Protein AF-A0A1G0B7C0-F1 (afdb_monomer)

Radius of gyration: 35.2 Å; Cα contacts (8 Å, |Δi|>4): 962; chains: 1; bounding box: 76×92×86 Å

Foldseek 3Di:
DQALVRDDPVLNVVLQVLCQAQWFADPPLQEIEGEAPQLLSLLVLCLSCVVVPNNVVLLVDPPALDPDSSCSSNPCVCVSDVLTHNDHPVSVPCSQPPPLHQYEYEDEFLLQQLLLLCLVPQLLPQQPRNVVVPVPPLSPDADDDLVNLLVSSLVVLVVCLVPVVSCVDSSNNAPCSRVVVVHGVHPYYYYSVCQVVVQVVSCVRSVDDRDRSCNVPDDPDRLDHDAPSSHDPSNLVSSCVRHVVVCVVVVNDSDDDHDPDDQDPVSVVSSSVVSVVSSVVSVVSNVVVVVVVVVVVVVVVVVVVVVVVVVVVVVVVVVVVPDPVQPDDDVSVVVVVVVVVVVVVVVVVVVVCVPPNDPPSVVVVVVVVVPDDDDDDDDDDDDDDDPDVCVVVVVVVCVVQPAFEEEEEEAEQPQLQQLFLLQQCVQAGQAYEYEYEPHDNCVLLQLVVLVVVDVRRHYFYEDALADPPQQVVLCCCVPPVNLPRRHKYFYDYSQKHAQALGNVRVVVQVVVCNVPFKAWAFEFQWQFPALASLDAAQGKTWTAPDTDPATAMMGRSNNDDDSAWIQDPVNRFIFGDDVSPDGDDHHYGYYIYGHCGRYPVSLVVCLVSLVSNNVSCPPLRDPPVSVLSVVVVVVVVVDPDDSQLVRLCSVQPPHPRDPPSGHDPVRVVVVPIDMDGRNGHGGRDPGHSVPRDDDDDDDDDDDDDDDKPFDCSPPVPRFGWIADPVRSYIYGD

Sequence (733 aa):
MIDIHDRTSRDKGNLFGYLGINSFCSERYKLFYVATPKVACTSLKWWFAEIEGISSDLILATDSDESDPELVIHDALGKVSSGITGLSPSELEIPIISEDYFRFAVVRNPYKRIFSAWQSKILLQEPLQAEPFLNCDFCHRPIKCVADIASLFEEFLEHIATFPEEWLDAHWKPQADLLRPDIISYSLISRIEEPEILVRALREHVKFEIVSPFAANHKNVSLIPYSREFVTDRSAELIGKMYAQDFIAFGYDIAPPESKNKISSDLLKTAIHGITLVRGRNKQIANIRRSLNEQIRLLGDIIATRDNQIMSLDSELTAVYSSHSWMVTRPLRAINSLLHRSKLELKKLTTSLKRNGIRVTVFKIIMRLRRGLVEFPSITTDTFYSTKNAIDDQKALEETFKKKLTLISMVKNEKGILETFAGHALGLFDRIILVDHRSTDGTKEYIKALSERYPAVEFFSFDEPGYYQSQLMTWIVKNIVHQDTLGWVFFLDADEFLPFESREEFNRVLAKYNASPVISMPWLNLVPLDMHSGAVIGGKFLKSDSYAAHCKIAFQPNLIPIDDYIVAQGNHALLVGANHSQSLPVERGFPIYHFPIRTKQQLRNKIFHGVESYRSMGKNRVEGFGAHWDEINKIMDRNGLTDELMAGMIVSYGEPMKPPYIKNISELMREGYSVIQVNSCYSKPSVNFNDIPRNQESRTDSLKQQRVKDVDVGLNEWGRITYDDDKRVLHLC

Structure (mmCIF, N/CA/C/O backbone):
data_AF-A0A1G0B7C0-F1
#
_entry.id   AF-A0A1G0B7C0-F1
#
loop_
_atom_site.group_PDB
_atom_site.id
_atom_site.type_symbol
_atom_site.label_atom_id
_atom_site.label_alt_id
_atom_site.label_comp_id
_atom_site.label_asym_id
_atom_site.label_entity_id
_atom_site.label_seq_id
_atom_site.pdbx_PDB_ins_code
_atom_site.Cartn_x
_atom_site.Cartn_y
_atom_site.Cartn_z
_atom_site.occupancy
_atom_site.B_iso_or_equiv
_atom_site.auth_seq_id
_atom_site.auth_comp_id
_atom_site.auth_asym_id
_atom_site.auth_atom_id
_atom_site.pdbx_PDB_model_num
ATOM 1 N N . MET A 1 1 ? 20.591 -32.099 -45.359 1.00 33.81 1 MET A N 1
ATOM 2 C CA . MET A 1 1 ? 19.552 -32.135 -44.313 1.00 33.81 1 MET A CA 1
ATOM 3 C C . MET A 1 1 ? 19.882 -33.299 -43.409 1.00 33.81 1 MET A C 1
ATOM 5 O O . MET A 1 1 ? 19.872 -34.424 -43.887 1.00 33.81 1 MET A O 1
ATOM 9 N N . ILE A 1 2 ? 20.313 -33.023 -42.180 1.00 34.12 2 ILE A N 1
ATOM 10 C CA . ILE A 1 2 ? 20.503 -34.068 -41.169 1.00 34.12 2 ILE A CA 1
ATOM 11 C C . ILE A 1 2 ? 19.148 -34.212 -40.489 1.00 34.12 2 ILE A C 1
ATOM 13 O O . ILE A 1 2 ? 18.614 -33.215 -40.007 1.00 34.12 2 ILE A O 1
ATOM 17 N N . ASP A 1 3 ? 18.591 -35.417 -40.522 1.00 47.00 3 ASP A N 1
ATOM 18 C CA . ASP A 1 3 ? 17.324 -35.743 -39.879 1.00 47.00 3 ASP A CA 1
ATOM 19 C C . ASP A 1 3 ? 17.408 -35.384 -38.383 1.00 47.00 3 ASP A C 1
ATOM 21 O O . ASP A 1 3 ? 18.407 -35.675 -37.713 1.00 47.00 3 ASP A O 1
ATOM 25 N N . ILE A 1 4 ? 16.364 -34.751 -37.839 1.00 50.19 4 ILE A N 1
ATOM 26 C CA . ILE A 1 4 ? 16.258 -34.491 -36.401 1.00 50.19 4 ILE A CA 1
ATOM 27 C C . ILE A 1 4 ? 16.360 -35.806 -35.620 1.00 50.19 4 ILE A C 1
ATOM 29 O O . ILE A 1 4 ? 16.733 -35.786 -34.451 1.00 50.19 4 ILE A O 1
ATOM 33 N N . HIS A 1 5 ? 16.097 -36.955 -36.253 1.00 51.78 5 HIS A N 1
ATOM 34 C CA . HIS A 1 5 ? 16.269 -38.292 -35.701 1.00 51.78 5 HIS A CA 1
ATOM 35 C C . HIS A 1 5 ? 17.741 -38.755 -35.564 1.00 51.78 5 HIS A C 1
ATOM 37 O O . HIS A 1 5 ? 17.997 -39.589 -34.697 1.00 51.78 5 HIS A O 1
ATOM 43 N N . ASP A 1 6 ? 18.718 -38.116 -36.219 1.00 48.44 6 ASP A N 1
ATOM 44 C CA . ASP A 1 6 ? 20.095 -38.636 -36.388 1.00 48.44 6 ASP A CA 1
ATOM 45 C C . ASP A 1 6 ? 21.188 -38.013 -35.480 1.00 48.44 6 ASP A C 1
ATOM 47 O O . ASP A 1 6 ? 22.371 -38.329 -35.603 1.00 48.44 6 ASP A O 1
ATOM 51 N N . ARG A 1 7 ? 20.837 -37.112 -34.546 1.00 51.91 7 ARG A N 1
ATOM 52 C CA . ARG A 1 7 ? 21.791 -36.501 -33.581 1.00 51.91 7 ARG A CA 1
ATOM 53 C C . ARG A 1 7 ? 21.645 -37.035 -32.147 1.00 51.91 7 ARG A C 1
ATOM 55 O O . ARG A 1 7 ? 20.641 -37.659 -31.811 1.00 51.91 7 ARG A O 1
ATOM 62 N N . THR A 1 8 ? 22.648 -36.792 -31.291 1.00 53.38 8 THR A N 1
ATOM 63 C CA . THR A 1 8 ? 22.691 -37.306 -29.905 1.00 53.38 8 THR A CA 1
ATOM 64 C C . THR A 1 8 ? 21.449 -36.902 -29.096 1.00 53.38 8 THR A C 1
ATOM 66 O O . THR A 1 8 ? 20.905 -35.808 -29.256 1.00 53.38 8 THR A O 1
ATOM 69 N N . SER A 1 9 ? 20.987 -37.779 -28.198 1.00 54.53 9 SER A N 1
ATOM 70 C CA . SER A 1 9 ? 19.787 -37.560 -27.368 1.00 54.53 9 SER A CA 1
ATOM 71 C C . SER A 1 9 ? 19.844 -36.275 -26.528 1.00 54.53 9 SER A C 1
ATOM 73 O O . SER A 1 9 ? 18.809 -35.669 -26.254 1.00 54.53 9 SER A O 1
ATOM 75 N N . ARG A 1 10 ? 21.053 -35.822 -26.169 1.00 50.06 10 ARG A N 1
ATOM 76 C CA . ARG A 1 10 ? 21.300 -34.611 -25.375 1.00 50.06 10 ARG A CA 1
ATOM 77 C C . ARG A 1 10 ? 21.072 -33.318 -26.166 1.00 50.06 10 ARG A C 1
ATOM 79 O O . ARG A 1 10 ? 20.453 -32.396 -25.640 1.00 50.06 10 ARG A O 1
ATOM 86 N N . ASP A 1 11 ? 21.505 -33.263 -27.427 1.00 57.72 11 ASP A N 1
ATOM 87 C CA . ASP A 1 11 ? 21.327 -32.077 -28.281 1.00 57.72 11 ASP A CA 1
ATOM 88 C C . ASP A 1 11 ? 19.853 -31.837 -28.619 1.00 57.72 11 ASP A C 1
ATOM 90 O O . ASP A 1 11 ? 19.395 -30.693 -28.645 1.00 57.72 11 ASP A O 1
ATOM 94 N N . LYS A 1 12 ? 19.093 -32.921 -28.816 1.00 63.81 12 LYS A N 1
ATOM 95 C CA . LYS A 1 12 ? 17.640 -32.843 -29.001 1.00 63.81 12 LYS A CA 1
ATOM 96 C C . LYS A 1 12 ? 16.945 -32.387 -27.726 1.00 63.81 12 LYS A C 1
ATOM 98 O O . LYS A 1 12 ? 16.143 -31.466 -27.788 1.00 63.81 12 LYS A O 1
ATOM 103 N N . GLY A 1 13 ? 17.284 -32.969 -26.572 1.00 61.84 13 GLY A N 1
ATOM 104 C CA . GLY A 1 13 ? 16.689 -32.579 -25.289 1.00 61.84 13 GLY A CA 1
ATOM 105 C C . GLY A 1 13 ? 16.833 -31.081 -24.997 1.00 61.84 13 GLY A C 1
ATOM 106 O O . GLY A 1 13 ? 15.858 -30.433 -24.624 1.00 61.84 13 GLY A O 1
ATOM 107 N N . ASN A 1 14 ? 18.013 -30.510 -25.257 1.00 69.25 14 ASN A N 1
ATOM 108 C CA . ASN A 1 14 ? 18.262 -29.079 -25.067 1.00 69.25 14 ASN A CA 1
ATOM 109 C C . ASN A 1 14 ? 17.479 -28.197 -26.055 1.00 69.25 14 ASN A C 1
ATOM 111 O O . ASN A 1 14 ? 16.951 -27.160 -25.658 1.00 69.25 14 ASN A O 1
ATOM 115 N N . LEU A 1 15 ? 17.384 -28.599 -27.329 1.00 76.44 15 LEU A N 1
ATOM 116 C CA . LEU A 1 15 ? 16.627 -27.854 -28.338 1.00 76.44 15 LEU A CA 1
ATOM 117 C C . LEU A 1 15 ? 15.121 -27.879 -28.052 1.00 76.44 15 LEU A C 1
ATOM 119 O O . LEU A 1 15 ? 14.496 -26.826 -28.017 1.00 76.44 15 LEU A O 1
ATOM 123 N N . PHE A 1 16 ? 14.543 -29.056 -27.806 1.00 78.94 16 PHE A N 1
ATOM 124 C CA . PHE A 1 16 ? 13.118 -29.185 -27.488 1.00 78.94 16 PHE A CA 1
ATOM 125 C C . PHE A 1 16 ? 12.764 -28.492 -26.167 1.00 78.94 16 PHE A C 1
ATOM 127 O O . PHE A 1 16 ? 11.709 -27.871 -26.080 1.00 78.94 16 PHE A O 1
ATOM 134 N N . GLY A 1 17 ? 13.658 -28.514 -25.172 1.00 77.88 17 GLY A N 1
ATOM 135 C CA . GLY A 1 17 ? 13.488 -27.740 -23.941 1.00 77.88 17 GLY A CA 1
ATOM 136 C C . GLY A 1 17 ? 13.451 -26.229 -24.194 1.00 77.88 17 GLY A C 1
ATOM 137 O O . GLY A 1 17 ? 12.582 -25.536 -23.666 1.00 77.88 17 GLY A O 1
ATOM 138 N N . TYR A 1 18 ? 14.344 -25.714 -25.047 1.00 79.56 18 TYR A N 1
ATOM 139 C CA . TYR A 1 18 ? 14.329 -24.301 -25.433 1.00 79.56 18 TYR A CA 1
ATOM 140 C C . TYR A 1 18 ? 13.065 -23.931 -26.219 1.00 79.56 18 TYR A C 1
ATOM 142 O O . TYR A 1 18 ? 12.407 -22.947 -25.879 1.00 79.56 18 TYR A O 1
ATOM 150 N N . LEU A 1 19 ? 12.710 -24.724 -27.235 1.00 84.56 19 LEU A N 1
ATOM 151 C CA . LEU A 1 19 ? 11.544 -24.491 -28.088 1.00 84.56 19 LEU A CA 1
ATOM 152 C C . LEU A 1 19 ? 10.234 -24.582 -27.311 1.00 84.56 19 LEU A C 1
ATOM 154 O O . LEU A 1 19 ? 9.364 -23.750 -27.534 1.00 84.56 19 LEU A O 1
ATOM 158 N N . GLY A 1 20 ? 10.093 -25.518 -26.372 1.00 82.56 20 GLY A N 1
ATOM 159 C CA . GLY A 1 20 ? 8.868 -25.649 -25.580 1.00 82.56 20 GLY A CA 1
ATOM 160 C C . GLY A 1 20 ? 8.491 -24.347 -24.877 1.00 82.56 20 GLY A C 1
ATOM 161 O O . GLY A 1 20 ? 7.326 -23.969 -24.859 1.00 82.56 20 GLY A O 1
ATOM 162 N N . ILE A 1 21 ? 9.486 -23.608 -24.381 1.00 78.94 21 ILE A N 1
ATOM 163 C CA . ILE A 1 21 ? 9.280 -22.357 -23.637 1.00 78.94 21 ILE A CA 1
ATOM 164 C C . ILE A 1 21 ? 9.353 -21.119 -24.548 1.00 78.94 21 ILE A C 1
ATOM 166 O O . ILE A 1 21 ? 8.683 -20.121 -24.296 1.00 78.94 21 ILE A O 1
ATOM 170 N N . ASN A 1 22 ? 10.173 -21.152 -25.603 1.00 86.19 22 ASN A N 1
ATOM 171 C CA . ASN A 1 22 ? 10.487 -19.976 -26.425 1.00 86.19 22 ASN A CA 1
ATOM 172 C C . ASN A 1 22 ? 9.906 -20.042 -27.841 1.00 86.19 22 ASN A C 1
ATOM 174 O O . ASN A 1 22 ? 10.331 -19.278 -28.708 1.00 86.19 22 ASN A O 1
ATOM 178 N N . SER A 1 23 ? 8.940 -20.924 -28.091 1.00 89.88 23 SER A N 1
ATOM 179 C CA . SER A 1 23 ? 8.185 -20.947 -29.342 1.00 89.88 23 SER A CA 1
ATOM 180 C C . SER A 1 23 ? 6.696 -20.692 -29.131 1.00 89.88 23 SER A C 1
ATOM 182 O O . SER A 1 23 ? 6.161 -20.854 -28.030 1.00 89.88 23 SER A O 1
ATOM 184 N N . PHE A 1 24 ? 6.060 -20.224 -30.202 1.00 91.06 24 PHE A N 1
ATOM 185 C CA . PHE A 1 24 ? 4.663 -19.822 -30.249 1.00 91.06 24 PHE A CA 1
ATOM 186 C C . PHE A 1 24 ? 4.014 -20.495 -31.451 1.00 91.06 24 PHE A C 1
ATOM 188 O O . PHE A 1 24 ? 4.454 -20.293 -32.584 1.00 91.06 24 PHE A O 1
ATOM 195 N N . CYS A 1 25 ? 2.985 -21.298 -31.207 1.00 91.50 25 CYS A N 1
ATOM 196 C CA . CYS A 1 25 ? 2.254 -22.020 -32.235 1.00 91.50 25 CYS A CA 1
ATOM 197 C C . CYS A 1 25 ? 0.832 -21.468 -32.363 1.00 91.50 25 CYS A C 1
ATOM 199 O O . CYS A 1 25 ? 0.128 -21.294 -31.372 1.00 91.50 25 CYS A O 1
ATOM 201 N N . SER A 1 26 ? 0.411 -21.214 -33.599 1.00 91.06 26 SER A N 1
ATOM 202 C CA . SER A 1 26 ? -0.986 -20.988 -33.954 1.00 91.06 26 SER A CA 1
ATOM 203 C C . SER A 1 26 ? -1.455 -22.150 -34.808 1.00 91.06 26 SER A C 1
ATOM 205 O O . SER A 1 26 ? -1.057 -22.283 -35.968 1.00 91.06 26 SER A O 1
ATOM 207 N N . GLU A 1 27 ? -2.344 -22.968 -34.256 1.00 88.75 27 GLU A N 1
ATOM 208 C CA . GLU A 1 27 ? -2.993 -24.032 -35.017 1.00 88.75 27 GLU A CA 1
ATOM 209 C C . GLU A 1 27 ? -3.954 -23.462 -36.066 1.00 88.75 27 GLU A C 1
ATOM 211 O O . GLU A 1 27 ? -4.030 -23.952 -37.194 1.00 88.75 27 GLU A O 1
ATOM 216 N N . ARG A 1 28 ? -4.654 -22.380 -35.703 1.00 88.50 28 ARG A N 1
ATOM 217 C CA . ARG A 1 28 ? -5.671 -21.721 -36.527 1.00 88.50 28 ARG A CA 1
ATOM 218 C C . ARG A 1 28 ? -5.094 -21.144 -37.815 1.00 88.50 28 ARG A C 1
ATOM 220 O O . ARG A 1 28 ? -5.717 -21.271 -38.866 1.00 88.50 28 ARG A O 1
ATOM 227 N N . TYR A 1 29 ? -3.930 -20.506 -37.726 1.00 90.31 29 TYR A N 1
ATOM 228 C CA . TYR A 1 29 ? -3.277 -19.851 -38.860 1.00 90.31 29 TYR A CA 1
ATOM 229 C C . TYR A 1 29 ? -2.054 -20.615 -39.369 1.00 90.31 29 TYR A C 1
ATOM 231 O O . TYR A 1 29 ? -1.378 -20.140 -40.280 1.00 90.31 29 TYR A O 1
ATOM 239 N N . LYS A 1 30 ? -1.761 -21.786 -38.788 1.00 93.19 30 LYS A N 1
ATOM 240 C CA . LYS A 1 30 ? -0.575 -22.593 -39.093 1.00 93.19 30 LYS A CA 1
ATOM 241 C C . LYS A 1 30 ? 0.698 -21.745 -39.040 1.00 93.19 30 LYS A C 1
ATOM 243 O O . LYS A 1 30 ? 1.445 -21.657 -40.010 1.00 93.19 30 LYS A O 1
ATOM 248 N N . LEU A 1 31 ? 0.919 -21.072 -37.911 1.00 94.19 31 LEU A N 1
ATOM 249 C CA . LEU A 1 31 ? 2.120 -20.268 -37.660 1.00 94.19 31 LEU A CA 1
ATOM 250 C C . LEU A 1 31 ? 2.972 -20.927 -36.584 1.00 94.19 31 LEU A C 1
ATOM 252 O O . LEU A 1 31 ? 2.441 -21.411 -35.588 1.00 94.19 31 LEU A O 1
ATOM 256 N N . PHE A 1 32 ? 4.290 -20.882 -36.756 1.00 94.19 32 PHE A N 1
ATOM 257 C CA . PHE A 1 32 ? 5.236 -21.284 -35.722 1.00 94.19 32 PHE A CA 1
ATOM 258 C C . PHE A 1 32 ? 6.355 -20.250 -35.610 1.00 94.19 32 PHE A C 1
ATOM 260 O O . PHE A 1 32 ? 7.156 -20.078 -36.526 1.00 94.19 32 PHE A O 1
ATOM 267 N N . TYR A 1 33 ? 6.404 -19.537 -34.491 1.00 94.12 33 TYR A N 1
ATOM 268 C CA . TYR A 1 33 ? 7.398 -18.502 -34.230 1.00 94.12 33 TYR A CA 1
ATOM 269 C C . TYR A 1 33 ? 8.379 -18.955 -33.160 1.00 94.12 33 TYR A C 1
ATOM 271 O O . TYR A 1 33 ? 7.964 -19.350 -32.075 1.00 94.12 33 TYR A O 1
ATOM 279 N N . VAL A 1 34 ? 9.677 -18.841 -33.436 1.00 93.31 34 VAL A N 1
ATOM 280 C CA . VAL A 1 34 ? 10.729 -19.052 -32.432 1.00 93.31 34 VAL A CA 1
ATOM 281 C C . VAL A 1 34 ? 11.256 -17.696 -31.972 1.00 93.31 34 VAL A C 1
ATOM 283 O O . VAL A 1 34 ? 11.745 -16.890 -32.770 1.00 93.31 34 VAL A O 1
ATOM 286 N N . ALA A 1 35 ? 11.126 -17.421 -30.676 1.00 90.62 35 ALA A N 1
ATOM 287 C CA . ALA A 1 35 ? 11.397 -16.113 -30.110 1.00 90.62 35 ALA A CA 1
ATOM 288 C C . ALA A 1 35 ? 12.875 -15.899 -29.784 1.00 90.62 35 ALA A C 1
ATOM 290 O O . ALA A 1 35 ? 13.447 -16.538 -28.905 1.00 90.62 35 ALA A O 1
ATOM 291 N N . THR A 1 36 ? 13.459 -14.885 -30.415 1.00 91.25 36 THR A N 1
ATOM 292 C CA . THR A 1 36 ? 14.792 -14.378 -30.081 1.00 91.25 36 THR A CA 1
ATOM 293 C C . THR A 1 36 ? 14.673 -13.188 -29.124 1.00 91.25 36 THR A C 1
ATOM 295 O O . THR A 1 36 ? 13.955 -12.231 -29.421 1.00 91.25 36 THR A O 1
ATOM 298 N N . PRO A 1 37 ? 15.387 -13.140 -27.991 1.00 90.50 37 PRO A N 1
ATOM 299 C CA . PRO A 1 37 ? 15.385 -11.947 -27.149 1.00 90.50 37 PRO A CA 1
ATOM 300 C C . PRO A 1 37 ? 15.945 -10.706 -27.866 1.00 90.50 37 PRO A C 1
ATOM 302 O O . PRO A 1 37 ? 16.909 -10.786 -28.630 1.00 90.50 37 PRO A O 1
ATOM 305 N N . LYS A 1 38 ? 15.371 -9.533 -27.551 1.00 90.25 38 LYS A N 1
ATOM 306 C CA . LYS A 1 38 ? 15.829 -8.184 -27.972 1.00 90.25 38 LYS A CA 1
ATOM 307 C C . LYS A 1 38 ? 15.691 -7.848 -29.470 1.00 90.25 38 LYS A C 1
ATOM 309 O O . LYS A 1 38 ? 16.300 -6.884 -29.948 1.00 90.25 38 LYS A O 1
ATOM 314 N N . VAL A 1 39 ? 14.812 -8.565 -30.173 1.00 89.00 39 VAL A N 1
ATOM 315 C CA . VAL A 1 39 ? 14.442 -8.323 -31.586 1.00 89.00 39 VAL A CA 1
ATOM 316 C C . VAL A 1 39 ? 13.011 -7.781 -31.747 1.00 89.00 39 VAL A C 1
ATOM 318 O O . VAL A 1 39 ? 12.359 -8.036 -32.747 1.00 89.00 39 VAL A O 1
ATOM 321 N N . ALA A 1 40 ? 12.500 -7.058 -30.743 1.00 83.00 40 ALA A N 1
ATOM 322 C CA . ALA A 1 40 ? 11.071 -6.728 -30.600 1.00 83.00 40 ALA A CA 1
ATOM 323 C C . ALA A 1 40 ? 10.170 -7.963 -30.378 1.00 83.00 40 ALA A C 1
ATOM 325 O O . ALA A 1 40 ? 9.010 -7.997 -30.784 1.00 83.00 40 ALA A O 1
ATOM 326 N N . CYS A 1 41 ? 10.695 -8.978 -29.681 1.00 83.50 41 CYS A N 1
ATOM 327 C CA . CYS A 1 41 ? 9.940 -10.185 -29.348 1.00 83.50 41 CYS A CA 1
ATOM 328 C C . CYS A 1 41 ? 8.685 -9.897 -28.511 1.00 83.50 41 CYS A C 1
ATOM 330 O O . CYS A 1 41 ? 7.671 -10.532 -28.753 1.00 83.50 41 CYS A O 1
ATOM 332 N N . THR A 1 42 ? 8.703 -8.920 -27.592 1.00 83.50 42 THR A N 1
ATOM 333 C CA . THR A 1 42 ? 7.507 -8.508 -26.829 1.00 83.50 42 THR A CA 1
ATOM 334 C C . THR A 1 42 ? 6.354 -8.126 -27.763 1.00 83.50 42 THR A C 1
ATOM 336 O O . THR A 1 42 ? 5.246 -8.624 -27.596 1.00 83.50 42 THR A O 1
ATOM 339 N N . SER A 1 43 ? 6.620 -7.315 -28.794 1.00 85.88 43 SER A N 1
ATOM 340 C CA . SER A 1 43 ? 5.614 -6.908 -29.785 1.00 85.88 43 SER A CA 1
ATOM 341 C C . SER A 1 43 ? 5.071 -8.097 -30.578 1.00 85.88 43 SER A C 1
ATOM 343 O O . SER A 1 43 ? 3.867 -8.204 -30.774 1.00 85.88 43 SER A O 1
ATOM 345 N N . LEU A 1 44 ? 5.941 -9.033 -30.969 1.00 87.94 44 LEU A N 1
ATOM 346 C CA . LEU A 1 44 ? 5.529 -10.258 -31.660 1.00 87.94 44 LEU A CA 1
ATOM 347 C C . LEU A 1 44 ? 4.679 -11.172 -30.772 1.00 87.94 44 LEU A C 1
ATOM 349 O O . LEU A 1 44 ? 3.698 -11.728 -31.253 1.00 87.94 44 LEU A O 1
ATOM 353 N N . LYS A 1 45 ? 5.007 -11.303 -29.481 1.00 87.25 45 LYS A N 1
ATOM 354 C CA . LYS A 1 45 ? 4.198 -12.091 -28.541 1.00 87.25 45 LYS A CA 1
ATOM 355 C C . LYS A 1 45 ? 2.803 -11.485 -28.353 1.00 87.25 45 LYS A C 1
ATOM 357 O O . LYS A 1 45 ? 1.820 -12.218 -28.387 1.00 87.25 45 LYS A O 1
ATOM 362 N N . TRP A 1 46 ? 2.707 -10.159 -28.215 1.00 84.94 46 TRP A N 1
ATOM 363 C CA . TRP A 1 46 ? 1.415 -9.463 -28.150 1.00 84.94 46 TRP A CA 1
ATOM 364 C C . TRP A 1 46 ? 0.608 -9.617 -29.435 1.00 84.94 46 TRP A C 1
ATOM 366 O O . TRP A 1 46 ? -0.589 -9.873 -29.370 1.00 84.94 46 TRP A O 1
ATOM 376 N N . TRP A 1 47 ? 1.266 -9.537 -30.590 1.00 87.38 47 TRP A N 1
ATOM 377 C CA . TRP A 1 47 ? 0.626 -9.795 -31.874 1.00 87.38 47 TRP A CA 1
ATOM 378 C C . TRP A 1 47 ? 0.081 -11.229 -31.969 1.00 87.38 47 TRP A C 1
ATOM 380 O O . TRP A 1 47 ? -1.062 -11.416 -32.374 1.00 87.38 47 TRP A O 1
ATOM 390 N N . PHE A 1 48 ? 0.842 -12.236 -31.518 1.00 86.94 48 PHE A N 1
ATOM 391 C CA . PHE A 1 48 ? 0.359 -13.621 -31.420 1.00 86.94 48 PHE A CA 1
ATOM 392 C C . PHE A 1 48 ? -0.870 -13.744 -30.511 1.00 86.94 48 PHE A C 1
ATOM 394 O O . PHE A 1 48 ? -1.843 -14.402 -30.869 1.00 86.94 48 PHE A O 1
ATOM 401 N N . ALA A 1 49 ? -0.854 -13.086 -29.351 1.00 84.38 49 ALA A N 1
ATOM 402 C CA . ALA A 1 49 ? -1.997 -13.077 -28.445 1.00 84.38 49 ALA A CA 1
ATOM 403 C C . ALA A 1 49 ? -3.234 -12.389 -29.050 1.00 84.38 49 ALA A C 1
ATOM 405 O O . ALA A 1 49 ? -4.360 -12.822 -28.812 1.00 84.38 49 ALA A O 1
ATOM 406 N N . GLU A 1 50 ? -3.037 -11.327 -29.833 1.00 86.50 50 GLU A N 1
ATOM 407 C CA . GLU A 1 50 ? -4.112 -10.593 -30.501 1.00 86.50 50 GLU A CA 1
ATOM 408 C C . GLU A 1 50 ? -4.778 -11.431 -31.599 1.00 86.50 50 GLU A C 1
ATOM 410 O O . GLU A 1 50 ? -6.004 -11.541 -31.617 1.00 86.50 50 GLU A O 1
ATOM 415 N N . ILE A 1 51 ? -4.000 -12.086 -32.469 1.00 85.75 51 ILE A N 1
ATOM 416 C CA . ILE A 1 51 ? -4.566 -12.918 -33.547 1.00 85.75 51 ILE A CA 1
ATOM 417 C C . ILE A 1 51 ? -5.285 -14.166 -33.010 1.00 85.75 51 ILE A C 1
ATOM 419 O O . ILE A 1 51 ? -6.262 -14.619 -33.616 1.00 85.75 51 ILE A O 1
ATOM 423 N N . GLU A 1 52 ? -4.839 -14.690 -31.865 1.00 85.62 52 GLU A N 1
ATOM 424 C CA . GLU A 1 52 ? -5.483 -15.798 -31.148 1.00 85.62 52 GLU A CA 1
ATOM 425 C C . GLU A 1 52 ? -6.664 -15.340 -30.273 1.00 85.62 52 GLU A C 1
ATOM 427 O O . GLU A 1 52 ? -7.418 -16.171 -29.773 1.00 85.62 52 GLU A O 1
ATOM 432 N N . GLY A 1 53 ? -6.879 -14.027 -30.123 1.00 84.06 53 GLY A N 1
ATOM 433 C CA . GLY A 1 53 ? -8.017 -13.461 -29.395 1.00 84.06 53 GLY A CA 1
ATOM 434 C C . GLY A 1 53 ? -7.922 -13.562 -27.871 1.00 84.06 53 GLY A C 1
ATOM 435 O O . GLY A 1 53 ? -8.948 -13.493 -27.202 1.00 84.06 53 GLY A O 1
ATOM 436 N N . ILE A 1 54 ? -6.714 -13.709 -27.319 1.00 81.31 54 ILE A N 1
ATOM 437 C CA . ILE A 1 54 ? -6.467 -13.910 -25.877 1.00 81.31 54 ILE A CA 1
ATOM 438 C C . ILE A 1 54 ? -5.809 -12.703 -25.191 1.00 81.31 54 ILE A C 1
ATOM 440 O O . ILE A 1 54 ? -5.477 -12.751 -24.007 1.00 81.31 54 ILE A O 1
ATOM 444 N N . SER A 1 55 ? -5.613 -11.597 -25.913 1.00 74.62 55 SER A N 1
ATOM 445 C CA . SER A 1 55 ? -4.980 -10.378 -25.388 1.00 74.62 55 SER A CA 1
ATOM 446 C C . SER A 1 55 ? -5.705 -9.797 -24.166 1.00 74.62 55 SER A C 1
ATOM 448 O O . SER A 1 55 ? -5.050 -9.352 -23.227 1.00 74.62 55 SER A O 1
ATOM 450 N N . SER A 1 56 ? -7.042 -9.838 -24.134 1.00 71.06 56 SER A N 1
ATOM 451 C CA . SER A 1 56 ? -7.837 -9.350 -22.995 1.00 71.06 56 SER A CA 1
ATOM 452 C C . SER A 1 56 ? -7.659 -10.202 -21.735 1.00 71.06 56 SER A C 1
ATOM 454 O O . SER A 1 56 ? -7.533 -9.647 -20.645 1.00 71.06 56 SER A O 1
ATOM 456 N N . ASP A 1 57 ? -7.578 -11.525 -21.881 1.00 68.38 57 ASP A N 1
ATOM 457 C CA . ASP A 1 57 ? -7.385 -12.448 -20.755 1.00 68.38 57 ASP A CA 1
ATOM 458 C C . ASP A 1 57 ? -5.988 -12.297 -20.134 1.00 68.38 57 ASP A C 1
ATOM 460 O O . ASP A 1 57 ? -5.822 -12.432 -18.923 1.00 68.38 57 ASP A O 1
ATOM 464 N N . LEU A 1 58 ? -4.989 -11.940 -20.948 1.00 68.25 58 LEU A N 1
ATOM 465 C CA . LEU A 1 58 ? -3.624 -11.660 -20.493 1.00 68.25 58 LEU A CA 1
ATOM 466 C C . LEU A 1 58 ? -3.515 -10.349 -19.717 1.00 68.25 58 LEU A C 1
ATOM 468 O O . LEU A 1 58 ? -2.783 -10.288 -18.736 1.00 68.25 58 LEU A O 1
ATOM 472 N N . ILE A 1 59 ? -4.254 -9.311 -20.118 1.00 64.62 59 ILE A N 1
ATOM 473 C CA . ILE A 1 59 ? -4.287 -8.025 -19.399 1.00 64.62 59 ILE A CA 1
ATOM 474 C C . ILE A 1 59 ? -4.938 -8.183 -18.016 1.00 64.62 59 ILE A C 1
ATOM 476 O O . ILE A 1 59 ? -4.583 -7.473 -17.077 1.00 64.62 59 ILE A O 1
ATOM 480 N N . LEU A 1 60 ? -5.879 -9.119 -17.880 1.00 61.31 60 LEU A N 1
ATOM 481 C CA . LEU A 1 60 ? -6.555 -9.431 -16.620 1.00 61.31 60 LEU A CA 1
ATOM 482 C C . LEU A 1 60 ? -5.776 -10.423 -15.739 1.00 61.31 60 LEU A C 1
ATOM 484 O O . LEU A 1 60 ? -6.208 -10.698 -14.618 1.00 61.31 60 LEU A O 1
ATOM 488 N N . ALA A 1 61 ? -4.651 -10.967 -16.217 1.00 61.22 61 ALA A N 1
ATOM 489 C CA . ALA A 1 61 ? -3.838 -11.906 -15.456 1.00 61.22 61 ALA A CA 1
ATOM 490 C C . ALA A 1 61 ? -3.156 -11.195 -14.275 1.00 61.22 61 ALA A C 1
ATOM 492 O O . ALA A 1 61 ? -2.313 -10.319 -14.453 1.00 61.22 61 ALA A O 1
ATOM 493 N N . THR A 1 62 ? -3.511 -11.590 -13.050 1.00 53.00 62 THR A N 1
ATOM 494 C CA . THR A 1 62 ? -3.012 -10.979 -11.804 1.00 53.00 62 THR A CA 1
ATOM 495 C C . THR A 1 62 ? -1.729 -11.612 -11.265 1.00 53.00 62 THR A C 1
ATOM 497 O O . THR A 1 62 ? -1.157 -11.101 -10.308 1.00 53.00 62 THR A O 1
ATOM 500 N N . ASP A 1 63 ? -1.283 -12.717 -11.865 1.00 58.28 63 ASP A N 1
ATOM 501 C CA . ASP A 1 63 ? -0.249 -13.605 -11.312 1.00 58.28 63 ASP A CA 1
ATOM 502 C C . ASP A 1 63 ? 1.073 -13.515 -12.103 1.00 58.28 63 ASP A C 1
ATOM 504 O O . ASP A 1 63 ? 1.776 -14.518 -12.281 1.00 58.28 63 ASP A O 1
ATOM 508 N N . SER A 1 64 ? 1.370 -12.332 -12.646 1.00 63.09 64 SER A N 1
ATOM 509 C CA . SER A 1 64 ? 2.620 -12.027 -13.348 1.00 63.09 64 SER A CA 1
ATOM 510 C C . SER A 1 64 ? 3.658 -11.469 -12.378 1.00 63.09 64 SER A C 1
ATOM 512 O O . SER A 1 64 ? 3.366 -10.567 -11.595 1.00 63.09 64 SER A O 1
ATOM 514 N N . ASP A 1 65 ? 4.886 -11.967 -12.473 1.00 62.41 65 ASP A N 1
ATOM 515 C CA . ASP A 1 65 ? 6.038 -11.442 -11.748 1.00 62.41 65 ASP A CA 1
ATOM 516 C C . ASP A 1 65 ? 6.584 -10.163 -12.407 1.00 62.41 65 ASP A C 1
ATOM 518 O O . ASP A 1 65 ? 7.410 -9.463 -11.813 1.00 62.41 65 ASP A O 1
ATOM 522 N N . GLU A 1 66 ? 6.151 -9.836 -13.627 1.00 67.06 66 GLU A N 1
ATOM 523 C CA . GLU A 1 66 ? 6.591 -8.654 -14.367 1.00 67.06 66 GLU A CA 1
ATOM 524 C C . GLU A 1 66 ? 5.987 -7.352 -13.823 1.00 67.06 66 GLU A C 1
ATOM 526 O O . GLU A 1 66 ? 4.785 -7.224 -13.606 1.00 67.06 66 GLU A O 1
ATOM 531 N N . SER A 1 67 ? 6.849 -6.348 -13.630 1.00 57.81 67 SER A N 1
ATOM 532 C CA . SER A 1 67 ? 6.468 -5.034 -13.072 1.00 57.81 67 SER A CA 1
ATOM 533 C C . SER A 1 67 ? 5.884 -4.054 -14.097 1.00 57.81 67 SER A C 1
ATOM 535 O O . SER A 1 67 ? 5.441 -2.966 -13.728 1.00 57.81 67 SER A O 1
ATOM 537 N N . ASP A 1 68 ? 5.931 -4.408 -15.381 1.00 64.50 68 ASP A N 1
ATOM 538 C CA . ASP A 1 68 ? 5.388 -3.620 -16.484 1.00 64.50 68 ASP A CA 1
ATOM 539 C C . ASP A 1 68 ? 4.245 -4.414 -17.138 1.00 64.50 68 ASP A C 1
ATOM 541 O O . ASP A 1 68 ? 4.487 -5.547 -17.568 1.00 64.50 68 ASP A O 1
ATOM 545 N N . PRO A 1 69 ? 3.027 -3.848 -17.250 1.00 63.69 69 PRO A N 1
ATOM 546 C CA . PRO A 1 69 ? 1.904 -4.490 -17.928 1.00 63.69 69 PRO A CA 1
ATOM 547 C C . PRO A 1 69 ? 2.225 -4.984 -19.346 1.00 63.69 69 PRO A C 1
ATOM 549 O O . PRO A 1 69 ? 1.670 -5.988 -19.781 1.00 63.69 69 PRO A O 1
ATOM 552 N N . GLU A 1 70 ? 3.139 -4.330 -20.075 1.00 67.19 70 GLU A N 1
ATOM 553 C CA . GLU A 1 70 ? 3.557 -4.793 -21.406 1.00 67.19 70 GLU A CA 1
ATOM 554 C C . GLU A 1 70 ? 4.458 -6.034 -21.359 1.00 67.19 70 GLU A C 1
ATOM 556 O O . GLU A 1 70 ? 4.569 -6.753 -22.356 1.00 67.19 70 GLU A O 1
ATOM 561 N N . LEU A 1 71 ? 5.113 -6.297 -20.227 1.00 70.12 71 LEU A N 1
ATOM 562 C CA . LEU A 1 71 ? 6.001 -7.441 -20.047 1.00 70.12 71 LEU A CA 1
ATOM 563 C C . LEU A 1 71 ? 5.282 -8.680 -19.503 1.00 70.12 71 LEU A C 1
ATOM 565 O O . LEU A 1 71 ? 5.807 -9.771 -19.690 1.00 70.12 71 LEU A O 1
ATOM 569 N N . VAL A 1 72 ? 4.056 -8.546 -18.984 1.00 70.00 72 VAL A N 1
ATOM 570 C CA . VAL A 1 72 ? 3.174 -9.654 -18.540 1.00 70.00 72 VAL A CA 1
ATOM 571 C C . VAL A 1 72 ? 3.058 -10.773 -19.588 1.00 70.00 72 VAL A C 1
ATOM 573 O O . VAL A 1 72 ? 2.904 -11.949 -19.276 1.00 70.00 72 VAL A O 1
ATOM 576 N N . ILE A 1 73 ? 3.192 -10.444 -20.874 1.00 70.88 73 ILE A N 1
ATOM 577 C CA . ILE A 1 73 ? 3.193 -11.430 -21.963 1.00 70.88 73 ILE A CA 1
ATOM 578 C C . ILE A 1 73 ? 4.328 -12.472 -21.860 1.00 70.88 73 ILE A C 1
ATOM 580 O O . ILE A 1 73 ? 4.252 -13.536 -22.477 1.00 70.88 73 ILE A O 1
ATOM 584 N N . HIS A 1 74 ? 5.407 -12.179 -21.127 1.00 69.38 74 HIS A N 1
ATOM 585 C CA . HIS A 1 74 ? 6.562 -13.070 -21.008 1.00 69.38 74 HIS A CA 1
ATOM 586 C C . HIS A 1 74 ? 6.327 -14.241 -20.057 1.00 69.38 74 HIS A C 1
ATOM 588 O O . HIS A 1 74 ? 6.905 -15.297 -20.305 1.00 69.38 74 HIS A O 1
ATOM 594 N N . ASP A 1 75 ? 5.467 -14.098 -19.048 1.00 69.50 75 ASP A N 1
ATOM 595 C CA . ASP A 1 75 ? 5.215 -15.125 -18.030 1.00 69.50 75 ASP A CA 1
ATOM 596 C C . ASP A 1 75 ? 3.738 -15.554 -17.920 1.00 69.50 75 ASP A C 1
ATOM 598 O O . ASP A 1 75 ? 3.458 -16.697 -17.545 1.00 69.50 75 ASP A O 1
ATOM 602 N N . ALA A 1 76 ? 2.785 -14.698 -18.300 1.00 61.09 76 ALA A N 1
ATOM 603 C CA . ALA A 1 76 ? 1.360 -15.015 -18.252 1.00 61.09 76 ALA A CA 1
ATOM 604 C C . ALA A 1 76 ? 0.889 -15.863 -19.442 1.00 61.09 76 ALA A C 1
ATOM 606 O O . ALA A 1 76 ? -0.053 -16.642 -19.295 1.00 61.09 76 ALA A O 1
ATOM 607 N N . LEU A 1 77 ? 1.540 -15.778 -20.612 1.00 67.88 77 LEU A N 1
ATOM 608 C CA . LEU A 1 77 ? 1.025 -16.430 -21.826 1.00 67.88 77 LEU A CA 1
ATOM 609 C C . LEU A 1 77 ? 0.931 -17.954 -21.706 1.00 67.88 77 LEU A C 1
ATOM 611 O O . LEU A 1 77 ? -0.104 -18.527 -22.037 1.00 67.88 77 LEU A O 1
ATOM 615 N N . GLY A 1 78 ? 1.966 -18.603 -21.168 1.00 60.62 78 GLY A N 1
ATOM 616 C CA . GLY A 1 78 ?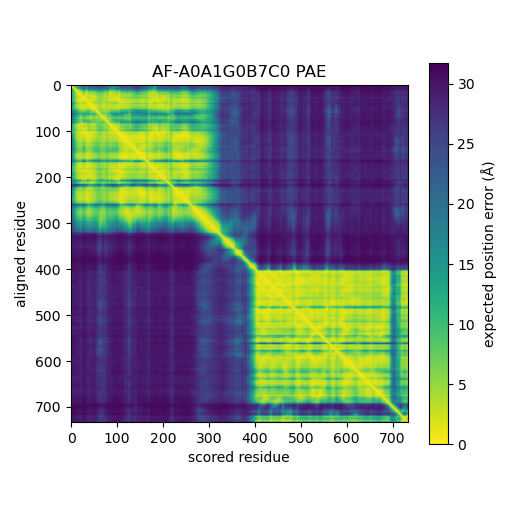 1.952 -20.054 -20.948 1.00 60.62 78 GLY A CA 1
ATOM 617 C C . GLY A 1 78 ? 0.935 -20.503 -19.893 1.00 60.62 78 GLY A C 1
ATOM 618 O O . GLY A 1 78 ? 0.496 -21.650 -19.915 1.00 60.62 78 GLY A O 1
ATOM 619 N N . LYS A 1 79 ? 0.527 -19.600 -18.989 1.00 63.25 79 LYS A N 1
ATOM 620 C CA . LYS A 1 79 ? -0.497 -19.860 -17.964 1.00 63.25 79 LYS A CA 1
ATOM 621 C C . LYS A 1 79 ? -1.914 -19.713 -18.527 1.00 63.25 79 LYS A C 1
ATOM 623 O O . LYS A 1 79 ? -2.801 -20.463 -18.132 1.00 63.25 79 LYS A O 1
ATOM 628 N N . VAL A 1 80 ? -2.120 -18.761 -19.441 1.00 62.69 80 VAL A N 1
ATOM 629 C CA . VAL A 1 80 ? -3.422 -18.476 -20.070 1.00 62.69 80 VAL A CA 1
ATOM 630 C C . VAL A 1 80 ? -3.733 -19.460 -21.199 1.00 62.69 80 VAL A C 1
ATOM 632 O O . VAL A 1 80 ? -4.873 -19.902 -21.322 1.00 62.69 80 VAL A O 1
ATOM 635 N N . SER A 1 81 ? -2.738 -19.846 -22.006 1.00 65.81 81 SER A N 1
ATOM 636 C CA . SER A 1 81 ? -2.932 -20.811 -23.092 1.00 65.81 81 SER A CA 1
ATOM 637 C C . SER A 1 81 ? -1.682 -21.655 -23.339 1.00 65.81 81 SER A C 1
ATOM 639 O O . SER A 1 81 ? -0.798 -21.297 -24.123 1.00 65.81 81 SER A O 1
ATOM 641 N N . SER A 1 82 ? -1.647 -2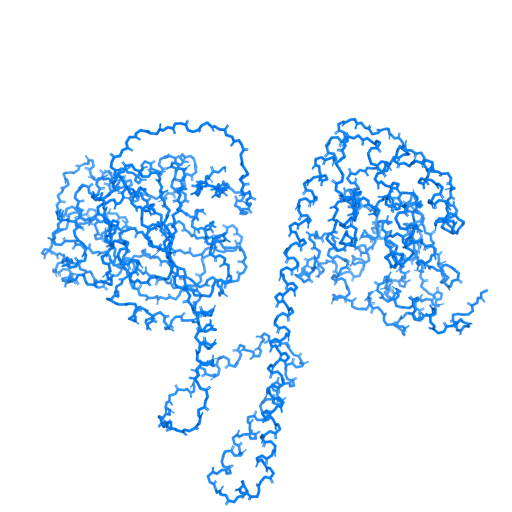2.834 -22.712 1.00 63.19 82 SER A N 1
ATOM 642 C CA . SER A 1 82 ? -0.582 -23.828 -22.905 1.00 63.19 82 SER A CA 1
ATOM 643 C C . SER A 1 82 ? -0.534 -24.415 -24.324 1.00 63.19 82 SER A C 1
ATOM 645 O O . SER A 1 82 ? 0.420 -25.097 -24.675 1.00 63.19 82 SER A O 1
ATOM 647 N N . GLY A 1 83 ? -1.565 -24.175 -25.145 1.00 68.38 83 GLY A N 1
ATOM 648 C CA . GLY A 1 83 ? -1.607 -24.598 -26.549 1.00 68.38 83 GLY A CA 1
ATOM 649 C C . GLY A 1 83 ? -0.879 -23.654 -27.511 1.00 68.38 83 GLY A C 1
ATOM 650 O O . GLY A 1 83 ? -0.647 -24.027 -28.656 1.00 68.38 83 GLY A O 1
ATOM 651 N N . ILE A 1 84 ? -0.518 -22.444 -27.065 1.00 79.69 84 ILE A N 1
ATOM 652 C CA . ILE A 1 84 ? 0.218 -21.461 -27.877 1.00 79.69 84 ILE A CA 1
ATOM 653 C C . ILE A 1 84 ? 1.704 -21.483 -27.528 1.00 79.69 84 ILE A C 1
ATOM 655 O O . ILE A 1 84 ? 2.539 -21.412 -28.421 1.00 79.69 84 ILE A O 1
ATOM 659 N N . THR A 1 85 ? 2.055 -21.596 -26.247 1.00 82.06 85 THR A N 1
ATOM 660 C CA . THR A 1 85 ? 3.441 -21.692 -25.763 1.00 82.06 85 THR A CA 1
ATOM 661 C C . THR A 1 85 ? 3.504 -22.630 -24.554 1.00 82.06 85 THR A C 1
ATOM 663 O O . THR A 1 85 ? 2.474 -22.904 -23.945 1.00 82.06 85 THR A O 1
ATOM 666 N N . GLY A 1 86 ? 4.683 -23.132 -24.182 1.00 78.94 86 GLY A N 1
ATOM 667 C CA . GLY A 1 86 ? 4.810 -24.213 -23.192 1.00 78.94 86 GLY A CA 1
ATOM 668 C C . GLY A 1 86 ? 4.582 -25.608 -23.786 1.00 78.94 86 GLY A C 1
ATOM 669 O O . GLY A 1 86 ? 4.143 -26.512 -23.081 1.00 78.94 86 GLY A O 1
ATOM 670 N N . LEU A 1 87 ? 4.866 -25.769 -25.081 1.00 82.50 87 LEU A N 1
ATOM 671 C CA . LEU A 1 87 ? 4.564 -26.968 -25.863 1.00 82.50 87 LEU A CA 1
ATOM 672 C C . LEU A 1 87 ? 5.449 -28.149 -25.444 1.00 82.50 87 LEU A C 1
ATOM 674 O O . LEU A 1 87 ? 6.672 -28.026 -25.323 1.00 82.50 87 LEU A O 1
ATOM 678 N N . SER A 1 88 ? 4.836 -29.317 -25.265 1.00 83.69 88 SER A N 1
ATOM 679 C CA . SER A 1 88 ? 5.557 -30.571 -25.050 1.00 83.69 88 SER A CA 1
ATOM 680 C C . SER A 1 88 ? 6.309 -31.010 -26.317 1.00 83.69 88 SER A C 1
ATOM 682 O O . SER A 1 88 ? 5.943 -30.615 -27.427 1.00 83.69 88 SER A O 1
ATOM 684 N N . PRO A 1 89 ? 7.332 -31.881 -26.205 1.00 81.50 89 PRO A N 1
ATOM 685 C CA . PRO A 1 89 ? 8.048 -32.388 -27.375 1.00 81.50 89 PRO A CA 1
ATOM 686 C C . PRO A 1 89 ? 7.134 -32.983 -28.456 1.00 81.50 89 PRO A C 1
ATOM 688 O O . PRO A 1 89 ? 7.361 -32.730 -29.632 1.00 81.50 89 PRO A O 1
ATOM 691 N N . SER A 1 90 ? 6.068 -33.693 -28.069 1.00 82.00 90 SER A N 1
ATOM 692 C CA . SER A 1 90 ? 5.081 -34.251 -29.006 1.00 82.00 90 SER A CA 1
ATOM 693 C C . SER A 1 90 ? 4.236 -33.189 -29.712 1.00 82.00 90 SER A C 1
ATOM 695 O O . SER A 1 90 ? 3.871 -33.367 -30.868 1.00 82.00 90 SER A O 1
ATOM 697 N N . GLU A 1 91 ? 3.930 -32.073 -29.047 1.00 84.12 91 GLU A N 1
ATOM 698 C CA . GLU A 1 91 ? 3.179 -30.962 -29.653 1.00 84.12 91 GLU A CA 1
ATOM 699 C C . GLU A 1 91 ? 4.047 -30.140 -30.615 1.00 84.12 91 GLU A C 1
ATOM 701 O O . GLU A 1 91 ? 3.527 -29.480 -31.511 1.00 84.12 91 GLU A O 1
ATOM 706 N N . LEU A 1 92 ? 5.372 -30.208 -30.461 1.00 85.25 92 LEU A N 1
ATOM 707 C CA . LEU A 1 92 ? 6.345 -29.540 -31.323 1.00 85.25 92 LEU A CA 1
ATOM 708 C C . LEU A 1 92 ? 6.658 -30.308 -32.615 1.00 85.25 92 LEU A C 1
ATOM 710 O O . LEU A 1 92 ? 7.104 -29.688 -33.579 1.00 85.25 92 LEU A O 1
ATOM 714 N N . GLU A 1 93 ? 6.427 -31.623 -32.675 1.00 83.94 93 GLU A N 1
ATOM 715 C CA . GLU A 1 93 ? 6.787 -32.441 -33.846 1.00 83.94 93 GLU A CA 1
ATOM 716 C C . GLU A 1 93 ? 6.117 -31.945 -35.135 1.00 83.94 93 GLU A C 1
ATOM 718 O O . GLU A 1 93 ? 6.792 -31.710 -36.139 1.00 83.94 93 GLU A O 1
ATOM 723 N N . ILE A 1 94 ? 4.798 -31.733 -35.105 1.00 86.12 94 ILE A N 1
ATOM 724 C CA . ILE A 1 94 ? 4.037 -31.341 -36.298 1.00 86.12 94 ILE A CA 1
ATOM 725 C C . ILE A 1 94 ? 4.397 -29.917 -36.767 1.00 86.12 94 ILE A C 1
ATOM 727 O O . ILE A 1 94 ? 4.744 -29.777 -37.941 1.00 86.12 94 ILE A O 1
ATOM 731 N N . PRO A 1 95 ? 4.385 -28.866 -35.918 1.00 88.44 95 PRO A N 1
ATOM 732 C CA . PRO A 1 95 ? 4.726 -27.506 -36.352 1.00 88.44 95 PRO A CA 1
ATOM 733 C C . PRO A 1 95 ? 6.155 -27.355 -36.899 1.00 88.44 95 PRO A C 1
ATOM 735 O O . PRO A 1 95 ? 6.401 -26.531 -37.786 1.00 88.44 95 PRO A O 1
ATOM 738 N N . ILE A 1 96 ? 7.103 -28.155 -36.394 1.00 85.75 96 ILE A N 1
ATOM 739 C CA . ILE A 1 96 ? 8.505 -28.118 -36.834 1.00 85.75 96 ILE A CA 1
ATOM 740 C C . ILE A 1 96 ? 8.693 -28.800 -38.197 1.00 85.75 96 ILE A C 1
ATOM 742 O O . ILE A 1 96 ? 9.515 -28.330 -38.984 1.00 85.75 96 ILE A O 1
ATOM 746 N N . ILE A 1 97 ? 7.956 -29.879 -38.483 1.00 84.75 97 ILE A N 1
ATOM 747 C CA . ILE A 1 97 ? 8.198 -30.743 -39.654 1.00 84.75 97 ILE A CA 1
ATOM 748 C C . ILE A 1 97 ? 7.209 -30.480 -40.801 1.00 84.75 97 ILE A C 1
ATOM 750 O O . ILE A 1 97 ? 7.589 -30.570 -41.965 1.00 84.75 97 ILE A O 1
ATOM 754 N N . SER A 1 98 ? 5.943 -30.174 -40.505 1.00 87.50 98 SER A N 1
ATOM 755 C CA . SER A 1 98 ? 4.893 -30.074 -41.529 1.00 87.50 98 SER A CA 1
ATOM 756 C C . SER A 1 98 ? 5.050 -28.835 -42.410 1.00 87.50 98 SER A C 1
ATOM 758 O O . SER A 1 98 ? 5.092 -27.716 -41.907 1.00 87.50 98 SER A O 1
ATOM 760 N N . GLU A 1 99 ? 5.025 -28.997 -43.731 1.00 87.31 99 GLU A N 1
ATOM 761 C CA . GLU A 1 99 ? 5.069 -27.882 -44.692 1.00 87.31 99 GLU A CA 1
ATOM 762 C C . GLU A 1 99 ? 3.859 -26.933 -44.614 1.00 87.31 99 GLU A C 1
ATOM 764 O O . GLU A 1 99 ? 3.905 -25.832 -45.156 1.00 87.31 99 GLU A O 1
ATOM 769 N N . ASP A 1 100 ? 2.799 -27.309 -43.892 1.00 89.25 100 ASP A N 1
ATOM 770 C CA . ASP A 1 100 ? 1.620 -26.458 -43.705 1.00 89.25 100 ASP A CA 1
ATOM 771 C C . ASP A 1 100 ? 1.895 -25.243 -42.805 1.00 89.25 100 ASP A C 1
ATOM 773 O O . ASP A 1 100 ? 1.174 -24.245 -42.883 1.00 89.25 100 ASP A O 1
ATOM 777 N N . TYR A 1 101 ? 2.907 -25.320 -41.930 1.00 94.00 101 TYR A N 1
ATOM 778 C CA . TYR A 1 101 ? 3.226 -24.235 -41.000 1.00 94.00 101 TYR A CA 1
ATOM 779 C C . TYR A 1 101 ? 4.209 -23.244 -41.603 1.00 94.00 101 TYR A C 1
ATOM 781 O O . TYR A 1 101 ? 5.305 -23.603 -42.035 1.00 94.00 101 TYR A O 1
ATOM 789 N N . PHE A 1 102 ? 3.867 -21.963 -41.499 1.00 95.38 102 PHE A N 1
ATOM 790 C CA . PHE A 1 102 ? 4.815 -20.885 -41.716 1.00 95.38 102 PHE A CA 1
ATOM 791 C C . PHE A 1 102 ? 5.686 -20.717 -40.472 1.00 95.38 102 PHE A C 1
ATOM 793 O O . PHE A 1 102 ? 5.279 -20.130 -39.462 1.00 95.38 102 PHE A O 1
ATOM 800 N N . ARG A 1 103 ? 6.897 -21.270 -40.550 1.00 95.81 103 ARG A N 1
ATOM 801 C CA . ARG A 1 103 ? 7.911 -21.192 -39.499 1.00 95.81 103 ARG A CA 1
ATOM 802 C C . ARG A 1 103 ? 8.722 -19.927 -39.672 1.00 95.81 103 ARG A C 1
ATOM 804 O O . ARG A 1 103 ? 9.381 -19.757 -40.699 1.00 95.81 103 ARG A O 1
ATOM 811 N N . PHE A 1 104 ? 8.750 -19.070 -38.665 1.00 96.06 104 PHE A N 1
ATOM 812 C CA . PHE A 1 104 ? 9.544 -17.859 -38.751 1.00 96.06 104 PHE A CA 1
ATOM 813 C C . PHE A 1 104 ? 10.278 -17.498 -37.471 1.00 96.06 104 PHE A C 1
ATOM 815 O O . PHE A 1 104 ? 9.926 -17.901 -36.364 1.00 96.06 104 PHE A O 1
ATOM 822 N N . ALA A 1 105 ? 11.326 -16.709 -37.651 1.00 95.62 105 ALA A N 1
ATOM 823 C CA . ALA A 1 105 ? 12.075 -16.093 -36.576 1.00 95.62 105 ALA A CA 1
ATOM 824 C C . ALA A 1 105 ? 12.462 -14.671 -36.975 1.00 95.62 105 ALA A C 1
ATOM 826 O O . ALA A 1 105 ? 12.469 -14.307 -38.155 1.00 95.62 105 ALA A O 1
ATOM 827 N N . VAL A 1 106 ? 12.799 -13.866 -35.974 1.00 95.75 106 VAL A N 1
ATOM 828 C CA . VAL A 1 106 ? 13.321 -12.519 -36.190 1.00 95.75 106 VAL A CA 1
ATOM 829 C C . VAL A 1 106 ? 14.706 -12.420 -35.578 1.00 95.75 106 VAL A C 1
ATOM 831 O O . VAL A 1 106 ? 14.952 -12.918 -34.477 1.00 95.75 106 VAL A O 1
ATOM 834 N N . VAL A 1 107 ? 15.608 -11.782 -36.312 1.00 96.81 107 VAL A N 1
ATOM 835 C CA . VAL A 1 107 ? 16.987 -11.523 -35.907 1.00 96.81 107 VAL A CA 1
ATOM 836 C C . VAL A 1 107 ? 17.281 -10.031 -35.947 1.00 96.81 107 VAL A C 1
ATOM 838 O O . VAL A 1 107 ? 16.563 -9.241 -36.562 1.00 96.81 107 VAL A O 1
ATOM 841 N N . ARG A 1 108 ? 18.336 -9.631 -35.248 1.00 95.50 108 ARG A N 1
ATOM 842 C CA . ARG A 1 108 ? 18.824 -8.253 -35.195 1.00 95.50 108 ARG A CA 1
ATOM 843 C C . ARG A 1 108 ? 20.332 -8.239 -35.358 1.00 95.50 108 ARG A C 1
ATOM 845 O O . ARG A 1 108 ? 20.994 -9.200 -34.962 1.00 95.50 108 ARG A O 1
ATOM 852 N N . ASN A 1 109 ? 20.879 -7.137 -35.874 1.00 96.25 109 ASN A N 1
ATOM 853 C CA . ASN A 1 109 ? 22.326 -6.972 -35.966 1.00 96.25 109 ASN A CA 1
ATOM 854 C C . ASN A 1 109 ? 22.985 -7.264 -34.594 1.00 96.25 109 ASN A C 1
ATOM 856 O O . ASN A 1 109 ? 22.546 -6.667 -33.598 1.00 96.25 109 ASN A O 1
ATOM 860 N N . PRO A 1 110 ? 24.012 -8.142 -34.525 1.00 96.69 110 PRO A N 1
ATOM 861 C CA . PRO A 1 110 ? 24.578 -8.602 -33.258 1.00 96.69 110 PRO A CA 1
ATOM 862 C C . PRO A 1 110 ? 24.963 -7.467 -32.311 1.00 96.69 110 PRO A C 1
ATOM 864 O O . PRO A 1 110 ? 24.519 -7.481 -31.166 1.00 96.69 110 PRO A O 1
ATOM 867 N N . TYR A 1 111 ? 25.643 -6.421 -32.802 1.00 96.62 111 TYR A N 1
ATOM 868 C CA . TYR A 1 111 ? 26.024 -5.240 -32.013 1.00 96.62 111 TYR A CA 1
ATOM 869 C C . TYR A 1 111 ? 24.825 -4.575 -31.336 1.00 96.62 111 TYR A C 1
ATOM 871 O O . TYR A 1 111 ? 24.822 -4.329 -30.128 1.00 96.62 111 TYR A O 1
ATOM 879 N N . LYS A 1 112 ? 23.768 -4.306 -32.110 1.00 94.50 112 LYS A N 1
ATOM 880 C CA . LYS A 1 112 ? 22.558 -3.648 -31.600 1.00 94.50 112 LYS A CA 1
ATOM 881 C C . LYS A 1 112 ? 21.799 -4.544 -30.623 1.00 94.50 112 LYS A C 1
ATOM 883 O O . LYS A 1 112 ? 21.187 -4.031 -29.684 1.00 94.50 112 LYS A O 1
ATOM 888 N N . ARG A 1 113 ? 21.818 -5.864 -30.842 1.00 94.75 113 ARG A N 1
ATOM 889 C CA . ARG A 1 113 ? 21.161 -6.847 -29.975 1.00 94.75 113 ARG A CA 1
ATOM 890 C C . ARG A 1 113 ? 21.854 -6.937 -28.618 1.00 94.75 113 ARG A C 1
ATOM 892 O O . ARG A 1 113 ? 21.181 -6.718 -27.611 1.00 94.75 113 ARG A O 1
ATOM 899 N N . ILE A 1 114 ? 23.165 -7.197 -28.587 1.00 95.50 114 ILE A N 1
ATOM 900 C CA . ILE A 1 114 ? 23.896 -7.360 -27.322 1.00 95.50 114 ILE A CA 1
ATOM 901 C C . ILE A 1 114 ? 23.932 -6.055 -26.521 1.00 95.50 114 ILE A C 1
ATOM 903 O O . ILE A 1 114 ? 23.725 -6.077 -25.312 1.00 95.50 114 ILE A O 1
ATOM 907 N N . PHE A 1 115 ? 24.045 -4.899 -27.185 1.00 95.12 115 PHE A N 1
ATOM 908 C CA . PHE A 1 115 ? 23.953 -3.607 -26.504 1.00 95.12 115 PHE A CA 1
ATOM 909 C C . PHE A 1 115 ? 22.567 -3.390 -25.879 1.00 95.12 115 PHE A C 1
ATOM 911 O O . PHE A 1 115 ? 22.449 -2.927 -24.746 1.00 95.12 115 PHE A O 1
ATOM 918 N N . SER A 1 116 ? 21.495 -3.756 -26.591 1.00 93.00 116 SER A N 1
ATOM 919 C CA . SER A 1 116 ? 20.133 -3.676 -26.054 1.00 93.00 116 SER A CA 1
ATOM 920 C C . SER A 1 116 ? 19.924 -4.627 -24.871 1.00 93.00 116 SER A C 1
ATOM 922 O O . SER A 1 116 ? 19.250 -4.248 -23.909 1.00 93.00 116 SER A O 1
ATOM 924 N N . ALA A 1 117 ? 20.486 -5.840 -24.929 1.00 93.25 117 ALA A N 1
ATOM 925 C CA . ALA A 1 117 ? 20.464 -6.804 -23.831 1.00 93.25 117 ALA A CA 1
ATOM 926 C C . ALA A 1 117 ? 21.166 -6.230 -22.597 1.00 93.25 117 ALA A C 1
ATOM 928 O O . ALA A 1 117 ? 20.506 -6.021 -21.575 1.00 93.25 117 ALA A O 1
ATOM 929 N N . TRP A 1 118 ? 22.445 -5.871 -22.742 1.00 94.44 118 TRP A N 1
ATOM 930 C CA . TRP A 1 118 ? 23.267 -5.270 -21.695 1.00 94.44 118 TRP A CA 1
ATOM 931 C C . TRP A 1 118 ? 22.587 -4.060 -21.061 1.00 94.44 118 TRP A C 1
ATOM 933 O O . TRP A 1 118 ? 22.442 -4.006 -19.844 1.00 94.44 118 TRP A O 1
ATOM 943 N N . GLN A 1 119 ? 22.080 -3.129 -21.874 1.00 92.75 119 GLN A N 1
ATOM 944 C CA . GLN A 1 119 ? 21.415 -1.936 -21.364 1.00 92.75 119 GLN A CA 1
ATOM 945 C C . GLN A 1 119 ? 20.211 -2.300 -20.488 1.00 92.75 119 GLN A C 1
ATOM 947 O O . GLN A 1 119 ? 20.107 -1.859 -19.350 1.00 92.75 119 GLN A O 1
ATOM 952 N N . SER A 1 120 ? 19.299 -3.126 -21.002 1.00 89.56 120 SER A N 1
ATOM 953 C CA . SER A 1 120 ? 18.056 -3.424 -20.284 1.00 89.56 120 SER A CA 1
ATOM 954 C C . SER A 1 120 ? 18.232 -4.307 -19.053 1.00 89.56 120 SER A C 1
ATOM 956 O O . SER A 1 120 ? 17.422 -4.209 -18.139 1.00 89.56 120 SER A O 1
ATOM 958 N N . LYS A 1 121 ? 19.240 -5.188 -19.053 1.00 89.94 121 LYS A N 1
ATOM 959 C CA . LYS A 1 121 ? 19.415 -6.213 -18.021 1.00 89.94 121 LYS A CA 1
ATOM 960 C C . LYS A 1 121 ? 20.483 -5.827 -17.010 1.00 89.94 121 LYS A C 1
ATOM 962 O O . LYS A 1 121 ? 20.232 -5.874 -15.816 1.00 89.94 121 LYS A O 1
ATOM 967 N N . ILE A 1 122 ? 21.631 -5.358 -17.484 1.00 92.25 122 ILE A N 1
ATOM 968 C CA . ILE A 1 122 ? 22.807 -5.101 -16.651 1.00 92.25 122 ILE A CA 1
ATOM 969 C C . ILE A 1 122 ? 22.911 -3.620 -16.297 1.00 92.25 122 ILE A C 1
ATOM 971 O O . ILE A 1 122 ? 22.929 -3.262 -15.121 1.00 92.25 122 ILE A O 1
ATOM 975 N N . LEU A 1 123 ? 22.891 -2.727 -17.294 1.00 92.25 123 LEU A N 1
ATOM 976 C CA . LEU A 1 123 ? 23.027 -1.288 -17.051 1.00 92.25 123 LEU A CA 1
ATOM 977 C C . LEU A 1 123 ? 21.896 -0.759 -16.167 1.00 92.25 123 LEU A C 1
ATOM 979 O O . LEU A 1 123 ? 22.160 0.025 -15.261 1.00 92.25 123 LEU A O 1
ATOM 983 N N . LEU A 1 124 ? 20.657 -1.194 -16.404 1.00 90.12 124 LEU A N 1
ATOM 984 C CA . LEU A 1 124 ? 19.488 -0.831 -15.596 1.00 90.12 124 LEU A CA 1
ATOM 985 C C . LEU A 1 124 ? 19.311 -1.696 -14.336 1.00 90.12 124 LEU A C 1
ATOM 987 O O . LEU A 1 124 ? 18.384 -1.444 -13.569 1.00 90.12 124 LEU A O 1
ATOM 991 N N . GLN A 1 125 ? 20.201 -2.665 -14.099 1.00 89.81 125 GLN A N 1
ATOM 992 C CA . GLN A 1 125 ? 20.166 -3.592 -12.963 1.00 89.81 125 GLN A CA 1
ATOM 993 C C . GLN A 1 125 ? 18.804 -4.288 -12.809 1.00 89.81 125 GLN A C 1
ATOM 995 O O . GLN A 1 125 ? 18.168 -4.181 -11.764 1.00 89.81 125 GLN A O 1
ATOM 1000 N N . GLU A 1 126 ? 18.316 -4.949 -13.863 1.00 86.50 126 GLU A N 1
ATOM 1001 C CA . GLU A 1 126 ? 17.084 -5.740 -13.768 1.00 86.50 126 GLU A CA 1
ATOM 1002 C C . GLU A 1 126 ? 17.275 -6.856 -12.720 1.00 86.50 126 GLU A C 1
ATOM 1004 O O . GLU A 1 126 ? 18.301 -7.535 -12.758 1.00 86.50 126 GLU A O 1
ATOM 1009 N N . PRO A 1 127 ? 16.340 -7.034 -11.767 1.00 80.12 127 PRO A N 1
ATOM 1010 C CA . PRO A 1 127 ? 16.565 -7.861 -10.583 1.00 80.12 127 PRO A CA 1
ATOM 1011 C C . PRO A 1 127 ? 17.066 -9.285 -10.833 1.00 80.12 127 PRO A C 1
ATOM 1013 O O . PRO A 1 127 ? 17.925 -9.736 -10.084 1.00 80.12 127 PRO A O 1
ATOM 1016 N N . LEU A 1 128 ? 16.535 -9.994 -11.834 1.00 79.31 128 LEU A N 1
ATOM 1017 C CA . LEU A 1 128 ? 16.865 -11.405 -12.063 1.00 79.31 128 LEU A CA 1
ATOM 1018 C C . LEU A 1 128 ? 18.166 -11.567 -12.841 1.00 79.31 128 LEU A C 1
ATOM 1020 O O . LEU A 1 128 ? 19.029 -12.352 -12.464 1.00 79.31 128 LEU A O 1
ATOM 1024 N N . GLN A 1 129 ? 18.312 -10.835 -13.942 1.00 85.31 129 GLN A N 1
ATOM 1025 C CA . GLN A 1 129 ? 19.459 -10.980 -14.830 1.00 85.31 129 GLN A CA 1
ATOM 1026 C C . GLN A 1 129 ? 20.701 -10.252 -14.311 1.00 85.31 129 GLN A C 1
ATOM 1028 O O . GLN A 1 129 ? 21.808 -10.648 -14.660 1.00 85.31 129 GLN A O 1
ATOM 1033 N N . ALA A 1 130 ? 20.556 -9.199 -13.500 1.00 86.88 130 ALA A N 1
ATOM 1034 C CA . ALA A 1 130 ? 21.706 -8.484 -12.950 1.00 86.88 130 ALA A CA 1
ATOM 1035 C C . ALA A 1 130 ? 22.323 -9.178 -11.731 1.00 86.88 130 ALA A C 1
ATOM 1037 O O . ALA A 1 130 ? 23.490 -8.922 -11.447 1.00 86.88 130 ALA A O 1
ATOM 1038 N N . GLU A 1 131 ? 21.574 -10.030 -11.017 1.00 84.94 131 GLU A N 1
ATOM 1039 C CA . GLU A 1 131 ? 22.000 -10.650 -9.752 1.00 84.94 131 GLU A CA 1
ATOM 1040 C C . GLU A 1 131 ? 23.395 -11.305 -9.812 1.00 84.94 131 GLU A C 1
ATOM 1042 O O . GLU A 1 131 ? 24.215 -10.981 -8.946 1.00 84.94 131 GLU A O 1
ATOM 1047 N N . PRO A 1 132 ? 23.745 -12.104 -10.844 1.00 85.94 132 PRO A N 1
ATOM 1048 C CA . PRO A 1 132 ? 25.080 -12.703 -10.956 1.00 85.94 132 PRO A CA 1
ATOM 1049 C C . PRO A 1 132 ? 26.210 -11.673 -11.112 1.00 85.94 132 PRO A C 1
ATOM 1051 O O . PRO A 1 132 ? 27.345 -11.922 -10.712 1.00 85.94 132 PRO A O 1
ATOM 1054 N N . PHE A 1 133 ? 25.895 -10.496 -11.655 1.00 88.06 133 PHE A N 1
ATOM 1055 C CA . PHE A 1 133 ? 26.854 -9.445 -11.993 1.00 88.06 133 PHE A CA 1
ATOM 1056 C C . PHE A 1 133 ? 26.942 -8.350 -10.926 1.00 88.06 133 PHE A C 1
ATOM 1058 O O . PHE A 1 133 ? 27.746 -7.429 -11.056 1.00 88.06 133 PHE A O 1
ATOM 1065 N N . LEU A 1 134 ? 26.136 -8.406 -9.858 1.00 85.25 134 LEU A N 1
ATOM 1066 C CA . LEU A 1 134 ? 26.112 -7.358 -8.830 1.00 85.25 134 LEU A CA 1
ATOM 1067 C C . LEU A 1 134 ? 27.434 -7.219 -8.067 1.00 85.25 134 LEU A C 1
ATOM 1069 O O . LEU A 1 134 ? 27.630 -6.202 -7.413 1.00 85.25 134 LEU A O 1
ATOM 1073 N N . ASN A 1 135 ? 28.341 -8.189 -8.142 1.00 86.25 135 ASN A N 1
ATOM 1074 C CA . ASN A 1 135 ? 29.677 -8.071 -7.552 1.00 86.25 135 ASN A CA 1
ATOM 1075 C C . ASN A 1 135 ? 30.723 -7.515 -8.532 1.00 86.25 135 ASN A C 1
ATOM 1077 O O . ASN A 1 135 ? 31.853 -7.260 -8.129 1.00 86.25 135 ASN A O 1
ATOM 1081 N N . CYS A 1 136 ? 30.364 -7.320 -9.802 1.00 88.50 136 CYS A N 1
ATOM 1082 C CA . CYS A 1 136 ? 31.255 -6.774 -10.813 1.00 88.50 136 CYS A CA 1
ATOM 1083 C C . CYS A 1 136 ? 31.268 -5.240 -10.754 1.00 88.50 136 CYS A C 1
ATOM 1085 O O . CYS A 1 136 ? 30.218 -4.590 -10.698 1.00 88.50 136 CYS A O 1
ATOM 1087 N N . ASP A 1 137 ? 32.457 -4.643 -10.841 1.00 87.75 137 ASP A N 1
ATOM 1088 C CA . ASP A 1 137 ? 32.638 -3.189 -10.733 1.00 87.75 137 ASP A CA 1
ATOM 1089 C C . ASP A 1 137 ? 31.844 -2.402 -11.790 1.00 87.75 137 ASP A C 1
ATOM 1091 O O . ASP A 1 137 ? 31.311 -1.320 -11.502 1.00 87.75 137 ASP A O 1
ATOM 1095 N N . PHE A 1 138 ? 31.696 -2.955 -13.000 1.00 90.12 138 PHE A N 1
ATOM 1096 C CA . PHE A 1 138 ? 30.961 -2.311 -14.091 1.00 90.12 138 PHE A CA 1
ATOM 1097 C C . PHE A 1 138 ? 29.460 -2.119 -13.802 1.00 90.12 138 PHE A C 1
ATOM 1099 O O . PHE A 1 138 ? 28.807 -1.280 -14.427 1.00 90.12 138 PHE A O 1
ATOM 1106 N N . CYS A 1 139 ? 28.888 -2.831 -12.827 1.00 87.62 139 CYS A N 1
ATOM 1107 C CA . CYS A 1 139 ? 27.490 -2.645 -12.436 1.00 87.62 139 CYS A CA 1
ATOM 1108 C C . CYS A 1 139 ? 27.268 -1.369 -11.610 1.00 87.62 139 CYS A C 1
ATOM 1110 O O . CYS A 1 139 ? 26.175 -0.793 -11.659 1.00 87.62 139 CYS A O 1
ATOM 1112 N N . HIS A 1 140 ? 28.288 -0.892 -10.889 1.00 85.56 140 HIS A N 1
ATOM 1113 C CA . HIS A 1 140 ? 28.155 0.195 -9.905 1.00 85.56 140 HIS A CA 1
ATOM 1114 C C . HIS A 1 140 ? 28.846 1.490 -10.305 1.00 85.56 140 HIS A C 1
ATOM 1116 O O . HIS A 1 140 ? 28.515 2.547 -9.761 1.00 85.56 140 HIS A O 1
ATOM 1122 N N . ARG A 1 141 ? 29.783 1.437 -11.256 1.00 90.75 141 ARG A N 1
ATOM 1123 C CA . ARG A 1 141 ? 30.535 2.620 -11.680 1.00 90.75 141 ARG A CA 1
ATOM 1124 C C . ARG A 1 141 ? 29.592 3.713 -12.223 1.00 90.75 141 ARG A C 1
ATOM 1126 O O . ARG A 1 141 ? 28.677 3.411 -12.995 1.00 90.75 141 ARG A O 1
ATOM 1133 N N . PRO A 1 142 ? 29.777 4.985 -11.820 1.00 86.50 142 PRO A N 1
ATOM 1134 C CA . PRO A 1 142 ? 28.935 6.083 -12.283 1.00 86.50 142 PRO A CA 1
ATOM 1135 C C . PRO A 1 142 ? 29.200 6.417 -13.754 1.00 86.50 142 PRO A C 1
ATOM 1137 O O . PRO A 1 142 ? 30.343 6.412 -14.202 1.00 86.50 142 PRO A O 1
ATOM 1140 N N . ILE A 1 143 ? 28.141 6.791 -14.472 1.00 89.25 143 ILE A N 1
ATOM 1141 C CA . ILE A 1 143 ? 28.197 7.212 -15.875 1.00 89.25 143 ILE A CA 1
ATOM 1142 C C . ILE A 1 143 ? 28.184 8.739 -15.918 1.00 89.25 143 ILE A C 1
ATOM 1144 O O . ILE A 1 143 ? 27.241 9.359 -15.425 1.00 89.25 143 ILE A O 1
ATOM 1148 N N . LYS A 1 144 ? 29.217 9.352 -16.499 1.00 87.19 144 LYS A N 1
ATOM 1149 C CA . LYS A 1 144 ? 29.343 10.813 -16.637 1.00 87.19 144 LYS A CA 1
ATOM 1150 C C . LYS A 1 144 ? 29.414 11.246 -18.097 1.00 87.19 144 LYS A C 1
ATOM 1152 O O . LYS A 1 144 ? 28.985 12.348 -18.431 1.00 87.19 144 LYS A O 1
ATOM 1157 N N . CYS A 1 145 ? 29.952 10.394 -18.961 1.00 87.00 145 CYS A N 1
ATOM 1158 C CA . CYS A 1 145 ? 30.141 10.664 -20.377 1.00 87.00 145 CYS A CA 1
ATOM 1159 C C . CYS A 1 145 ? 29.933 9.403 -21.235 1.00 87.00 145 CYS A C 1
ATOM 1161 O O . CYS A 1 145 ? 29.746 8.300 -20.726 1.00 87.00 145 CYS A O 1
ATOM 1163 N N . VAL A 1 146 ? 29.971 9.574 -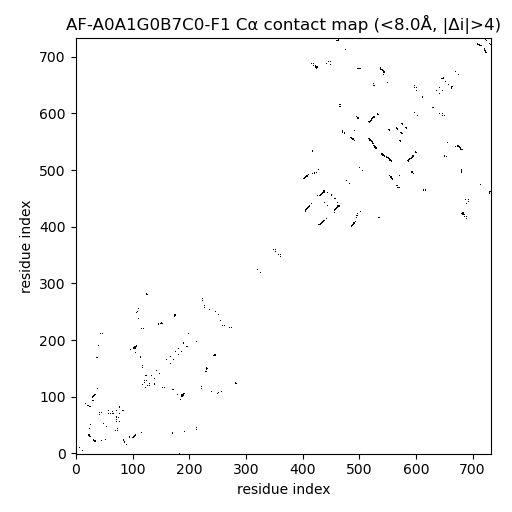22.560 1.00 87.19 146 VAL A N 1
ATOM 1164 C CA . VAL A 1 146 ? 29.846 8.473 -23.534 1.00 87.19 146 VAL A CA 1
ATOM 1165 C C . VAL A 1 146 ? 30.954 7.430 -23.361 1.00 87.19 146 VAL A C 1
ATOM 1167 O O . VAL A 1 146 ? 30.682 6.237 -23.466 1.00 87.19 146 VAL A O 1
ATOM 1170 N N . ALA A 1 147 ? 32.177 7.866 -23.040 1.00 90.69 147 ALA A N 1
ATOM 1171 C CA . ALA A 1 147 ? 33.310 6.963 -22.845 1.00 90.69 147 ALA A CA 1
ATOM 1172 C C . ALA A 1 147 ? 33.098 6.003 -21.662 1.00 90.69 147 ALA A C 1
ATOM 1174 O O . ALA A 1 147 ? 33.506 4.848 -21.744 1.00 90.69 147 ALA A O 1
ATOM 1175 N N . ASP A 1 148 ? 32.394 6.436 -20.608 1.00 92.38 148 ASP A N 1
ATOM 1176 C CA . ASP A 1 148 ? 32.051 5.553 -19.488 1.00 92.38 148 ASP A CA 1
ATOM 1177 C C . ASP A 1 148 ? 31.103 4.437 -19.945 1.00 92.38 148 ASP A C 1
ATOM 1179 O O . ASP A 1 148 ? 31.279 3.286 -19.569 1.00 92.38 148 ASP A O 1
ATOM 1183 N N . ILE A 1 149 ? 30.120 4.745 -20.800 1.00 92.56 149 ILE A N 1
ATOM 1184 C CA . ILE A 1 149 ? 29.197 3.734 -21.344 1.00 92.56 149 ILE A CA 1
ATOM 1185 C C . ILE A 1 149 ? 29.965 2.713 -22.185 1.00 92.56 149 ILE A C 1
ATOM 1187 O O . ILE A 1 149 ? 29.738 1.516 -22.031 1.00 92.56 149 ILE A O 1
ATOM 1191 N N . ALA A 1 150 ? 30.874 3.181 -23.045 1.00 94.75 150 ALA A N 1
ATOM 1192 C CA . ALA A 1 150 ? 31.702 2.311 -23.876 1.00 94.75 150 ALA A CA 1
ATOM 1193 C C . ALA A 1 150 ? 32.580 1.380 -23.024 1.00 94.75 150 ALA A C 1
ATOM 1195 O O . ALA A 1 150 ? 32.599 0.175 -23.253 1.00 94.75 150 ALA A O 1
ATOM 1196 N N . SER A 1 151 ? 33.240 1.927 -21.998 1.00 96.12 151 SER A N 1
ATOM 1197 C CA . SER A 1 151 ? 34.080 1.162 -21.069 1.00 96.12 151 SER A CA 1
ATOM 1198 C C . SER A 1 151 ? 33.280 0.126 -20.273 1.00 96.12 151 SER A C 1
ATOM 1200 O O . SER A 1 151 ? 33.696 -1.023 -20.185 1.00 96.12 151 SER A O 1
ATOM 1202 N N . LEU A 1 152 ? 32.109 0.484 -19.736 1.00 95.69 152 LEU A N 1
ATOM 1203 C CA . LEU A 1 152 ? 31.281 -0.459 -18.970 1.00 95.69 152 LEU A CA 1
ATOM 1204 C C . LEU A 1 152 ? 30.682 -1.562 -19.846 1.00 95.69 152 LEU A C 1
ATOM 1206 O O . LEU A 1 152 ? 30.477 -2.683 -19.381 1.00 95.69 152 LEU A O 1
ATOM 1210 N N . PHE A 1 153 ? 30.376 -1.243 -21.102 1.00 96.44 153 PHE A N 1
ATOM 1211 C CA . PHE A 1 153 ? 29.912 -2.229 -22.066 1.00 96.44 153 PHE A CA 1
ATOM 1212 C C . PHE A 1 153 ? 31.036 -3.192 -22.472 1.00 96.44 153 PHE A C 1
ATOM 1214 O O . PHE A 1 153 ? 30.798 -4.396 -22.535 1.00 96.44 153 PHE A O 1
ATOM 1221 N N . GLU A 1 154 ? 32.256 -2.688 -22.678 1.00 97.12 154 GLU A N 1
ATOM 1222 C CA . GLU A 1 154 ? 33.446 -3.509 -22.929 1.00 97.12 154 GLU A CA 1
ATOM 1223 C C . GLU A 1 154 ? 33.727 -4.470 -21.770 1.00 97.12 154 GLU A C 1
ATOM 1225 O O . GLU A 1 154 ? 33.836 -5.671 -22.001 1.00 97.12 154 GLU A O 1
ATOM 1230 N N . GLU A 1 155 ? 33.764 -3.976 -20.530 1.00 95.56 155 GLU A N 1
ATOM 1231 C CA . GLU A 1 155 ? 34.020 -4.810 -19.345 1.00 95.56 155 GLU A CA 1
ATOM 1232 C C . GLU A 1 155 ? 32.983 -5.928 -19.191 1.00 95.56 155 GLU A C 1
ATOM 1234 O O . GLU A 1 155 ? 33.323 -7.061 -18.851 1.00 95.56 155 GLU A O 1
ATOM 1239 N N . PHE A 1 156 ? 31.715 -5.640 -19.499 1.00 95.00 156 PHE A N 1
ATOM 1240 C CA . PHE A 1 156 ? 30.681 -6.668 -19.540 1.00 95.00 156 PHE A CA 1
ATOM 1241 C C . PHE A 1 156 ? 30.960 -7.727 -20.616 1.00 95.00 156 PHE A C 1
ATOM 1243 O O . PHE A 1 156 ? 30.834 -8.918 -20.337 1.00 95.00 156 PHE A O 1
ATOM 1250 N N . LEU A 1 157 ? 31.343 -7.317 -21.832 1.00 94.75 157 LEU A N 1
ATOM 1251 C CA . LEU A 1 157 ? 31.682 -8.246 -22.916 1.00 94.75 157 LEU A CA 1
ATOM 1252 C C . LEU A 1 157 ? 32.888 -9.119 -22.558 1.00 94.75 157 LEU A C 1
ATOM 1254 O O . LEU A 1 157 ? 32.883 -10.313 -22.846 1.00 94.75 157 LEU A O 1
ATOM 1258 N N . GLU A 1 158 ? 33.908 -8.543 -21.925 1.00 94.50 158 GLU A N 1
ATOM 1259 C CA . GLU A 1 158 ? 35.081 -9.283 -21.457 1.00 94.50 158 GLU A CA 1
ATOM 1260 C C . GLU A 1 158 ? 34.714 -10.311 -20.396 1.00 94.50 158 GLU A C 1
ATOM 1262 O O . GLU A 1 158 ? 35.167 -11.457 -20.465 1.00 94.50 158 GLU A O 1
ATOM 1267 N N . HIS A 1 159 ? 33.850 -9.928 -19.457 1.00 92.25 159 HIS A N 1
ATOM 1268 C CA . HIS A 1 159 ? 33.355 -10.818 -18.417 1.00 92.25 159 HIS A CA 1
ATOM 1269 C C . HIS A 1 159 ? 32.633 -12.029 -19.027 1.00 92.25 159 HIS A C 1
ATOM 1271 O O . HIS A 1 159 ? 33.067 -13.164 -18.825 1.00 92.25 159 HIS A O 1
ATOM 1277 N N . ILE A 1 160 ? 31.624 -11.814 -19.879 1.00 90.19 160 ILE A N 1
ATOM 1278 C CA . ILE A 1 160 ? 30.874 -12.931 -20.487 1.00 90.19 160 ILE A CA 1
ATOM 1279 C C . ILE A 1 160 ? 31.701 -13.734 -21.506 1.00 90.19 160 ILE A C 1
ATOM 1281 O O . ILE A 1 160 ? 31.403 -14.898 -21.767 1.00 90.19 160 ILE A O 1
ATOM 1285 N N . ALA A 1 161 ? 32.744 -13.149 -22.103 1.00 88.94 161 ALA A N 1
ATOM 1286 C CA . ALA A 1 161 ? 33.684 -13.887 -22.947 1.00 88.94 161 ALA A CA 1
ATOM 1287 C C . ALA A 1 161 ? 34.620 -14.788 -22.122 1.00 88.94 161 ALA A C 1
ATOM 1289 O O . ALA A 1 161 ? 35.068 -15.823 -22.615 1.00 88.94 161 ALA A O 1
ATOM 1290 N N . THR A 1 162 ? 34.908 -14.399 -20.877 1.00 87.69 162 THR A N 1
ATOM 1291 C CA . THR A 1 162 ? 35.793 -15.128 -19.956 1.00 87.69 162 THR A CA 1
ATOM 1292 C C . THR A 1 162 ? 35.074 -16.267 -19.237 1.00 87.69 162 THR A C 1
ATOM 1294 O O . THR A 1 162 ? 35.705 -17.282 -18.942 1.00 87.69 162 THR A O 1
ATOM 1297 N N . PHE A 1 163 ? 33.767 -16.132 -18.991 1.00 81.88 163 PHE A N 1
ATOM 1298 C CA . PHE A 1 163 ? 32.948 -17.117 -18.279 1.00 81.88 163 PHE A CA 1
ATOM 1299 C C . PHE A 1 163 ? 31.858 -17.718 -19.192 1.00 81.88 163 PHE A C 1
ATOM 1301 O O . PHE A 1 163 ? 30.711 -17.271 -19.176 1.00 81.88 163 PHE A O 1
ATOM 1308 N N . PRO A 1 164 ? 32.168 -18.771 -19.978 1.00 68.12 164 PRO A N 1
ATOM 1309 C CA . PRO A 1 164 ? 31.232 -19.361 -20.940 1.00 68.12 164 PRO A CA 1
ATOM 1310 C C . PRO A 1 164 ? 29.971 -19.953 -20.306 1.00 68.12 164 PRO A C 1
ATOM 1312 O O . PRO A 1 164 ? 28.955 -20.091 -20.977 1.00 68.12 164 PRO A O 1
ATOM 1315 N N . GLU A 1 165 ? 30.013 -20.307 -19.020 1.00 65.38 165 GLU A N 1
ATOM 1316 C CA . GLU A 1 165 ? 28.849 -20.820 -18.284 1.00 65.38 165 GLU A CA 1
ATOM 1317 C C . GLU A 1 165 ? 27.722 -19.783 -18.196 1.00 65.38 165 GLU A C 1
ATOM 1319 O O . GLU A 1 165 ? 26.545 -20.135 -18.147 1.00 65.38 165 GLU A O 1
ATOM 1324 N N . GLU A 1 166 ? 28.060 -18.496 -18.280 1.00 64.19 166 GLU A N 1
ATOM 1325 C CA . GLU A 1 166 ? 27.075 -17.423 -18.305 1.00 64.19 166 GLU A CA 1
ATOM 1326 C C . GLU A 1 166 ? 26.293 -17.389 -19.625 1.00 64.19 166 GLU A C 1
ATOM 1328 O O . GLU A 1 166 ? 25.185 -16.864 -19.652 1.00 64.19 166 GLU A O 1
ATOM 1333 N N . TRP A 1 167 ? 26.771 -18.020 -20.710 1.00 61.22 167 TRP A N 1
ATOM 1334 C CA . TRP A 1 167 ? 26.069 -18.103 -22.007 1.00 61.22 167 TRP A CA 1
ATOM 1335 C C . TRP A 1 167 ? 24.782 -18.940 -21.977 1.00 61.22 167 TRP A C 1
ATOM 1337 O O . TRP A 1 167 ? 24.116 -19.102 -23.004 1.00 61.22 167 TRP A O 1
ATOM 1347 N N . LEU A 1 168 ? 24.417 -19.486 -20.819 1.00 63.56 168 LEU A N 1
ATOM 1348 C CA . LEU A 1 168 ? 23.133 -20.147 -20.621 1.00 63.56 168 LEU A CA 1
ATOM 1349 C C . LEU A 1 168 ? 21.950 -19.176 -20.749 1.00 63.56 168 LEU A C 1
ATOM 1351 O O . LEU A 1 168 ? 20.854 -19.613 -21.102 1.00 63.56 168 LEU A O 1
ATOM 1355 N N . ASP A 1 169 ? 22.154 -17.874 -20.537 1.00 83.19 169 ASP A N 1
ATOM 1356 C CA . ASP A 1 169 ? 21.091 -16.891 -20.730 1.00 83.19 169 ASP A CA 1
ATOM 1357 C C . ASP A 1 169 ? 20.887 -16.551 -22.222 1.00 83.19 169 ASP A C 1
ATOM 1359 O O . ASP A 1 169 ? 21.791 -16.141 -22.962 1.00 83.19 169 ASP A O 1
ATOM 1363 N N . ALA A 1 170 ? 19.639 -16.673 -22.670 1.00 87.00 170 ALA A N 1
ATOM 1364 C CA . ALA A 1 170 ? 19.242 -16.415 -24.047 1.00 87.00 170 ALA A CA 1
ATOM 1365 C C . ALA A 1 170 ? 19.401 -14.943 -24.488 1.00 87.00 170 ALA A C 1
ATOM 1367 O O . ALA A 1 170 ? 19.361 -14.662 -25.688 1.00 87.00 170 ALA A O 1
ATOM 1368 N N . HIS A 1 171 ? 19.567 -13.984 -23.571 1.00 90.00 171 HIS A N 1
ATOM 1369 C CA . HIS A 1 171 ? 19.702 -12.563 -23.904 1.00 90.00 171 HIS A CA 1
ATOM 1370 C C . HIS A 1 171 ? 21.032 -12.222 -24.589 1.00 90.00 171 HIS A C 1
ATOM 1372 O O . HIS A 1 171 ? 21.051 -11.320 -25.431 1.00 90.00 171 HIS A O 1
ATOM 1378 N N . TRP A 1 172 ? 22.112 -12.938 -24.265 1.00 91.12 172 TRP A N 1
ATOM 1379 C CA . TRP A 1 172 ? 23.447 -12.743 -24.853 1.00 91.12 172 TRP A CA 1
ATOM 1380 C C . TRP A 1 172 ? 23.987 -13.971 -25.591 1.00 91.12 172 TRP A C 1
ATOM 1382 O O . TRP A 1 172 ? 25.006 -13.880 -26.266 1.00 91.12 172 TRP A O 1
ATOM 1392 N N . LYS A 1 173 ? 23.283 -15.104 -25.569 1.00 90.50 173 LYS A N 1
ATOM 1393 C CA . LYS A 1 173 ? 23.598 -16.229 -26.457 1.00 90.50 173 LYS A CA 1
ATOM 1394 C C . LYS A 1 173 ? 23.474 -15.832 -27.943 1.00 90.50 173 LYS A C 1
ATOM 1396 O O . LYS A 1 173 ? 22.548 -15.071 -28.269 1.00 90.50 173 LYS A O 1
ATOM 1401 N N . PRO A 1 174 ? 24.345 -16.315 -28.852 1.00 92.25 174 PRO A N 1
ATOM 1402 C CA . PRO A 1 174 ? 24.209 -16.083 -30.291 1.00 92.25 174 PRO A CA 1
ATOM 1403 C C . PRO A 1 174 ? 22.852 -16.537 -30.836 1.00 92.25 174 PRO A C 1
ATOM 1405 O O . PRO A 1 174 ? 22.295 -17.551 -30.417 1.00 92.25 174 PRO A O 1
ATOM 1408 N N . GLN A 1 175 ? 22.301 -15.778 -31.779 1.00 94.19 175 GLN A N 1
ATOM 1409 C CA . GLN A 1 175 ? 20.979 -16.034 -32.354 1.00 94.19 175 GLN A CA 1
ATOM 1410 C C . GLN A 1 175 ? 20.960 -17.326 -33.173 1.00 94.19 175 GLN A C 1
ATOM 1412 O O . GLN A 1 175 ? 19.963 -18.042 -33.149 1.00 94.19 175 GLN A O 1
ATOM 1417 N N . ALA A 1 176 ? 22.055 -17.667 -33.853 1.00 93.19 176 ALA A N 1
ATOM 1418 C CA . ALA A 1 176 ? 22.180 -18.919 -34.591 1.00 93.19 176 ALA A CA 1
ATOM 1419 C C . ALA A 1 176 ? 22.084 -20.141 -33.664 1.00 93.19 176 ALA A C 1
ATOM 1421 O O . ALA A 1 176 ? 21.460 -21.138 -34.027 1.00 93.19 176 ALA A O 1
ATOM 1422 N N . ASP A 1 177 ? 22.610 -20.035 -32.441 1.00 88.75 177 ASP A N 1
ATOM 1423 C CA . ASP A 1 177 ? 22.551 -21.112 -31.451 1.00 88.75 177 ASP A CA 1
ATOM 1424 C C . ASP A 1 177 ? 21.164 -21.253 -30.813 1.00 88.75 177 ASP A C 1
ATOM 1426 O O . ASP A 1 177 ? 20.796 -22.348 -30.384 1.00 88.75 177 ASP A O 1
ATOM 1430 N N . LEU A 1 178 ? 20.405 -20.156 -30.726 1.00 89.44 178 LEU A N 1
ATOM 1431 C CA . LEU A 1 178 ? 19.017 -20.160 -30.250 1.00 89.44 178 LEU A CA 1
ATOM 1432 C C . LEU A 1 178 ? 18.067 -20.714 -31.313 1.00 89.44 178 LEU A C 1
ATOM 1434 O O . LEU A 1 178 ? 17.236 -21.570 -31.027 1.00 89.44 178 LEU A O 1
ATOM 1438 N N . LEU A 1 179 ? 18.200 -20.223 -32.545 1.00 92.12 179 LEU A N 1
ATOM 1439 C CA . LEU A 1 179 ? 17.270 -20.518 -33.630 1.00 92.12 179 LEU A CA 1
ATOM 1440 C C . LEU A 1 179 ? 17.575 -21.838 -34.330 1.00 92.12 179 LEU A C 1
ATOM 1442 O O . LEU A 1 179 ? 16.667 -22.419 -34.918 1.00 92.12 179 LEU A O 1
ATOM 1446 N N . ARG A 1 180 ? 18.827 -22.309 -34.285 1.00 89.94 180 ARG A N 1
ATOM 1447 C CA . ARG A 1 180 ? 19.277 -23.559 -34.915 1.00 89.94 180 ARG A CA 1
ATOM 1448 C C . ARG A 1 180 ? 18.746 -23.732 -36.346 1.00 89.94 180 ARG A C 1
ATOM 1450 O O . ARG A 1 180 ? 18.080 -24.729 -36.629 1.00 89.94 180 ARG A O 1
ATOM 1457 N N . PRO A 1 181 ? 19.039 -22.794 -37.272 1.00 90.56 181 PRO A N 1
ATOM 1458 C CA . PRO A 1 181 ? 18.623 -22.915 -38.673 1.00 90.56 181 PRO A CA 1
ATOM 1459 C C . PRO A 1 181 ? 19.273 -24.114 -39.388 1.00 90.56 181 PRO A C 1
ATOM 1461 O O . PRO A 1 181 ? 18.840 -24.498 -40.466 1.00 90.56 181 PRO A O 1
ATOM 1464 N N . ASP A 1 182 ? 20.301 -24.728 -38.790 1.00 86.12 182 ASP A N 1
ATOM 1465 C CA . ASP A 1 182 ? 20.867 -26.000 -39.245 1.00 86.12 182 ASP A CA 1
ATOM 1466 C C . ASP A 1 182 ? 19.971 -27.215 -38.937 1.00 86.12 182 ASP A C 1
ATOM 1468 O O . ASP A 1 182 ? 20.210 -28.296 -39.477 1.00 86.12 182 ASP A O 1
ATOM 1472 N N . ILE A 1 183 ? 18.971 -27.045 -38.063 1.00 83.19 183 ILE A N 1
ATOM 1473 C CA . ILE A 1 183 ? 17.995 -28.069 -37.672 1.00 83.19 183 ILE A CA 1
ATOM 1474 C C . ILE A 1 183 ? 16.580 -27.700 -38.127 1.00 83.19 183 ILE A C 1
ATOM 1476 O O . ILE A 1 183 ? 15.883 -28.539 -38.692 1.00 83.19 183 ILE A O 1
ATOM 1480 N N . ILE A 1 184 ? 16.133 -26.476 -37.850 1.00 86.62 184 ILE A N 1
ATOM 1481 C CA . ILE A 1 184 ? 14.760 -26.045 -38.121 1.00 86.62 184 ILE A CA 1
ATOM 1482 C C . ILE A 1 184 ? 14.701 -25.415 -39.509 1.00 86.62 184 ILE A C 1
ATOM 1484 O O . ILE A 1 184 ? 15.388 -24.433 -39.792 1.00 86.62 184 ILE A O 1
ATOM 1488 N N . SER A 1 185 ? 13.832 -25.956 -40.361 1.00 90.44 185 SER A N 1
ATOM 1489 C CA . SER A 1 185 ? 13.595 -25.422 -41.704 1.00 90.44 185 SER A CA 1
ATOM 1490 C C . SER A 1 185 ? 12.621 -24.246 -41.642 1.00 90.44 185 SER A C 1
ATOM 1492 O O . SER A 1 185 ? 11.411 -24.419 -41.772 1.00 90.44 185 SER A O 1
ATOM 1494 N N . TYR A 1 186 ? 13.138 -23.044 -41.393 1.00 94.50 186 TYR A N 1
ATOM 1495 C CA . TYR A 1 186 ? 12.324 -21.827 -41.353 1.00 94.50 186 TYR A CA 1
ATOM 1496 C C . TYR A 1 186 ? 11.823 -21.436 -42.744 1.00 94.50 186 TYR A C 1
ATOM 1498 O O . TYR A 1 186 ? 12.598 -21.360 -43.694 1.00 94.50 186 TYR A O 1
ATOM 1506 N N . SER A 1 187 ? 10.539 -21.095 -42.831 1.00 95.56 187 SER A N 1
ATOM 1507 C CA . SER A 1 187 ? 9.946 -20.436 -43.995 1.00 95.56 187 SER A CA 1
ATOM 1508 C C . SER A 1 187 ? 10.516 -19.026 -44.176 1.00 95.56 187 SER A C 1
ATOM 1510 O O . SER A 1 187 ? 10.735 -18.590 -45.303 1.00 95.56 187 SER A O 1
ATOM 1512 N N . LEU A 1 188 ? 10.782 -18.311 -43.072 1.00 96.00 188 LEU A N 1
ATOM 1513 C CA . LEU A 1 188 ? 11.418 -16.992 -43.101 1.00 96.00 188 LEU A CA 1
ATOM 1514 C C . LEU A 1 188 ? 12.196 -16.681 -41.815 1.00 96.00 188 LEU A C 1
ATOM 1516 O O . LEU A 1 188 ? 11.650 -16.725 -40.717 1.00 96.00 188 LEU A O 1
ATOM 1520 N N . ILE A 1 189 ? 13.446 -16.240 -41.949 1.00 96.38 189 ILE A N 1
ATOM 1521 C CA . ILE A 1 189 ? 14.171 -15.556 -40.869 1.00 96.38 189 ILE A CA 1
ATOM 1522 C C . ILE A 1 189 ? 14.337 -14.096 -41.281 1.00 96.38 189 ILE A C 1
ATOM 1524 O O . ILE A 1 189 ? 15.094 -13.791 -42.200 1.00 96.38 189 ILE A O 1
ATOM 1528 N N . SER A 1 190 ? 13.602 -13.195 -40.630 1.00 95.25 190 SER A N 1
ATOM 1529 C CA . SER A 1 190 ? 13.572 -11.776 -41.002 1.00 95.25 190 SER A CA 1
ATOM 1530 C C . SER A 1 190 ? 14.472 -10.937 -40.107 1.00 95.25 190 SER A C 1
ATOM 1532 O O . SER A 1 190 ? 14.547 -11.149 -38.898 1.00 95.25 190 SER A O 1
ATOM 1534 N N . ARG A 1 191 ? 15.098 -9.911 -40.679 1.00 95.06 191 ARG A N 1
ATOM 1535 C CA . ARG A 1 191 ? 15.815 -8.889 -39.911 1.00 95.06 191 ARG A CA 1
ATOM 1536 C C . ARG A 1 191 ? 14.828 -7.859 -39.375 1.00 95.06 191 ARG A C 1
ATOM 1538 O O . ARG A 1 191 ? 13.974 -7.382 -40.119 1.00 95.06 191 ARG A O 1
ATOM 1545 N N . ILE A 1 192 ? 14.956 -7.477 -38.107 1.00 91.88 192 ILE A N 1
ATOM 1546 C CA . ILE A 1 192 ? 14.113 -6.431 -37.502 1.00 91.88 192 ILE A CA 1
ATOM 1547 C C . ILE A 1 192 ? 14.359 -5.056 -38.136 1.00 91.88 192 ILE A C 1
ATOM 1549 O O . ILE A 1 192 ? 13.511 -4.172 -38.064 1.00 91.88 192 ILE A O 1
ATOM 1553 N N . GLU A 1 193 ? 15.524 -4.864 -38.759 1.00 91.06 193 GLU A N 1
ATOM 1554 C CA . GLU A 1 193 ? 15.847 -3.662 -39.525 1.00 91.06 193 GLU A CA 1
ATOM 1555 C C . GLU A 1 193 ? 15.002 -3.514 -40.805 1.00 91.06 193 GLU A C 1
ATOM 1557 O O . GLU A 1 193 ? 14.912 -2.412 -41.344 1.00 91.06 193 GLU A O 1
ATOM 1562 N N . GLU A 1 194 ? 14.363 -4.595 -41.262 1.00 90.94 194 GLU A N 1
ATOM 1563 C CA . GLU A 1 194 ? 13.577 -4.673 -42.497 1.00 90.94 194 GLU A CA 1
ATOM 1564 C C . GLU A 1 194 ? 12.170 -5.252 -42.203 1.00 90.94 194 GLU A C 1
ATOM 1566 O O . GLU A 1 194 ? 11.797 -6.304 -42.729 1.00 90.94 194 GLU A O 1
ATOM 1571 N N . PRO A 1 195 ? 11.359 -4.595 -41.345 1.00 87.56 195 PRO A N 1
ATOM 1572 C CA . PRO A 1 195 ? 10.116 -5.169 -40.813 1.00 87.56 195 PRO A CA 1
ATOM 1573 C C . PRO A 1 195 ? 9.068 -5.477 -41.894 1.00 87.56 195 PRO A C 1
ATOM 1575 O O . PRO A 1 195 ? 8.263 -6.394 -41.737 1.00 87.56 195 PRO A O 1
ATOM 1578 N N . GLU A 1 196 ? 9.101 -4.744 -43.008 1.00 90.00 196 GLU A N 1
ATOM 1579 C CA . GLU A 1 196 ? 8.172 -4.892 -44.133 1.00 90.00 196 GLU A CA 1
ATOM 1580 C C . GLU A 1 196 ? 8.230 -6.280 -44.787 1.00 90.00 196 GLU A C 1
ATOM 1582 O O . GLU A 1 196 ? 7.222 -6.755 -45.313 1.00 90.00 196 GLU A O 1
ATOM 1587 N N . ILE A 1 197 ? 9.391 -6.947 -44.746 1.00 92.69 197 ILE A N 1
ATOM 1588 C CA . ILE A 1 197 ? 9.573 -8.286 -45.325 1.00 92.69 197 ILE A CA 1
ATOM 1589 C C . ILE A 1 197 ? 8.724 -9.301 -44.561 1.00 92.69 197 ILE A C 1
ATOM 1591 O O . ILE A 1 197 ? 7.944 -10.038 -45.166 1.00 92.69 197 ILE A O 1
ATOM 1595 N N . LEU A 1 198 ? 8.826 -9.297 -43.228 1.00 92.88 198 LEU A N 1
ATOM 1596 C CA . LEU A 1 198 ? 8.035 -10.183 -42.381 1.00 92.88 198 LEU A CA 1
ATOM 1597 C C . LEU A 1 198 ? 6.540 -9.886 -42.501 1.00 92.88 198 LEU A C 1
ATOM 1599 O O . LEU A 1 198 ? 5.747 -10.808 -42.662 1.00 92.88 198 LEU A O 1
ATOM 1603 N N . VAL A 1 199 ? 6.152 -8.608 -42.448 1.00 90.56 199 VAL A N 1
ATOM 1604 C CA . VAL A 1 199 ? 4.739 -8.201 -42.535 1.00 90.56 199 VAL A CA 1
ATOM 1605 C C . VAL A 1 199 ? 4.111 -8.685 -43.841 1.00 90.56 199 VAL A C 1
ATOM 1607 O O . VAL A 1 199 ? 2.990 -9.193 -43.830 1.00 90.56 199 VAL A O 1
ATOM 1610 N N . ARG A 1 200 ? 4.832 -8.563 -44.962 1.00 90.88 200 ARG A N 1
ATOM 1611 C CA . ARG A 1 200 ? 4.367 -9.048 -46.264 1.00 90.88 200 ARG A CA 1
ATOM 1612 C C . ARG A 1 200 ? 4.191 -10.565 -46.272 1.00 90.88 200 ARG A C 1
ATOM 1614 O O . ARG A 1 200 ? 3.113 -11.030 -46.625 1.00 90.88 200 ARG A O 1
ATOM 1621 N N . ALA A 1 201 ? 5.201 -11.310 -45.826 1.00 92.81 201 ALA A N 1
ATOM 1622 C CA . ALA A 1 201 ? 5.150 -12.771 -45.809 1.00 92.81 201 ALA A CA 1
ATOM 1623 C C . ALA A 1 201 ? 4.028 -13.307 -44.898 1.00 92.81 201 ALA A C 1
ATOM 1625 O O . ALA A 1 201 ? 3.305 -14.227 -45.273 1.00 92.81 201 ALA A O 1
ATOM 1626 N N . LEU A 1 202 ? 3.817 -12.686 -43.730 1.00 91.44 202 LEU A N 1
ATOM 1627 C CA . LEU A 1 202 ? 2.720 -13.052 -42.831 1.00 91.44 202 LEU A CA 1
ATOM 1628 C C . LEU A 1 202 ? 1.345 -12.772 -43.456 1.00 91.44 202 LEU A C 1
ATOM 1630 O O . LEU A 1 202 ? 0.444 -13.599 -43.333 1.00 91.44 202 LEU A O 1
ATOM 1634 N N . ARG A 1 203 ? 1.172 -11.642 -44.157 1.00 89.12 203 ARG A N 1
ATOM 1635 C CA . ARG A 1 203 ? -0.084 -11.326 -44.867 1.00 89.12 203 ARG A CA 1
ATOM 1636 C C . ARG A 1 203 ? -0.384 -12.331 -45.975 1.00 89.12 203 ARG A C 1
ATOM 1638 O O . ARG A 1 203 ? -1.530 -12.750 -46.120 1.00 89.12 203 ARG A O 1
ATOM 1645 N N . GLU A 1 204 ? 0.638 -12.723 -46.730 1.00 90.06 204 GLU A N 1
ATOM 1646 C CA . GLU A 1 204 ? 0.514 -13.721 -47.796 1.00 90.06 204 GLU A CA 1
ATOM 1647 C C . GLU A 1 204 ? 0.110 -15.097 -47.245 1.00 90.06 204 GLU A C 1
ATOM 1649 O O . GLU A 1 204 ? -0.755 -15.755 -47.827 1.00 90.06 204 GLU A O 1
ATOM 1654 N N . HIS A 1 205 ? 0.665 -15.508 -46.098 1.00 90.81 205 HIS A N 1
ATOM 1655 C CA . HIS A 1 205 ? 0.350 -16.801 -45.480 1.00 90.81 205 HIS A CA 1
ATOM 1656 C C . HIS A 1 205 ? -1.030 -16.840 -44.813 1.00 90.81 205 HIS A C 1
ATOM 1658 O O . HIS A 1 205 ? -1.815 -17.754 -45.059 1.00 90.81 205 HIS A O 1
ATOM 1664 N N . VAL A 1 206 ? -1.352 -15.837 -43.989 1.00 84.94 206 VAL A N 1
ATOM 1665 C CA . VAL A 1 206 ? -2.588 -15.810 -43.182 1.00 84.94 206 VAL A CA 1
ATOM 1666 C C . VAL A 1 206 ? -3.834 -15.517 -44.039 1.00 84.94 206 VAL A C 1
ATOM 1668 O O . VAL A 1 206 ? -4.950 -15.826 -43.625 1.00 84.94 206 VAL A O 1
ATOM 1671 N N . LYS A 1 207 ? -3.661 -14.971 -45.256 1.00 74.62 207 LYS A N 1
ATOM 1672 C CA . LYS A 1 207 ? -4.729 -14.693 -46.245 1.00 74.62 207 LYS A CA 1
ATOM 1673 C C . LYS A 1 207 ? -5.868 -13.794 -45.724 1.00 74.62 207 LYS A C 1
ATOM 1675 O O . LYS A 1 207 ? -6.979 -13.830 -46.251 1.00 74.62 207 LYS A O 1
ATOM 1680 N N . PHE A 1 208 ? -5.592 -12.966 -44.717 1.00 71.81 208 PHE A N 1
ATOM 1681 C CA . PHE A 1 208 ? -6.499 -11.964 -44.145 1.00 71.81 208 PHE A CA 1
ATOM 1682 C C . PHE A 1 208 ? -5.716 -10.687 -43.799 1.00 71.81 208 PHE A C 1
ATOM 1684 O O . PHE A 1 208 ? -4.490 -10.727 -43.658 1.00 71.81 208 PHE A O 1
ATOM 1691 N N . GLU A 1 209 ? -6.402 -9.549 -43.654 1.00 71.88 209 GLU A N 1
ATOM 1692 C CA . GLU A 1 209 ? -5.758 -8.317 -43.191 1.00 71.88 209 GLU A CA 1
ATOM 1693 C C . GLU A 1 209 ? -5.337 -8.438 -41.723 1.00 71.88 209 GLU A C 1
ATOM 1695 O O . GLU A 1 209 ? -6.128 -8.270 -40.799 1.00 71.88 209 GLU A O 1
ATOM 1700 N N . ILE A 1 210 ? -4.054 -8.721 -41.514 1.00 74.06 210 ILE A N 1
ATOM 1701 C CA . ILE A 1 210 ? -3.425 -8.661 -40.198 1.00 74.06 210 ILE A CA 1
ATOM 1702 C C . ILE A 1 210 ? -2.863 -7.260 -39.934 1.00 74.06 210 ILE A C 1
ATOM 1704 O O . ILE A 1 210 ? -2.206 -6.643 -40.790 1.00 74.06 210 ILE A O 1
ATOM 1708 N N . VAL A 1 211 ? -3.083 -6.775 -38.711 1.00 77.44 211 VAL A N 1
ATOM 1709 C CA . VAL A 1 211 ? -2.370 -5.613 -38.173 1.00 77.44 211 VAL A CA 1
ATOM 1710 C C . VAL A 1 211 ? -0.882 -5.963 -38.118 1.00 77.44 211 VAL A C 1
ATOM 1712 O O . VAL A 1 211 ? -0.512 -7.090 -37.783 1.00 77.44 211 VAL A O 1
ATOM 1715 N N . SER A 1 212 ? -0.016 -5.024 -38.510 1.00 82.38 212 SER A N 1
ATOM 1716 C CA . SER A 1 212 ? 1.430 -5.266 -38.486 1.00 82.38 212 SER A CA 1
ATOM 1717 C C . SER A 1 212 ? 1.891 -5.523 -37.043 1.00 82.38 212 SER A C 1
ATOM 1719 O O . SER A 1 212 ? 1.565 -4.709 -36.173 1.00 82.38 212 SER A O 1
ATOM 1721 N N . PRO A 1 213 ? 2.714 -6.562 -36.783 1.00 82.38 213 PRO A N 1
ATOM 1722 C CA . PRO A 1 213 ? 3.270 -6.830 -35.453 1.00 82.38 213 PRO A CA 1
ATOM 1723 C C . PRO A 1 213 ? 4.085 -5.665 -34.874 1.00 82.38 213 PRO A C 1
ATOM 1725 O O . PRO A 1 213 ? 4.391 -5.640 -33.685 1.00 82.38 213 PRO A O 1
ATOM 1728 N N . PHE A 1 214 ? 4.457 -4.697 -35.717 1.00 81.94 214 PHE A N 1
ATOM 1729 C CA . PHE A 1 214 ? 5.274 -3.541 -35.364 1.00 81.94 214 PHE A CA 1
ATOM 1730 C C . PHE A 1 214 ? 4.510 -2.208 -35.467 1.00 81.94 214 PHE A C 1
ATOM 1732 O O . PHE A 1 214 ? 5.129 -1.151 -35.379 1.00 81.94 214 PHE A O 1
ATOM 1739 N N . ALA A 1 215 ? 3.182 -2.227 -35.663 1.00 68.94 215 ALA A N 1
ATOM 1740 C CA . ALA A 1 215 ? 2.368 -1.015 -35.831 1.00 68.94 215 ALA A CA 1
ATOM 1741 C C . ALA A 1 215 ? 2.224 -0.181 -34.546 1.00 68.94 215 ALA A C 1
ATOM 1743 O O . ALA A 1 215 ? 2.197 1.043 -34.613 1.00 68.94 215 ALA A O 1
ATOM 1744 N N . ALA A 1 216 ? 2.183 -0.816 -33.370 1.00 60.00 216 ALA A N 1
ATOM 1745 C CA . ALA A 1 216 ? 2.025 -0.147 -32.069 1.00 60.00 216 ALA A CA 1
ATOM 1746 C C . ALA A 1 216 ? 3.318 0.532 -31.546 1.00 60.00 216 ALA A C 1
ATOM 1748 O O . ALA A 1 216 ? 3.450 0.843 -30.360 1.00 60.00 216 ALA A O 1
ATOM 1749 N N . ASN A 1 217 ? 4.309 0.726 -32.419 1.00 49.47 217 ASN A N 1
ATOM 1750 C CA . ASN A 1 217 ? 5.675 1.121 -32.086 1.00 49.47 217 ASN A CA 1
ATOM 1751 C C . ASN A 1 217 ? 5.756 2.542 -31.517 1.00 49.47 217 ASN A C 1
ATOM 1753 O O . ASN A 1 217 ? 5.905 3.462 -32.301 1.00 49.47 217 ASN A O 1
ATOM 1757 N N . HIS A 1 218 ? 5.765 2.720 -30.189 1.00 50.06 218 HIS A N 1
ATOM 1758 C CA . HIS A 1 218 ? 6.482 3.833 -29.526 1.00 50.06 218 HIS A CA 1
ATOM 1759 C C . HIS A 1 218 ? 6.883 3.586 -28.055 1.00 50.06 218 HIS A C 1
ATOM 1761 O O . HIS A 1 218 ? 7.611 4.407 -27.503 1.00 50.06 218 HIS A O 1
ATOM 1767 N N . LYS A 1 219 ? 6.475 2.486 -27.401 1.00 48.75 219 LYS A N 1
ATOM 1768 C CA . LYS A 1 219 ? 6.686 2.324 -25.945 1.00 48.75 219 LYS A CA 1
ATOM 1769 C C . LYS A 1 219 ? 7.931 1.522 -25.531 1.00 48.75 219 LYS A C 1
ATOM 1771 O O . LYS A 1 219 ? 8.497 1.792 -24.481 1.00 48.75 219 LYS A O 1
ATOM 1776 N N . ASN A 1 220 ? 8.450 0.639 -26.392 1.00 52.47 220 ASN A N 1
ATOM 1777 C CA . ASN A 1 220 ? 9.642 -0.189 -26.123 1.00 52.47 220 ASN A CA 1
ATOM 1778 C C . ASN A 1 220 ? 10.944 0.402 -26.703 1.00 52.47 220 ASN A C 1
ATOM 1780 O O . ASN A 1 220 ? 11.747 -0.295 -27.332 1.00 52.47 220 ASN A O 1
ATOM 1784 N N . VAL A 1 221 ? 11.151 1.710 -26.541 1.00 62.94 221 VAL A N 1
ATOM 1785 C CA . VAL A 1 221 ? 12.377 2.381 -26.996 1.00 62.94 221 VAL A CA 1
ATOM 1786 C C . VAL A 1 221 ? 13.456 2.229 -25.924 1.00 62.94 221 VAL A C 1
ATOM 1788 O O . VAL A 1 221 ? 13.234 2.570 -24.765 1.00 62.94 221 VAL A O 1
ATOM 1791 N N . SER A 1 222 ? 14.636 1.718 -26.302 1.00 70.19 222 SER A N 1
ATOM 1792 C CA . SER A 1 222 ? 15.802 1.711 -25.408 1.00 70.19 222 SER A CA 1
ATOM 1793 C C . SER A 1 222 ? 16.054 3.121 -24.876 1.00 70.19 222 SER A C 1
ATOM 1795 O O . SER A 1 222 ? 16.129 4.061 -25.666 1.00 70.19 222 SER A O 1
ATOM 1797 N N . LEU A 1 223 ? 16.255 3.248 -23.563 1.00 79.69 223 LEU A N 1
ATOM 1798 C CA . LEU A 1 223 ? 16.538 4.522 -22.897 1.00 79.69 223 LEU A CA 1
ATOM 1799 C C . LEU A 1 223 ? 17.703 5.273 -23.561 1.00 79.69 223 LEU A C 1
ATOM 1801 O O . LEU A 1 223 ? 17.682 6.494 -23.685 1.00 79.69 223 LEU A O 1
ATOM 1805 N N . ILE A 1 224 ? 18.701 4.520 -24.026 1.00 84.75 224 ILE A N 1
ATOM 1806 C CA . ILE A 1 224 ? 19.812 5.011 -24.832 1.00 84.75 224 ILE A CA 1
ATOM 1807 C C . ILE A 1 224 ? 19.775 4.317 -26.202 1.00 84.75 224 ILE A C 1
ATOM 1809 O O . ILE A 1 224 ? 19.952 3.093 -26.278 1.00 84.75 224 ILE A O 1
ATOM 1813 N N . PRO A 1 225 ? 19.576 5.059 -27.305 1.00 85.38 225 PRO A N 1
ATOM 1814 C CA . PRO A 1 225 ? 19.726 4.520 -28.651 1.00 85.38 225 PRO A CA 1
ATOM 1815 C C . PRO A 1 225 ? 21.147 4.003 -28.881 1.00 85.38 225 PRO A C 1
ATOM 1817 O O . PRO A 1 225 ? 22.110 4.595 -28.405 1.00 85.38 225 PRO A O 1
ATOM 1820 N N . TYR A 1 226 ? 21.292 2.918 -29.640 1.00 89.50 226 TYR A N 1
ATOM 1821 C CA . TYR A 1 226 ? 22.616 2.424 -30.024 1.00 89.50 226 TYR A CA 1
ATOM 1822 C C . TYR A 1 226 ? 23.413 3.508 -30.775 1.00 89.50 226 TYR A C 1
ATOM 1824 O O . TYR A 1 226 ? 22.881 4.157 -31.680 1.00 89.50 226 TYR A O 1
ATOM 1832 N N . SER A 1 227 ? 24.696 3.636 -30.435 1.00 90.38 227 SER A N 1
ATOM 1833 C CA . SER A 1 227 ? 25.671 4.503 -31.098 1.00 90.38 227 SER A CA 1
ATOM 1834 C C . SER A 1 227 ? 26.959 3.731 -31.370 1.00 90.38 227 SER A C 1
ATOM 1836 O O . SER A 1 227 ? 27.377 2.922 -30.539 1.00 90.38 227 SER A O 1
ATOM 1838 N N . ARG A 1 228 ? 27.619 4.022 -32.500 1.00 91.81 228 ARG A N 1
ATOM 1839 C CA . ARG A 1 228 ? 28.955 3.485 -32.815 1.00 91.81 228 ARG A CA 1
ATOM 1840 C C . ARG A 1 228 ? 29.986 3.863 -31.744 1.00 91.81 228 ARG A C 1
ATOM 1842 O O . ARG A 1 228 ? 30.922 3.100 -31.522 1.00 91.81 228 ARG A O 1
ATOM 1849 N N . GLU A 1 229 ? 29.781 4.992 -31.062 1.00 90.88 229 GLU A N 1
ATOM 1850 C CA . GLU A 1 229 ? 30.655 5.525 -30.004 1.00 90.88 229 GLU A CA 1
ATOM 1851 C C . GLU A 1 229 ? 30.709 4.638 -28.749 1.00 90.88 229 GLU A C 1
ATOM 1853 O O . GLU A 1 229 ? 31.634 4.765 -27.954 1.00 90.88 229 GLU A O 1
ATOM 1858 N N . PHE A 1 230 ? 29.747 3.726 -28.567 1.00 92.25 230 PHE A N 1
ATOM 1859 C CA . PHE A 1 230 ? 29.751 2.776 -27.449 1.00 92.25 230 PHE A CA 1
ATOM 1860 C C . PHE A 1 230 ? 30.572 1.519 -27.712 1.00 92.25 230 PHE A C 1
ATOM 1862 O O . PHE A 1 230 ? 30.764 0.717 -26.806 1.00 92.25 230 PHE A O 1
ATOM 1869 N N . VAL A 1 231 ? 31.015 1.316 -28.951 1.00 95.50 231 VAL A N 1
ATOM 1870 C CA . VAL A 1 231 ? 31.750 0.120 -29.349 1.00 95.50 231 VAL A CA 1
ATOM 1871 C C . VAL A 1 231 ? 33.223 0.490 -29.454 1.00 95.50 231 VAL A C 1
ATOM 1873 O O . VAL A 1 231 ? 33.640 1.197 -30.366 1.00 95.50 231 VAL A O 1
ATOM 1876 N N . THR A 1 232 ? 34.033 0.023 -28.521 1.00 96.56 232 THR A N 1
ATOM 1877 C CA . THR A 1 232 ? 35.493 0.124 -28.625 1.00 96.56 232 THR A CA 1
ATOM 1878 C C . THR A 1 232 ? 36.034 -0.895 -29.633 1.00 96.56 232 THR A C 1
ATOM 1880 O O . THR A 1 232 ? 35.321 -1.817 -30.039 1.00 96.56 232 THR A O 1
ATOM 1883 N N . ASP A 1 233 ? 37.304 -0.775 -30.023 1.00 96.56 233 ASP A N 1
ATOM 1884 C CA . ASP A 1 233 ? 37.946 -1.773 -30.893 1.00 96.56 233 ASP A CA 1
ATOM 1885 C C . ASP A 1 233 ? 37.957 -3.159 -30.238 1.00 96.56 233 ASP A C 1
ATOM 1887 O O . ASP A 1 233 ? 37.679 -4.168 -30.888 1.00 96.56 233 ASP A O 1
ATOM 1891 N N . ARG A 1 234 ? 38.174 -3.198 -28.919 1.00 97.25 234 ARG A N 1
ATOM 1892 C CA . ARG A 1 234 ? 38.116 -4.424 -28.126 1.00 97.25 234 ARG A CA 1
ATOM 1893 C C . ARG A 1 234 ? 36.706 -5.015 -28.081 1.00 97.25 234 ARG A C 1
ATOM 1895 O O . ARG A 1 234 ? 36.539 -6.206 -28.330 1.00 97.25 234 ARG A O 1
ATOM 1902 N N . SER A 1 235 ? 35.682 -4.191 -27.854 1.00 97.31 235 SER A N 1
ATOM 1903 C CA . SER A 1 235 ? 34.280 -4.628 -27.928 1.00 97.31 235 SER A CA 1
ATOM 1904 C C . SER A 1 235 ? 33.941 -5.186 -29.311 1.00 97.31 235 SER A C 1
ATOM 1906 O O . SER A 1 235 ? 33.257 -6.203 -29.418 1.00 97.31 235 SER A O 1
ATOM 1908 N N . ALA A 1 236 ? 34.429 -4.546 -30.380 1.00 97.44 236 ALA A N 1
ATOM 1909 C CA . ALA A 1 236 ? 34.213 -5.008 -31.745 1.00 97.44 236 ALA A CA 1
ATOM 1910 C C . ALA A 1 236 ? 34.869 -6.364 -32.016 1.00 97.44 236 ALA A C 1
ATOM 1912 O O . ALA A 1 236 ? 34.224 -7.230 -32.606 1.00 97.44 236 ALA A O 1
ATOM 1913 N N . GLU A 1 237 ? 36.099 -6.564 -31.541 1.00 97.19 237 GLU A N 1
ATOM 1914 C CA . GLU A 1 237 ? 36.807 -7.841 -31.618 1.00 97.19 237 GLU A CA 1
ATOM 1915 C C . GLU A 1 237 ? 36.049 -8.955 -30.878 1.00 97.19 237 GLU A C 1
ATOM 1917 O O . GLU A 1 237 ? 35.834 -10.035 -31.434 1.00 97.19 237 GLU A O 1
ATOM 1922 N N . LEU A 1 238 ? 35.619 -8.693 -29.637 1.00 95.81 238 LEU A N 1
ATOM 1923 C CA . LEU A 1 238 ? 34.880 -9.655 -28.816 1.00 95.81 238 LEU A CA 1
ATOM 1924 C C . LEU A 1 238 ? 33.557 -10.038 -29.477 1.00 95.81 238 LEU A C 1
ATOM 1926 O O . LEU A 1 238 ? 33.295 -11.223 -29.671 1.00 95.81 238 LEU A O 1
ATOM 1930 N N . ILE A 1 239 ? 32.759 -9.055 -29.903 1.00 96.62 239 ILE A N 1
ATOM 1931 C CA . ILE A 1 239 ? 31.482 -9.307 -30.585 1.00 96.62 239 ILE A CA 1
ATOM 1932 C C . ILE A 1 239 ? 31.709 -10.077 -31.891 1.00 96.62 239 ILE A C 1
ATOM 1934 O O . ILE A 1 239 ? 30.990 -11.040 -32.158 1.00 96.62 239 ILE A O 1
ATOM 1938 N N . GLY A 1 240 ? 32.724 -9.705 -32.677 1.00 96.06 240 GLY A N 1
ATOM 1939 C CA . GLY A 1 240 ? 33.075 -10.389 -33.922 1.00 96.06 240 GLY A CA 1
ATOM 1940 C C . GLY A 1 240 ? 33.380 -11.874 -33.715 1.00 96.06 240 GLY A C 1
ATOM 1941 O O . GLY A 1 240 ? 32.934 -12.707 -34.501 1.00 96.06 240 GLY A O 1
ATOM 1942 N N . LYS A 1 241 ? 34.082 -12.220 -32.628 1.00 94.19 241 LYS A N 1
ATOM 1943 C CA . LYS A 1 241 ? 34.375 -13.616 -32.268 1.00 94.19 241 LYS A CA 1
ATOM 1944 C C . LYS A 1 241 ? 33.151 -14.339 -31.714 1.00 94.19 241 LYS A C 1
ATOM 1946 O O . LYS A 1 241 ? 32.822 -15.425 -32.180 1.00 94.19 241 LYS A O 1
ATOM 1951 N N . MET A 1 242 ? 32.477 -13.745 -30.732 1.00 92.38 242 MET A N 1
ATOM 1952 C CA . MET A 1 242 ? 31.373 -14.385 -30.013 1.00 92.38 242 MET A CA 1
ATOM 1953 C C . MET A 1 242 ? 30.154 -14.637 -30.905 1.00 92.38 242 MET A C 1
ATOM 1955 O O . MET A 1 242 ? 29.496 -15.663 -30.771 1.00 92.38 242 MET A O 1
ATOM 1959 N N . TYR A 1 243 ? 29.865 -13.719 -31.830 1.00 95.31 243 TYR A N 1
ATOM 1960 C CA . TYR A 1 243 ? 28.688 -13.765 -32.700 1.00 95.31 243 TYR A CA 1
ATOM 1961 C C . TYR A 1 243 ? 29.043 -14.077 -34.159 1.00 95.31 243 TYR A C 1
ATOM 1963 O O . TYR A 1 243 ? 28.245 -13.801 -35.053 1.00 95.31 243 TYR A O 1
ATOM 1971 N N . ALA A 1 244 ? 30.216 -14.667 -34.419 1.00 95.50 244 ALA A N 1
ATOM 1972 C CA . ALA A 1 244 ? 30.692 -14.991 -35.768 1.00 95.50 244 ALA A CA 1
ATOM 1973 C C . ALA A 1 244 ? 29.630 -15.724 -36.609 1.00 95.50 244 ALA A C 1
ATOM 1975 O O . ALA A 1 244 ? 29.385 -15.376 -37.766 1.00 95.50 244 ALA A O 1
ATOM 1976 N N . GLN A 1 245 ? 28.943 -16.695 -35.999 1.00 93.50 245 GLN A N 1
ATOM 1977 C CA . GLN A 1 245 ? 27.908 -17.468 -36.676 1.00 93.50 245 GLN A CA 1
ATOM 1978 C C . GLN A 1 245 ? 26.660 -16.638 -37.004 1.00 93.50 245 GLN A C 1
ATOM 1980 O O . GLN A 1 245 ? 26.045 -16.884 -38.036 1.00 93.50 245 GLN A O 1
ATOM 1985 N N . ASP A 1 246 ? 26.299 -15.640 -36.193 1.00 96.31 246 ASP A N 1
ATOM 1986 C CA . ASP A 1 246 ? 25.164 -14.755 -36.485 1.00 96.31 246 ASP A CA 1
ATOM 1987 C C . ASP A 1 246 ? 25.444 -13.886 -37.715 1.00 96.31 246 ASP A C 1
ATOM 1989 O O . ASP A 1 246 ? 24.565 -13.711 -38.562 1.00 96.31 246 ASP A O 1
ATOM 1993 N N . PHE A 1 247 ? 26.668 -13.355 -37.832 1.00 97.31 247 PHE A N 1
ATOM 1994 C CA . PHE A 1 247 ? 27.073 -12.559 -38.994 1.00 97.31 247 PHE A CA 1
ATOM 1995 C C . PHE A 1 247 ? 26.969 -13.375 -40.282 1.00 97.31 247 PHE A C 1
ATOM 1997 O O . PHE A 1 247 ? 26.377 -12.915 -41.258 1.00 97.31 247 PHE A O 1
ATOM 2004 N N . ILE A 1 248 ? 27.464 -14.615 -40.253 1.00 95.12 248 ILE A N 1
ATOM 2005 C CA . ILE A 1 248 ? 27.438 -15.526 -41.400 1.00 95.12 248 ILE A CA 1
ATOM 2006 C C . ILE A 1 248 ? 26.008 -15.987 -41.707 1.00 95.12 248 ILE A C 1
ATOM 2008 O O . ILE A 1 248 ? 25.538 -15.826 -42.831 1.00 95.12 248 ILE A O 1
ATOM 2012 N N . ALA A 1 249 ? 25.304 -16.552 -40.721 1.00 93.50 249 ALA A N 1
ATOM 2013 C CA . ALA A 1 249 ? 24.008 -17.200 -40.921 1.00 93.50 249 ALA A CA 1
ATOM 2014 C C . ALA A 1 249 ? 22.906 -16.219 -41.334 1.00 93.50 249 ALA A C 1
ATOM 2016 O O . ALA A 1 249 ? 21.997 -16.597 -42.069 1.00 93.50 249 ALA A O 1
ATOM 2017 N N . PHE A 1 250 ? 22.984 -14.967 -40.877 1.00 95.69 250 PHE A N 1
ATOM 2018 C CA . PHE A 1 250 ? 21.957 -13.958 -41.137 1.00 95.69 250 PHE A CA 1
ATOM 2019 C C . PHE A 1 250 ? 22.437 -12.825 -42.047 1.00 95.69 250 PHE A C 1
ATOM 2021 O O . PHE A 1 250 ? 21.685 -11.877 -42.281 1.00 95.69 250 PHE A O 1
ATOM 2028 N N . GLY A 1 251 ? 23.658 -12.918 -42.586 1.00 94.50 251 GLY A N 1
ATOM 2029 C CA . GLY A 1 251 ? 24.218 -11.998 -43.579 1.00 94.50 251 GLY A CA 1
ATOM 2030 C C . GLY A 1 251 ? 24.441 -10.570 -43.070 1.00 94.50 251 GLY A C 1
ATOM 2031 O O . GLY A 1 251 ? 24.194 -9.617 -43.813 1.00 94.50 251 GLY A O 1
ATOM 2032 N N . TYR A 1 252 ? 24.831 -10.408 -41.806 1.00 96.56 252 TYR A N 1
ATOM 2033 C CA . TYR A 1 252 ? 25.195 -9.102 -41.253 1.00 96.56 252 TYR A CA 1
ATOM 2034 C C . TYR A 1 252 ? 26.670 -8.783 -41.518 1.00 96.56 252 TYR A C 1
ATOM 2036 O O . TYR A 1 252 ? 27.515 -9.674 -41.511 1.00 96.56 252 TYR A O 1
ATOM 2044 N N . ASP A 1 253 ? 26.976 -7.497 -41.692 1.00 93.69 253 ASP A N 1
ATOM 2045 C CA . ASP A 1 253 ? 28.358 -7.019 -41.735 1.00 93.69 253 ASP A CA 1
ATOM 2046 C C . ASP A 1 253 ? 29.032 -7.215 -40.367 1.00 93.69 253 ASP A C 1
ATOM 2048 O O . ASP A 1 253 ? 28.416 -6.965 -39.325 1.00 93.69 253 ASP A O 1
ATOM 2052 N N . ILE A 1 254 ? 30.288 -7.666 -40.393 1.00 93.44 254 ILE A N 1
ATOM 2053 C CA . ILE A 1 254 ? 31.146 -7.835 -39.215 1.00 93.44 254 ILE A CA 1
ATOM 2054 C C . ILE A 1 254 ? 31.561 -6.462 -38.673 1.00 93.44 254 ILE A C 1
ATOM 2056 O O . ILE A 1 254 ? 31.828 -6.327 -37.484 1.00 93.44 254 ILE A O 1
ATOM 2060 N N . ALA A 1 255 ? 31.602 -5.427 -39.515 1.00 93.75 255 ALA A N 1
ATOM 2061 C CA . ALA A 1 255 ? 31.877 -4.074 -39.061 1.00 93.75 255 ALA A CA 1
ATOM 2062 C C . ALA A 1 255 ? 30.733 -3.542 -38.168 1.00 93.75 255 ALA A C 1
ATOM 2064 O O . ALA A 1 255 ? 29.550 -3.746 -38.473 1.00 93.75 255 ALA A O 1
ATOM 2065 N N . PRO A 1 256 ? 31.046 -2.811 -37.079 1.00 93.62 256 PRO A N 1
ATOM 2066 C CA . PRO A 1 256 ? 30.013 -2.210 -36.249 1.00 93.62 256 PRO A CA 1
ATOM 2067 C C . PRO A 1 256 ? 29.171 -1.212 -37.061 1.00 93.62 256 PRO A C 1
ATOM 2069 O O . PRO A 1 256 ? 29.733 -0.361 -37.754 1.00 93.62 256 PRO A O 1
ATOM 2072 N N . PRO A 1 257 ? 27.830 -1.256 -36.966 1.00 92.50 257 PRO A N 1
ATOM 2073 C CA . PRO A 1 257 ? 26.974 -0.394 -37.767 1.00 92.50 257 PRO A CA 1
ATOM 2074 C C . PRO A 1 257 ? 27.111 1.076 -37.358 1.00 92.50 257 PRO A C 1
ATOM 2076 O O . PRO A 1 257 ? 27.157 1.395 -36.166 1.00 92.50 257 PRO A O 1
ATOM 2079 N N . GLU A 1 258 ? 27.083 1.966 -38.349 1.00 87.88 258 GLU A N 1
ATOM 2080 C CA . GLU A 1 258 ? 27.060 3.413 -38.136 1.00 87.88 258 GLU A CA 1
ATOM 2081 C C . GLU A 1 258 ? 25.732 3.883 -37.521 1.00 87.88 258 GLU A C 1
ATOM 2083 O O . GLU A 1 258 ? 24.647 3.353 -37.801 1.00 87.88 258 GLU A O 1
ATOM 2088 N N . SER A 1 259 ? 25.807 4.908 -36.672 1.00 79.44 259 SER A N 1
ATOM 2089 C CA . SER A 1 259 ? 24.641 5.546 -36.054 1.00 79.44 259 SER A CA 1
ATOM 2090 C C . SER A 1 259 ? 24.255 6.819 -36.800 1.00 79.44 259 SER A C 1
ATOM 2092 O O . SER A 1 259 ? 25.085 7.696 -37.010 1.00 79.44 259 SER A O 1
ATOM 2094 N N . LYS A 1 260 ? 22.970 6.953 -37.162 1.00 65.62 260 LYS A N 1
ATOM 2095 C CA . LYS A 1 260 ? 22.467 8.086 -37.963 1.00 65.62 260 LYS A CA 1
ATOM 2096 C C . LYS A 1 260 ? 22.607 9.455 -37.272 1.00 65.62 260 LYS A C 1
ATOM 2098 O O . LYS A 1 260 ? 22.625 10.455 -37.973 1.00 65.62 260 LYS A O 1
ATOM 2103 N N . ASN A 1 261 ? 22.724 9.500 -35.939 1.00 63.12 261 ASN A N 1
ATOM 2104 C CA . ASN A 1 261 ? 22.859 10.727 -35.146 1.00 63.12 261 ASN A CA 1
ATOM 2105 C C . ASN A 1 261 ? 23.902 10.545 -34.031 1.00 63.12 261 ASN A C 1
ATOM 2107 O O . ASN A 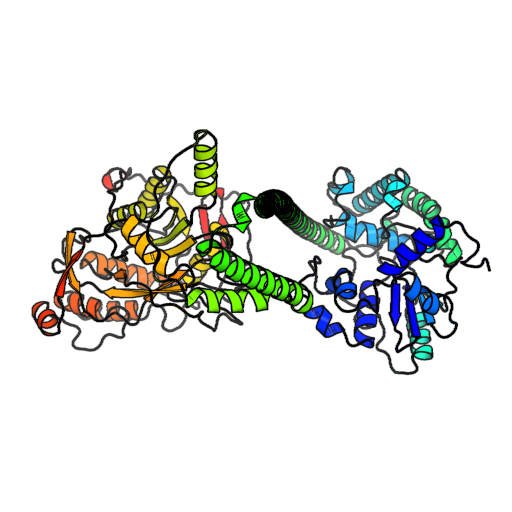1 261 ? 23.937 9.488 -33.399 1.00 63.12 261 ASN A O 1
ATOM 2111 N N . LYS A 1 262 ? 24.698 11.587 -33.747 1.00 69.06 262 LYS A N 1
ATOM 2112 C CA . LYS A 1 262 ? 25.529 11.657 -32.532 1.00 69.06 262 LYS A CA 1
ATOM 2113 C C . LYS A 1 262 ? 24.657 11.859 -31.296 1.00 69.06 262 LYS A C 1
ATOM 2115 O O . LYS A 1 262 ? 23.615 12.513 -31.367 1.00 69.06 262 LYS A O 1
ATOM 2120 N N . ILE A 1 263 ? 25.098 11.335 -30.157 1.00 75.88 263 ILE A N 1
ATOM 2121 C CA . ILE A 1 263 ? 24.391 11.513 -28.887 1.00 75.88 263 ILE A CA 1
ATOM 2122 C C . ILE A 1 263 ? 24.640 12.934 -28.382 1.00 75.88 263 ILE A C 1
ATOM 2124 O O . ILE A 1 263 ? 25.777 13.323 -28.123 1.00 75.88 263 ILE A O 1
ATOM 2128 N N . SER A 1 264 ? 23.573 13.726 -28.247 1.00 78.56 264 SER A N 1
ATOM 2129 C CA . SER A 1 264 ? 23.681 15.071 -27.680 1.00 78.56 264 SER A CA 1
ATOM 2130 C C . SER A 1 264 ? 23.965 15.011 -26.176 1.00 78.56 264 SER A C 1
ATOM 2132 O O . SER A 1 264 ? 23.563 14.070 -25.487 1.00 78.56 264 SER A O 1
ATOM 2134 N N . SER A 1 265 ? 24.622 16.047 -25.641 1.00 75.75 265 SER A N 1
ATOM 2135 C CA . SER A 1 265 ? 24.897 16.129 -24.198 1.00 75.75 265 SER A CA 1
ATOM 2136 C C . SER A 1 265 ? 23.612 16.100 -23.362 1.00 75.75 265 SER A C 1
ATOM 2138 O O . SER A 1 265 ? 23.592 15.533 -22.272 1.00 75.75 265 SER A O 1
ATOM 2140 N N . ASP A 1 266 ? 22.525 16.664 -23.893 1.00 79.19 266 ASP A N 1
ATOM 2141 C CA . ASP A 1 266 ? 21.242 16.761 -23.195 1.00 79.19 266 ASP A CA 1
ATOM 2142 C C . ASP A 1 266 ? 20.497 15.423 -23.183 1.00 79.19 266 ASP A C 1
ATOM 2144 O O . ASP A 1 266 ? 19.936 15.039 -22.153 1.00 79.19 266 ASP A O 1
ATOM 2148 N N . LEU A 1 267 ? 20.563 14.662 -24.284 1.00 79.31 267 LEU A N 1
ATOM 2149 C CA . LEU A 1 267 ? 20.043 13.296 -24.330 1.00 79.31 267 LEU A CA 1
ATOM 2150 C C . LEU A 1 267 ? 20.799 12.403 -23.341 1.00 79.31 267 LEU A C 1
ATOM 2152 O O . LEU A 1 267 ? 20.175 11.646 -22.601 1.00 79.31 267 LEU A O 1
ATOM 2156 N N . LEU A 1 268 ? 22.128 12.533 -23.279 1.00 82.19 268 LEU A N 1
ATOM 2157 C CA . LEU A 1 268 ? 22.951 11.762 -22.351 1.00 82.19 268 LEU A CA 1
ATOM 2158 C C . LEU A 1 268 ? 22.634 12.097 -20.888 1.00 82.19 268 LEU A C 1
ATOM 2160 O O . LEU A 1 268 ? 22.447 11.184 -20.089 1.00 82.19 268 LEU A O 1
ATOM 2164 N N . LYS A 1 269 ? 22.516 13.383 -20.531 1.00 82.94 269 LYS A N 1
ATOM 2165 C CA . LYS A 1 269 ? 22.123 13.801 -19.172 1.00 82.94 269 LYS A CA 1
ATOM 2166 C C . LYS A 1 269 ? 20.751 13.252 -18.781 1.00 82.94 269 LYS A C 1
ATOM 2168 O O . LYS A 1 269 ? 20.596 12.722 -17.682 1.00 82.94 269 LYS A O 1
ATOM 2173 N N . THR A 1 270 ? 19.780 13.339 -19.690 1.00 84.12 270 THR A N 1
ATOM 2174 C CA . THR A 1 270 ? 18.421 12.818 -19.477 1.00 84.12 270 THR A CA 1
ATOM 2175 C C . THR A 1 270 ? 18.441 11.303 -19.279 1.00 84.12 270 THR A C 1
ATOM 2177 O O . THR A 1 270 ? 17.834 10.789 -18.340 1.00 84.12 270 THR A O 1
ATOM 2180 N N . ALA A 1 271 ? 19.201 10.583 -20.108 1.00 84.19 271 ALA A N 1
ATOM 2181 C CA . ALA A 1 271 ? 19.355 9.142 -19.987 1.00 84.19 271 ALA A CA 1
ATOM 2182 C C . ALA A 1 271 ? 20.052 8.734 -18.681 1.00 84.19 271 ALA A C 1
ATOM 2184 O O . ALA A 1 271 ? 19.592 7.803 -18.030 1.00 84.19 271 ALA A O 1
ATOM 2185 N N . ILE A 1 272 ? 21.106 9.442 -18.253 1.00 84.12 272 ILE A N 1
ATOM 2186 C CA . ILE A 1 272 ? 21.787 9.182 -16.972 1.00 84.12 272 ILE A CA 1
ATOM 2187 C C . ILE A 1 272 ? 20.803 9.320 -15.807 1.00 84.12 272 ILE A C 1
ATOM 2189 O O . ILE A 1 272 ? 20.743 8.434 -14.954 1.00 84.12 272 ILE A O 1
ATOM 2193 N N . HIS A 1 273 ? 19.994 10.383 -15.795 1.00 82.19 273 HIS A N 1
ATOM 2194 C CA . HIS A 1 273 ? 18.970 10.564 -14.768 1.00 82.19 273 HIS A CA 1
ATOM 2195 C C . HIS A 1 273 ? 17.946 9.416 -14.772 1.00 82.19 273 HIS A C 1
ATOM 2197 O O . HIS A 1 273 ? 17.659 8.840 -13.722 1.00 82.19 273 HIS A O 1
ATOM 2203 N N . GLY A 1 274 ? 17.469 9.014 -15.956 1.00 83.75 274 GLY A N 1
ATOM 2204 C CA . GLY A 1 274 ? 16.586 7.856 -16.118 1.00 83.75 274 GLY A CA 1
ATOM 2205 C C . GLY A 1 274 ? 17.204 6.547 -15.612 1.00 83.75 274 GLY A C 1
ATOM 2206 O O . GLY A 1 274 ? 16.544 5.803 -14.890 1.00 83.75 274 GLY A O 1
ATOM 2207 N N . ILE A 1 275 ? 18.485 6.287 -15.906 1.00 86.94 275 ILE A N 1
ATOM 2208 C CA . ILE A 1 275 ? 19.213 5.106 -15.411 1.00 86.94 275 ILE A CA 1
ATOM 2209 C C . ILE A 1 275 ? 19.235 5.100 -13.882 1.00 86.94 275 ILE A C 1
ATOM 2211 O O . ILE A 1 275 ? 18.972 4.062 -13.278 1.00 86.94 275 ILE A O 1
ATOM 2215 N N . THR A 1 276 ? 19.529 6.237 -13.241 1.00 82.31 276 THR A N 1
ATOM 2216 C CA . THR A 1 276 ? 19.562 6.329 -11.774 1.00 82.31 276 THR A CA 1
ATOM 2217 C C . THR A 1 276 ? 18.205 5.999 -11.152 1.00 82.31 276 THR A C 1
ATOM 2219 O O . THR A 1 276 ? 18.152 5.215 -10.203 1.00 82.31 276 THR A O 1
ATOM 2222 N N . LEU A 1 277 ? 17.113 6.541 -11.701 1.00 80.44 277 LEU A N 1
ATOM 2223 C CA . LEU A 1 277 ? 15.756 6.265 -11.221 1.00 80.44 277 LEU A CA 1
ATOM 2224 C C . LEU A 1 277 ? 15.383 4.786 -11.386 1.00 80.44 277 LEU A C 1
ATOM 2226 O O . LEU A 1 277 ? 14.913 4.155 -10.437 1.00 80.44 277 LEU A O 1
ATOM 2230 N N . VAL A 1 278 ? 15.641 4.212 -12.565 1.00 83.50 278 VAL A N 1
ATOM 2231 C CA . VAL A 1 278 ? 15.305 2.811 -12.858 1.00 83.50 278 VAL A CA 1
ATOM 2232 C C . VAL A 1 278 ? 16.136 1.847 -12.009 1.00 83.50 278 VAL A C 1
ATOM 2234 O O . VAL A 1 278 ? 15.569 0.915 -11.444 1.00 83.50 278 VAL A O 1
ATOM 2237 N N . ARG A 1 279 ? 17.442 2.097 -11.823 1.00 86.12 279 ARG A N 1
ATOM 2238 C CA . ARG A 1 279 ? 18.285 1.311 -10.899 1.00 86.12 279 ARG A CA 1
ATOM 2239 C C . ARG A 1 279 ? 17.736 1.341 -9.474 1.00 86.12 279 ARG A C 1
ATOM 2241 O O . ARG A 1 279 ? 17.654 0.302 -8.824 1.00 86.12 279 ARG A O 1
ATOM 2248 N N . GLY A 1 280 ? 17.336 2.522 -8.991 1.00 78.62 280 GLY A N 1
ATOM 2249 C CA . GLY A 1 280 ? 16.724 2.680 -7.670 1.00 78.62 280 GLY A CA 1
ATOM 2250 C C . GLY A 1 280 ? 15.449 1.846 -7.516 1.00 78.62 280 GLY A C 1
ATOM 2251 O O . GLY A 1 280 ? 15.312 1.109 -6.538 1.00 78.62 280 GLY A O 1
ATOM 2252 N N . ARG A 1 281 ? 14.561 1.897 -8.518 1.00 78.94 281 ARG A N 1
ATOM 2253 C CA . ARG A 1 281 ? 13.328 1.098 -8.560 1.00 78.94 281 ARG A CA 1
ATOM 2254 C C . ARG A 1 281 ? 13.620 -0.402 -8.571 1.00 78.94 281 ARG A C 1
ATOM 2256 O O . ARG A 1 281 ? 13.070 -1.136 -7.755 1.00 78.94 281 ARG A O 1
ATOM 2263 N N . ASN A 1 282 ? 14.508 -0.855 -9.453 1.00 80.88 282 ASN A N 1
ATOM 2264 C CA . ASN A 1 282 ? 14.839 -2.271 -9.587 1.00 80.88 282 ASN A CA 1
ATOM 2265 C C . ASN A 1 282 ? 15.494 -2.833 -8.321 1.00 80.88 282 ASN A C 1
ATOM 2267 O O . ASN A 1 282 ? 15.149 -3.931 -7.892 1.00 80.88 282 ASN A O 1
ATOM 2271 N N . LYS A 1 283 ? 16.349 -2.057 -7.646 1.00 79.88 283 LYS A N 1
ATOM 2272 C CA . LYS A 1 283 ? 16.909 -2.446 -6.345 1.00 79.88 283 LYS A CA 1
ATOM 2273 C C . LYS A 1 283 ? 15.820 -2.682 -5.294 1.00 79.88 283 LYS A C 1
ATOM 2275 O O . LYS A 1 283 ? 15.907 -3.641 -4.527 1.00 79.88 283 LYS A O 1
ATOM 2280 N N . GLN A 1 284 ? 14.790 -1.836 -5.262 1.00 76.69 284 GLN A N 1
ATOM 2281 C CA . GLN A 1 284 ? 13.666 -2.017 -4.346 1.00 76.69 284 GLN A CA 1
ATOM 2282 C C . GLN A 1 284 ? 12.846 -3.267 -4.694 1.00 76.69 284 GLN A C 1
ATOM 2284 O O . GLN A 1 284 ? 12.532 -4.049 -3.798 1.00 76.69 284 GLN A O 1
ATOM 2289 N N . ILE A 1 285 ? 12.568 -3.502 -5.981 1.00 73.75 285 ILE A N 1
ATOM 2290 C CA . ILE A 1 285 ? 11.875 -4.713 -6.455 1.00 73.75 285 ILE A CA 1
ATOM 2291 C C . ILE A 1 285 ? 12.658 -5.975 -6.065 1.00 73.75 285 ILE A C 1
ATOM 2293 O O . ILE A 1 285 ? 12.073 -6.925 -5.547 1.00 73.75 285 ILE A O 1
ATOM 2297 N N . ALA A 1 286 ? 13.982 -5.977 -6.246 1.00 71.88 286 ALA A N 1
ATOM 2298 C CA . ALA A 1 286 ? 14.841 -7.096 -5.861 1.00 71.88 286 ALA A CA 1
ATOM 2299 C C . ALA A 1 286 ? 14.759 -7.401 -4.353 1.00 71.88 286 ALA A C 1
ATOM 2301 O O . ALA A 1 286 ? 14.677 -8.562 -3.956 1.00 71.88 286 ALA A O 1
ATOM 2302 N N . ASN A 1 287 ? 14.732 -6.368 -3.502 1.00 72.88 287 ASN A N 1
ATOM 2303 C CA . ASN A 1 287 ? 14.591 -6.541 -2.054 1.00 72.88 287 ASN A CA 1
ATOM 2304 C C . ASN A 1 287 ? 13.226 -7.126 -1.666 1.00 72.88 287 ASN A C 1
ATOM 2306 O O . ASN A 1 287 ? 13.171 -8.027 -0.830 1.00 72.88 287 ASN A O 1
ATOM 2310 N N . ILE A 1 288 ? 12.148 -6.649 -2.295 1.00 70.81 288 ILE A N 1
ATOM 2311 C CA . ILE A 1 288 ? 10.792 -7.172 -2.080 1.00 70.81 288 ILE A CA 1
ATOM 2312 C C . ILE A 1 288 ? 10.727 -8.650 -2.487 1.00 70.81 288 ILE A C 1
ATOM 2314 O O . ILE A 1 288 ? 10.298 -9.480 -1.690 1.00 70.81 288 ILE A O 1
ATOM 2318 N N . ARG A 1 289 ? 11.231 -9.002 -3.679 1.00 70.75 289 ARG A N 1
ATOM 2319 C CA . ARG A 1 289 ? 11.280 -10.395 -4.155 1.00 70.75 289 ARG A CA 1
ATOM 2320 C C . ARG A 1 289 ? 12.077 -11.302 -3.220 1.00 70.75 289 ARG A C 1
ATOM 2322 O O . ARG A 1 289 ? 11.624 -12.400 -2.916 1.00 70.75 289 ARG A O 1
ATOM 2329 N N . ARG A 1 290 ? 13.234 -10.849 -2.721 1.00 70.94 290 ARG A N 1
ATOM 2330 C CA . ARG A 1 290 ? 14.042 -11.626 -1.766 1.00 70.94 290 ARG A CA 1
ATOM 2331 C C . ARG A 1 290 ? 13.273 -11.902 -0.473 1.00 70.94 290 ARG A C 1
ATOM 2333 O O . ARG A 1 290 ? 13.252 -13.041 -0.022 1.00 70.94 290 ARG A O 1
ATOM 2340 N N . SER A 1 291 ? 12.613 -10.883 0.077 1.00 70.38 291 SER A N 1
ATOM 2341 C CA . SER A 1 291 ? 11.802 -11.023 1.291 1.00 70.38 291 SER A CA 1
ATOM 2342 C C . SER A 1 291 ? 10.616 -11.972 1.086 1.00 70.38 291 SER A C 1
ATOM 2344 O O . SER A 1 291 ? 10.396 -12.857 1.911 1.00 70.38 291 SER A O 1
ATOM 2346 N N . LEU A 1 292 ? 9.904 -11.856 -0.039 1.00 68.75 292 LEU A N 1
ATOM 2347 C CA . LEU A 1 292 ? 8.802 -12.756 -0.393 1.00 68.75 292 LEU A CA 1
ATOM 2348 C C . LEU A 1 292 ? 9.272 -14.205 -0.560 1.00 68.75 292 LEU A C 1
ATOM 2350 O O . LEU A 1 292 ? 8.669 -15.112 0.005 1.00 68.75 292 LEU A O 1
ATOM 2354 N N . ASN A 1 293 ? 10.371 -14.433 -1.282 1.00 68.44 293 ASN A N 1
ATOM 2355 C CA . ASN A 1 293 ? 10.921 -15.776 -1.478 1.00 68.44 293 ASN A CA 1
ATOM 2356 C C . ASN A 1 293 ? 11.366 -16.416 -0.156 1.00 68.44 293 ASN A C 1
ATOM 2358 O O . ASN A 1 293 ? 11.190 -17.618 0.038 1.00 68.44 293 ASN A O 1
ATOM 2362 N N . GLU A 1 294 ? 11.897 -15.625 0.777 1.00 69.50 294 GLU A N 1
ATOM 2363 C CA . GLU A 1 294 ? 12.240 -16.102 2.115 1.00 69.50 294 GLU A CA 1
ATOM 2364 C C . GLU A 1 294 ? 10.993 -16.505 2.914 1.00 69.50 294 GLU A C 1
ATOM 2366 O O . GLU A 1 294 ? 10.975 -17.583 3.509 1.00 69.50 294 GLU A O 1
ATOM 2371 N N . GLN A 1 295 ? 9.919 -15.711 2.856 1.00 64.00 295 GLN A N 1
ATOM 2372 C CA . GLN A 1 295 ? 8.635 -16.067 3.468 1.00 64.00 295 GLN A CA 1
ATOM 2373 C C . GLN A 1 295 ? 8.032 -17.335 2.849 1.00 64.00 295 GLN A C 1
ATOM 2375 O O . GLN A 1 295 ? 7.581 -18.217 3.579 1.00 64.00 295 GLN A O 1
ATOM 2380 N N . ILE A 1 296 ? 8.062 -17.466 1.517 1.00 65.75 296 ILE A N 1
ATOM 2381 C CA . ILE A 1 296 ? 7.589 -18.663 0.804 1.00 65.75 296 ILE A CA 1
ATOM 2382 C C . ILE A 1 296 ? 8.389 -19.893 1.236 1.00 65.75 296 ILE A C 1
ATOM 2384 O O . ILE A 1 296 ? 7.796 -20.937 1.509 1.00 65.75 296 ILE A O 1
ATOM 2388 N N . ARG A 1 297 ? 9.718 -19.777 1.351 1.00 69.44 297 ARG A N 1
ATOM 2389 C CA . ARG A 1 297 ? 10.573 -20.868 1.832 1.00 69.44 297 ARG A CA 1
ATOM 2390 C C . ARG A 1 297 ? 10.198 -21.285 3.254 1.00 69.44 297 ARG A C 1
ATOM 2392 O O . ARG A 1 297 ? 9.984 -22.467 3.493 1.00 69.44 297 ARG A O 1
ATOM 2399 N N . LEU A 1 298 ? 10.052 -20.323 4.167 1.00 68.88 298 LEU A N 1
ATOM 2400 C CA . LEU A 1 298 ? 9.656 -20.587 5.555 1.00 68.88 298 LEU A CA 1
ATOM 2401 C C . LEU A 1 298 ? 8.282 -21.266 5.638 1.00 68.88 298 LEU A C 1
ATOM 2403 O O . LEU A 1 298 ? 8.103 -22.217 6.396 1.00 68.88 298 LEU A O 1
ATOM 2407 N N . LEU A 1 299 ? 7.315 -20.821 4.831 1.00 58.84 299 LEU A N 1
ATOM 2408 C CA . LEU A 1 299 ? 6.008 -21.471 4.723 1.00 58.84 299 LEU A CA 1
ATOM 2409 C C . LEU A 1 299 ? 6.127 -22.899 4.178 1.00 58.84 299 LEU A C 1
ATOM 2411 O O . LEU A 1 299 ? 5.461 -23.797 4.691 1.00 58.84 299 LEU A O 1
ATOM 2415 N N . GLY A 1 300 ? 6.988 -23.123 3.183 1.00 58.78 300 GLY A N 1
ATOM 2416 C CA . GLY A 1 300 ? 7.295 -24.450 2.649 1.00 58.78 300 GLY A CA 1
ATOM 2417 C C . GLY A 1 300 ? 7.849 -25.399 3.714 1.00 58.78 300 GLY A C 1
ATOM 2418 O O . GLY A 1 300 ? 7.358 -26.519 3.847 1.00 58.78 300 GLY A O 1
ATOM 2419 N N . ASP A 1 301 ? 8.791 -24.930 4.533 1.00 68.00 301 ASP A N 1
ATOM 2420 C CA . ASP A 1 301 ? 9.377 -25.706 5.635 1.00 68.00 301 ASP A CA 1
ATOM 2421 C C . ASP A 1 301 ? 8.334 -26.044 6.719 1.00 68.00 301 ASP A C 1
ATOM 2423 O O . ASP A 1 301 ? 8.292 -27.166 7.242 1.00 68.00 301 ASP A O 1
ATOM 2427 N N . ILE A 1 302 ? 7.433 -25.103 7.028 1.00 66.62 302 ILE A N 1
ATOM 2428 C CA . ILE A 1 302 ? 6.310 -25.327 7.953 1.00 66.62 302 ILE A CA 1
ATOM 2429 C C . ILE A 1 302 ? 5.352 -26.386 7.396 1.00 66.62 302 ILE A C 1
ATOM 2431 O O . ILE A 1 302 ? 4.948 -27.289 8.135 1.00 66.62 302 ILE A O 1
ATOM 2435 N N . ILE A 1 303 ? 4.993 -26.298 6.111 1.00 63.59 303 ILE A N 1
ATOM 2436 C CA . ILE A 1 303 ? 4.113 -27.270 5.447 1.00 63.59 303 ILE A CA 1
ATOM 2437 C C . ILE A 1 303 ? 4.755 -28.658 5.469 1.00 63.59 303 ILE A C 1
ATOM 2439 O O . ILE A 1 303 ? 4.120 -29.601 5.935 1.00 63.59 303 ILE A O 1
ATOM 2443 N N . ALA A 1 304 ? 6.029 -28.778 5.087 1.00 63.09 304 ALA A N 1
ATOM 2444 C CA . ALA A 1 304 ? 6.750 -30.050 5.107 1.00 63.09 304 ALA A CA 1
ATOM 2445 C C . ALA A 1 304 ? 6.794 -30.672 6.515 1.00 63.09 304 ALA A C 1
ATOM 2447 O O . ALA A 1 304 ? 6.597 -31.876 6.692 1.00 63.09 304 ALA A O 1
ATOM 2448 N N . THR A 1 305 ? 6.990 -29.846 7.546 1.00 68.06 305 THR A N 1
ATOM 2449 C CA . THR A 1 305 ? 6.966 -30.297 8.945 1.00 68.06 305 THR A CA 1
ATOM 2450 C C . THR A 1 305 ? 5.585 -30.822 9.347 1.00 68.06 305 THR A C 1
ATOM 2452 O O . THR A 1 305 ? 5.478 -31.854 10.013 1.00 68.06 305 THR A O 1
ATOM 2455 N N . ARG A 1 306 ? 4.512 -30.141 8.929 1.00 60.94 306 ARG A N 1
ATOM 2456 C CA . ARG A 1 306 ? 3.130 -30.560 9.201 1.00 60.94 306 ARG A CA 1
ATOM 2457 C C . ARG A 1 306 ? 2.761 -31.834 8.455 1.00 60.94 306 ARG A C 1
ATOM 2459 O O . ARG A 1 306 ? 2.141 -32.705 9.058 1.00 60.94 306 ARG A O 1
ATOM 2466 N N . ASP A 1 307 ? 3.188 -31.979 7.208 1.00 62.47 307 ASP A N 1
ATOM 2467 C CA . ASP A 1 307 ? 2.974 -33.197 6.428 1.00 62.47 307 ASP A CA 1
ATOM 2468 C C . ASP A 1 307 ? 3.651 -34.402 7.094 1.00 62.47 307 ASP A C 1
ATOM 2470 O O . ASP A 1 307 ? 3.016 -35.443 7.271 1.00 62.47 307 ASP A O 1
ATOM 2474 N N . ASN A 1 308 ? 4.880 -34.240 7.596 1.00 68.75 308 ASN A N 1
ATOM 2475 C CA . ASN A 1 308 ? 5.566 -35.282 8.367 1.00 68.75 308 ASN A CA 1
ATOM 2476 C C . ASN A 1 308 ? 4.817 -35.653 9.662 1.00 68.75 308 ASN A C 1
ATOM 2478 O O . ASN A 1 308 ? 4.701 -36.834 9.995 1.00 68.75 308 ASN A O 1
ATOM 2482 N N . GLN A 1 309 ? 4.263 -34.671 10.383 1.00 61.50 309 GLN A N 1
ATOM 2483 C CA . GLN A 1 309 ? 3.438 -34.929 11.574 1.00 61.50 309 GLN A CA 1
ATOM 2484 C C . GLN A 1 309 ? 2.148 -35.682 11.227 1.00 61.50 309 GLN A C 1
ATOM 2486 O O . GLN A 1 309 ? 1.772 -36.618 11.932 1.00 61.50 309 GLN A O 1
ATOM 2491 N N . ILE A 1 310 ? 1.483 -35.300 10.134 1.00 64.44 310 ILE A N 1
ATOM 2492 C CA . ILE A 1 310 ? 0.282 -35.979 9.637 1.00 64.44 310 ILE A CA 1
ATOM 2493 C C . ILE A 1 310 ? 0.609 -37.429 9.264 1.00 64.44 310 ILE A C 1
ATOM 2495 O O . ILE A 1 310 ? -0.140 -38.329 9.639 1.00 64.44 310 ILE A O 1
ATOM 2499 N N . MET A 1 311 ? 1.736 -37.672 8.587 1.00 60.91 311 MET A N 1
ATOM 2500 C CA . MET A 1 311 ? 2.195 -39.024 8.251 1.00 60.91 311 MET A CA 1
ATOM 2501 C C . MET A 1 311 ? 2.477 -39.870 9.501 1.00 60.91 311 MET A C 1
ATOM 2503 O O . MET A 1 311 ? 2.087 -41.036 9.548 1.00 60.91 311 MET A O 1
ATOM 2507 N N . SER A 1 312 ? 3.096 -39.287 10.535 1.00 62.38 312 SER A N 1
ATOM 2508 C CA . SER A 1 312 ? 3.322 -39.965 11.821 1.00 62.38 312 SER A CA 1
ATOM 2509 C C . SER A 1 312 ? 2.006 -40.350 12.498 1.00 62.38 312 SER A C 1
ATOM 2511 O O . SER A 1 312 ? 1.820 -41.501 12.892 1.00 62.38 312 SER A O 1
ATOM 2513 N N . LEU A 1 313 ? 1.060 -39.411 12.574 1.00 61.34 313 LEU A N 1
ATOM 2514 C CA . LEU A 1 313 ? -0.260 -39.638 13.163 1.00 61.34 313 LEU A CA 1
ATOM 2515 C C . LEU A 1 313 ? -1.067 -40.689 12.391 1.00 61.34 313 LEU A C 1
ATOM 2517 O O . LEU A 1 313 ? -1.743 -41.506 13.010 1.00 61.34 313 LEU A O 1
ATOM 2521 N N . ASP A 1 314 ? -1.002 -40.706 11.057 1.00 59.28 314 ASP A N 1
ATOM 2522 C CA . ASP A 1 314 ? -1.680 -41.724 10.240 1.00 59.28 314 ASP A CA 1
ATOM 2523 C C . ASP A 1 314 ? -1.074 -43.123 10.454 1.00 59.28 314 ASP A C 1
ATOM 2525 O O . ASP A 1 314 ? -1.803 -44.118 10.532 1.00 59.28 314 ASP A O 1
ATOM 2529 N N . SER A 1 315 ? 0.248 -43.203 10.649 1.00 64.69 315 SER A N 1
ATOM 2530 C CA . SER A 1 315 ? 0.945 -44.440 11.019 1.00 64.69 315 SER A CA 1
ATOM 2531 C C . SER A 1 315 ? 0.529 -44.941 12.409 1.00 64.69 315 SER A C 1
ATOM 2533 O O . SER A 1 315 ? 0.189 -46.117 12.566 1.00 64.69 315 SER A O 1
ATOM 2535 N N . GLU A 1 316 ? 0.477 -44.060 13.412 1.00 62.41 316 GLU A N 1
ATOM 2536 C CA . GLU A 1 316 ? -0.008 -44.391 14.761 1.00 62.41 316 GLU A CA 1
ATOM 2537 C C . GLU A 1 316 ? -1.471 -44.844 14.742 1.00 62.41 316 GLU A C 1
ATOM 2539 O O . GLU A 1 316 ? -1.824 -45.869 15.326 1.00 62.41 316 GLU A O 1
ATOM 2544 N N . LEU A 1 317 ? -2.325 -44.134 14.004 1.00 60.34 317 LEU A N 1
ATOM 2545 C CA . LEU A 1 317 ? -3.733 -44.479 13.849 1.00 60.34 317 LEU A CA 1
ATOM 2546 C C . LEU A 1 317 ? -3.894 -45.866 13.203 1.00 60.34 317 LEU A C 1
ATOM 2548 O O . LEU A 1 317 ? -4.735 -46.660 13.625 1.00 60.34 317 LEU A O 1
ATOM 2552 N N . THR A 1 318 ? -3.065 -46.189 12.210 1.00 63.16 318 THR A N 1
ATOM 2553 C CA . THR A 1 318 ? -3.044 -47.501 11.543 1.00 63.16 318 THR A CA 1
ATOM 2554 C C . THR A 1 318 ? -2.579 -48.621 12.485 1.00 63.16 318 THR A C 1
ATOM 2556 O O . THR A 1 318 ? -3.173 -49.705 12.502 1.00 63.16 318 THR A O 1
ATOM 2559 N N . ALA A 1 319 ? -1.578 -48.362 13.332 1.00 62.34 319 ALA A N 1
ATOM 2560 C CA . ALA A 1 319 ? -1.144 -49.287 14.384 1.00 62.34 319 ALA A CA 1
ATOM 2561 C C . ALA A 1 319 ? -2.252 -49.537 15.428 1.00 62.34 319 ALA A C 1
ATOM 2563 O O . ALA A 1 319 ? -2.480 -50.663 15.869 1.00 62.34 319 ALA A O 1
ATOM 2564 N N . VAL A 1 320 ? -3.010 -48.497 15.770 1.00 56.31 320 VAL A N 1
ATOM 2565 C CA . VAL A 1 320 ? -4.150 -48.584 16.685 1.00 56.31 320 VAL A CA 1
ATOM 2566 C C . VAL A 1 320 ? -5.299 -49.411 16.082 1.00 56.31 320 VAL A C 1
ATOM 2568 O O . VAL A 1 320 ? -5.814 -50.313 16.751 1.00 56.31 320 VAL A O 1
ATOM 2571 N N . TYR A 1 321 ? -5.645 -49.193 14.805 1.00 50.88 321 TYR A N 1
ATOM 2572 C CA . TYR A 1 321 ? -6.680 -49.959 14.086 1.00 50.88 321 TYR A CA 1
ATOM 2573 C C . TYR A 1 321 ? -6.354 -51.449 13.913 1.00 50.88 321 TYR A C 1
ATOM 2575 O O . TYR A 1 321 ? -7.269 -52.262 13.786 1.00 50.88 321 TYR A O 1
ATOM 2583 N N . SER A 1 322 ? -5.071 -51.813 13.897 1.00 55.62 322 SER A N 1
ATOM 2584 C CA . SER A 1 322 ? -4.604 -53.202 13.782 1.00 55.62 322 SER A CA 1
ATOM 2585 C C . SER A 1 322 ? -4.461 -53.915 15.137 1.00 55.62 322 SER A C 1
ATOM 2587 O O . SER A 1 322 ? -4.218 -55.123 15.179 1.00 55.62 322 SER A O 1
ATOM 2589 N N . SER A 1 323 ? -4.672 -53.211 16.257 1.00 52.34 323 SER A N 1
ATOM 2590 C CA . SER A 1 323 ? -4.604 -53.799 17.598 1.00 52.34 323 SER A CA 1
ATOM 2591 C C . SER A 1 323 ? -5.881 -54.582 17.960 1.00 52.34 323 SER A C 1
ATOM 2593 O O . SER A 1 323 ? -7.007 -54.113 17.789 1.00 52.34 323 SER A O 1
ATOM 2595 N N . HIS A 1 324 ? -5.721 -55.790 18.515 1.00 46.97 324 HIS A N 1
ATOM 2596 C CA . HIS A 1 324 ? -6.827 -56.713 18.835 1.00 46.97 324 HIS A CA 1
ATOM 2597 C C . HIS A 1 324 ? -7.850 -56.163 19.853 1.00 46.97 324 HIS A C 1
ATOM 2599 O O . HIS A 1 324 ? -8.974 -56.659 19.925 1.00 46.97 324 HIS A O 1
ATOM 2605 N N . SER A 1 325 ? -7.495 -55.120 20.610 1.00 48.88 325 SER A N 1
ATOM 2606 C CA . SER A 1 325 ? -8.371 -54.485 21.606 1.00 48.88 325 SER A CA 1
ATOM 2607 C C . SER A 1 325 ? -9.481 -53.626 20.967 1.00 48.88 325 SER A C 1
ATOM 2609 O O . SER A 1 325 ? -10.567 -53.479 21.529 1.00 48.88 325 SER A O 1
ATOM 2611 N N . TRP A 1 326 ? -9.259 -53.110 19.749 1.00 47.41 326 TRP A N 1
ATOM 2612 C CA . TRP A 1 326 ? -10.196 -52.220 19.044 1.00 47.41 326 TRP A CA 1
ATOM 2613 C C . TRP A 1 326 ? -11.449 -52.912 18.489 1.00 47.41 326 TRP A C 1
ATOM 2615 O O . TRP A 1 326 ? -12.458 -52.255 18.231 1.00 47.41 326 TRP A O 1
ATOM 2625 N N . MET A 1 327 ? -11.430 -54.238 18.323 1.00 44.53 327 MET A N 1
ATOM 2626 C CA . MET A 1 327 ? -12.520 -54.970 17.663 1.00 44.53 327 MET A CA 1
ATOM 2627 C C . MET A 1 327 ? -13.702 -55.345 18.579 1.00 44.53 327 MET A C 1
ATOM 2629 O O . MET A 1 327 ? -14.719 -55.822 18.074 1.00 44.53 327 MET A O 1
ATOM 2633 N N . VAL A 1 328 ? -13.623 -55.149 19.906 1.00 48.44 328 VAL A N 1
ATOM 2634 C CA . VAL A 1 328 ? -14.488 -55.905 20.843 1.00 48.44 328 VAL A CA 1
ATOM 2635 C C . VAL A 1 328 ? -15.625 -55.113 21.526 1.00 48.44 328 VAL A C 1
ATOM 2637 O O . VAL A 1 328 ? -16.588 -55.738 21.967 1.00 48.44 328 VAL A O 1
ATOM 2640 N N . THR A 1 329 ? -15.668 -53.772 21.562 1.00 47.50 329 THR A N 1
ATOM 2641 C CA . THR A 1 329 ? -16.724 -53.056 22.334 1.00 47.50 329 THR A CA 1
ATOM 2642 C C . THR A 1 329 ? -17.740 -52.258 21.491 1.00 47.50 329 THR A C 1
ATOM 2644 O O . THR A 1 329 ? -17.423 -51.542 20.541 1.00 47.50 329 THR A O 1
ATOM 2647 N N . ARG A 1 330 ? -19.035 -52.397 21.838 1.00 40.66 330 ARG A N 1
ATOM 2648 C CA . ARG A 1 330 ? -20.205 -51.792 21.153 1.00 40.66 330 ARG A CA 1
ATOM 2649 C C . ARG A 1 330 ? -20.237 -50.248 21.102 1.00 40.66 330 ARG A C 1
ATOM 2651 O O . ARG A 1 330 ? -20.657 -49.752 20.057 1.00 40.66 330 ARG A O 1
ATOM 2658 N N . PRO A 1 331 ? -19.796 -49.480 22.122 1.00 42.25 331 PRO A N 1
ATOM 2659 C CA . PRO A 1 331 ? -19.757 -48.012 22.041 1.00 42.25 331 PRO A CA 1
ATOM 2660 C C . PRO A 1 331 ? -18.805 -47.515 20.942 1.00 42.25 331 PRO A C 1
ATOM 2662 O O . PRO A 1 331 ? -19.055 -46.501 20.296 1.00 42.25 331 PRO A O 1
ATOM 2665 N N . LEU A 1 332 ? -17.749 -48.283 20.658 1.00 47.31 332 LEU A N 1
ATOM 2666 C CA . LEU A 1 332 ? -16.713 -47.923 19.693 1.00 47.31 332 LEU A CA 1
ATOM 2667 C C . LEU A 1 332 ? -17.093 -48.259 18.239 1.00 47.31 332 LEU A C 1
ATOM 2669 O O . LEU A 1 332 ? -16.549 -47.660 17.314 1.00 47.31 332 LEU A O 1
ATOM 2673 N N . ARG A 1 333 ? -18.104 -49.112 17.999 1.00 45.25 333 ARG A N 1
ATOM 2674 C CA . ARG A 1 333 ? -18.700 -49.300 16.657 1.00 45.25 333 ARG A CA 1
ATOM 2675 C C . ARG A 1 333 ? -19.427 -48.048 16.155 1.00 45.25 333 ARG A C 1
ATOM 2677 O O . ARG A 1 333 ? -19.404 -47.777 14.955 1.00 45.25 333 ARG A O 1
ATOM 2684 N N . ALA A 1 334 ? -20.019 -47.266 17.059 1.00 41.72 334 ALA A N 1
ATOM 2685 C CA . ALA A 1 334 ? -20.627 -45.980 16.720 1.00 41.72 334 ALA A CA 1
ATOM 2686 C C . ALA A 1 334 ? -19.555 -44.956 16.307 1.00 41.72 334 ALA A C 1
ATOM 2688 O O . ALA A 1 334 ? -19.715 -44.279 15.291 1.00 41.72 334 ALA A O 1
ATOM 2689 N N . ILE A 1 335 ? -18.420 -44.935 17.015 1.00 43.00 335 ILE A N 1
ATOM 2690 C CA . ILE A 1 335 ? -17.252 -44.103 16.689 1.00 43.00 335 ILE A CA 1
ATOM 2691 C C . ILE A 1 335 ? -16.604 -44.540 15.367 1.00 43.00 335 ILE A C 1
ATOM 2693 O O . ILE A 1 335 ? -16.303 -43.684 14.540 1.00 43.00 335 ILE A O 1
ATOM 2697 N N . ASN A 1 336 ? -16.503 -45.845 15.089 1.00 40.53 336 ASN A N 1
ATOM 2698 C CA . ASN A 1 336 ? -16.024 -46.352 13.799 1.00 40.53 336 ASN A CA 1
ATOM 2699 C C . ASN A 1 336 ? -16.962 -45.946 12.643 1.00 40.53 336 ASN A C 1
ATOM 2701 O O . ASN A 1 336 ? -16.493 -45.535 11.590 1.00 40.53 336 ASN A O 1
ATOM 2705 N N . SER A 1 337 ? -18.288 -45.956 12.842 1.00 44.88 337 SER A N 1
ATOM 2706 C CA . SER A 1 337 ? -19.250 -45.487 11.827 1.00 44.88 337 SER A CA 1
ATOM 2707 C C . SER A 1 337 ? -19.177 -43.972 11.566 1.00 44.88 337 SER A C 1
ATOM 2709 O O . SER A 1 337 ? -19.330 -43.533 10.423 1.00 44.88 337 SER A O 1
ATOM 2711 N N . LEU A 1 338 ? -18.884 -43.180 12.606 1.00 39.31 338 LEU A N 1
ATOM 2712 C CA . LEU A 1 338 ? -18.661 -41.734 12.525 1.00 39.31 338 LEU A CA 1
ATOM 2713 C C . LEU A 1 338 ? -17.333 -41.418 11.828 1.00 39.31 338 LEU A C 1
ATOM 2715 O O . LEU A 1 338 ? -17.318 -40.608 10.907 1.00 39.31 338 LEU A O 1
ATOM 2719 N N . LEU A 1 339 ? -16.250 -42.117 12.176 1.00 40.72 339 LEU A N 1
ATOM 2720 C CA . LEU A 1 339 ? -14.941 -41.994 11.527 1.00 40.72 339 LEU A CA 1
ATOM 2721 C C . LEU A 1 339 ? -14.965 -42.460 10.069 1.00 40.72 339 LEU A C 1
ATOM 2723 O O . LEU A 1 339 ? -14.354 -41.809 9.224 1.00 40.72 339 LEU A O 1
ATOM 2727 N N . HIS A 1 340 ? -15.713 -43.515 9.732 1.00 44.88 340 HIS A N 1
ATOM 2728 C CA . HIS A 1 340 ? -15.873 -43.951 8.342 1.00 44.88 340 HIS A CA 1
ATOM 2729 C C . HIS A 1 340 ? -16.646 -42.923 7.505 1.00 44.88 340 HIS A C 1
ATOM 2731 O O . HIS A 1 340 ? -16.282 -42.684 6.351 1.00 44.88 340 HIS A O 1
ATOM 2737 N N . ARG A 1 341 ? -17.666 -42.270 8.088 1.00 39.78 341 ARG A N 1
ATOM 2738 C CA . ARG A 1 341 ? -18.372 -41.131 7.475 1.00 39.78 341 ARG A CA 1
ATOM 2739 C C . ARG A 1 341 ? -17.441 -39.937 7.277 1.00 39.78 341 ARG A C 1
ATOM 2741 O O . ARG A 1 341 ? -17.425 -39.376 6.186 1.00 39.78 341 ARG A O 1
ATOM 2748 N N . SER A 1 342 ? -16.624 -39.606 8.274 1.00 38.62 342 SER A N 1
ATOM 2749 C CA . SER A 1 342 ? -15.637 -38.524 8.198 1.00 38.62 342 SER A CA 1
ATOM 2750 C C . SER A 1 342 ? -14.543 -38.804 7.164 1.00 38.62 342 SER A C 1
ATOM 2752 O O . SER A 1 342 ? -14.223 -37.916 6.381 1.00 38.62 342 SER A O 1
ATOM 2754 N N . LYS A 1 343 ? -14.027 -40.041 7.068 1.00 40.62 343 LYS A N 1
ATOM 2755 C CA . LYS A 1 343 ? -13.073 -40.465 6.022 1.00 40.62 343 LYS A CA 1
ATOM 2756 C C . LYS A 1 343 ? -13.698 -40.417 4.626 1.00 40.62 343 LYS A C 1
ATOM 2758 O O . LYS A 1 343 ? -13.030 -39.996 3.689 1.00 40.62 343 LYS A O 1
ATOM 2763 N N . LEU A 1 344 ? -14.966 -40.810 4.464 1.00 41.66 344 LEU A N 1
ATOM 2764 C CA . LEU A 1 344 ? -15.673 -40.742 3.178 1.00 41.66 344 LEU A CA 1
ATOM 2765 C C . LEU A 1 344 ? -15.944 -39.289 2.752 1.00 41.66 344 LEU A C 1
ATOM 2767 O O . LEU A 1 344 ? -15.815 -38.963 1.574 1.00 41.66 344 LEU A O 1
ATOM 2771 N N . GLU A 1 345 ? -16.264 -38.409 3.703 1.00 40.16 345 GLU A N 1
ATOM 2772 C CA . GLU A 1 345 ? -16.425 -36.972 3.465 1.00 40.16 345 GLU A CA 1
ATOM 2773 C C . GLU A 1 345 ? -15.084 -36.290 3.164 1.00 40.16 345 GLU A C 1
ATOM 2775 O O . GLU A 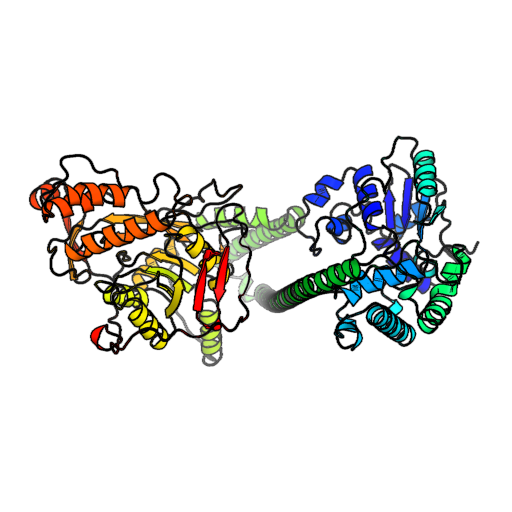1 345 ? -15.021 -35.544 2.197 1.00 40.16 345 GLU A O 1
ATOM 2780 N N . LEU A 1 346 ? -13.991 -36.626 3.863 1.00 38.88 346 LEU A N 1
ATOM 2781 C CA . LEU A 1 346 ? -12.622 -36.183 3.543 1.00 38.88 346 LEU A CA 1
ATOM 2782 C C . LEU A 1 346 ? -12.156 -36.670 2.168 1.00 38.88 346 LEU A C 1
ATOM 2784 O O . LEU A 1 346 ? -11.500 -35.919 1.446 1.00 38.88 346 LEU A O 1
ATOM 2788 N N . LYS A 1 347 ? -12.531 -37.892 1.767 1.00 42.16 347 LYS A N 1
ATOM 2789 C CA . LYS A 1 347 ? -12.232 -38.455 0.440 1.00 42.16 347 LYS A CA 1
ATOM 2790 C C . LYS A 1 347 ? -13.040 -37.764 -0.666 1.00 42.16 347 LYS A C 1
ATOM 2792 O O . LYS A 1 347 ? -12.503 -37.473 -1.732 1.00 42.16 347 LYS A O 1
ATOM 2797 N N . LYS A 1 348 ? -14.306 -37.411 -0.412 1.00 41.78 348 LYS A N 1
ATOM 2798 C CA . LYS A 1 348 ? -15.103 -36.544 -1.305 1.00 41.78 348 LYS A CA 1
ATOM 2799 C C . LYS A 1 348 ? -14.548 -35.122 -1.363 1.00 41.78 348 LYS A C 1
ATOM 2801 O O . LYS A 1 348 ? -14.537 -34.529 -2.436 1.00 41.78 348 LYS A O 1
ATOM 2806 N N . LEU A 1 349 ? -14.044 -34.601 -0.244 1.00 36.81 349 LEU A N 1
ATOM 2807 C CA . LEU A 1 349 ? -13.416 -33.286 -0.146 1.00 36.81 349 LEU A CA 1
ATOM 2808 C C . LEU A 1 349 ? -12.113 -33.230 -0.939 1.00 36.81 349 LEU A C 1
ATOM 2810 O O . LEU A 1 349 ? -11.930 -32.298 -1.705 1.00 36.81 349 LEU A O 1
ATOM 2814 N N . THR A 1 350 ? -11.256 -34.247 -0.837 1.00 37.78 350 THR A N 1
ATOM 2815 C CA . THR A 1 350 ? -10.023 -34.374 -1.638 1.00 37.78 350 THR A CA 1
ATOM 2816 C C . THR A 1 350 ? -10.322 -34.596 -3.120 1.00 37.78 350 THR A C 1
ATOM 2818 O O . THR A 1 350 ? -9.633 -34.043 -3.973 1.00 37.78 350 THR A O 1
ATOM 2821 N N . THR A 1 351 ? -11.396 -35.319 -3.452 1.00 37.41 351 THR A N 1
ATOM 2822 C CA . THR A 1 351 ? -11.853 -35.478 -4.846 1.00 37.41 351 THR A CA 1
ATOM 2823 C C . THR A 1 351 ? -12.465 -34.180 -5.406 1.00 37.41 351 THR A C 1
ATOM 2825 O O . THR A 1 351 ? -12.305 -33.885 -6.586 1.00 37.41 351 THR A O 1
ATOM 2828 N N . SER A 1 352 ? -13.110 -33.362 -4.566 1.00 37.09 352 SER A N 1
ATOM 2829 C CA . SER A 1 352 ? -13.640 -32.033 -4.920 1.00 37.09 352 SER A CA 1
ATOM 2830 C C . SER A 1 352 ? -12.548 -30.950 -4.965 1.00 37.09 352 SER A C 1
ATOM 2832 O O . SER A 1 352 ? -12.604 -30.062 -5.814 1.00 37.09 352 SER A O 1
ATOM 2834 N N . LEU A 1 353 ? -11.529 -31.043 -4.102 1.00 35.97 353 LEU A N 1
ATOM 2835 C CA . LEU A 1 353 ? -10.318 -30.209 -4.079 1.00 35.97 353 LEU A CA 1
ATOM 2836 C C . LEU A 1 353 ? -9.501 -30.384 -5.362 1.00 35.97 353 LEU A C 1
ATOM 2838 O O . LEU A 1 353 ? -9.033 -29.397 -5.917 1.00 35.97 353 LEU A O 1
ATOM 2842 N N . LYS A 1 354 ? -9.413 -31.617 -5.879 1.00 39.78 354 LYS A N 1
ATOM 2843 C CA . LYS A 1 354 ? -8.774 -31.919 -7.169 1.00 39.78 354 LYS A CA 1
ATOM 2844 C C . LYS A 1 354 ? -9.531 -31.382 -8.392 1.00 39.78 354 LYS A C 1
ATOM 2846 O O . LYS A 1 354 ? -8.961 -31.392 -9.475 1.00 39.78 354 LYS A O 1
ATOM 2851 N N . ARG A 1 355 ? -10.794 -30.946 -8.253 1.00 37.16 355 ARG A N 1
ATOM 2852 C CA . ARG A 1 355 ? -11.659 -30.579 -9.394 1.00 37.16 355 ARG A CA 1
ATOM 2853 C C . ARG A 1 355 ? -12.063 -29.098 -9.450 1.00 37.16 355 ARG A C 1
ATOM 2855 O O . ARG A 1 355 ? -12.310 -28.624 -10.546 1.00 37.16 355 ARG A O 1
ATOM 2862 N N . ASN A 1 356 ? -12.129 -28.379 -8.318 1.00 37.94 356 ASN A N 1
ATOM 2863 C CA . ASN A 1 356 ? -12.720 -27.022 -8.251 1.00 37.94 356 ASN A CA 1
ATOM 2864 C C . ASN A 1 356 ? -11.902 -25.957 -7.475 1.00 37.94 356 ASN A C 1
ATOM 2866 O O . ASN A 1 356 ? -12.405 -24.855 -7.256 1.00 37.94 356 ASN A O 1
ATOM 2870 N N . GLY A 1 357 ? -10.673 -26.251 -7.035 1.00 38.12 357 GLY A N 1
ATOM 2871 C CA . GLY A 1 357 ? -9.817 -25.277 -6.338 1.00 38.12 357 GLY A CA 1
ATOM 2872 C C . GLY A 1 357 ? -10.257 -24.897 -4.907 1.00 38.12 357 GLY A C 1
ATOM 2873 O O . GLY A 1 357 ? -11.374 -25.160 -4.452 1.00 38.12 357 GLY A O 1
ATOM 2874 N N . ILE A 1 358 ? -9.326 -24.292 -4.159 1.00 38.12 358 ILE A N 1
ATOM 2875 C CA . ILE A 1 358 ? -9.351 -24.140 -2.687 1.00 38.12 358 ILE A CA 1
ATOM 2876 C C . ILE A 1 358 ? -10.453 -23.179 -2.180 1.00 38.12 358 ILE A C 1
ATOM 2878 O O . ILE A 1 358 ? -11.009 -23.388 -1.101 1.00 38.12 358 ILE A O 1
ATOM 2882 N N . ARG A 1 359 ? -10.849 -22.163 -2.959 1.00 33.56 359 ARG A N 1
ATOM 2883 C CA . ARG A 1 359 ? -11.697 -21.051 -2.474 1.00 33.56 359 ARG A CA 1
ATOM 2884 C C . ARG A 1 359 ? -13.176 -21.401 -2.219 1.00 33.56 359 ARG A C 1
ATOM 2886 O O . ARG A 1 359 ? -13.753 -20.904 -1.256 1.00 33.56 359 ARG A O 1
ATOM 2893 N N . VAL A 1 360 ? -13.802 -22.283 -3.008 1.00 33.59 360 VAL A N 1
ATOM 2894 C CA . VAL A 1 360 ? -15.258 -22.571 -2.893 1.00 33.59 360 VAL A CA 1
ATOM 2895 C C . VAL A 1 360 ? -15.573 -23.612 -1.806 1.00 33.59 360 VAL A C 1
ATOM 2897 O O . VAL A 1 360 ? -16.642 -23.593 -1.189 1.00 33.59 360 VAL A O 1
ATOM 2900 N N . THR A 1 361 ? -14.630 -24.516 -1.531 1.00 32.09 361 THR A N 1
ATOM 2901 C CA . THR A 1 361 ? -14.814 -25.618 -0.570 1.00 32.09 361 THR A CA 1
ATOM 2902 C C . THR A 1 361 ? -14.670 -25.136 0.877 1.00 32.09 361 THR A C 1
ATOM 2904 O O . THR A 1 361 ? -15.466 -25.520 1.735 1.00 32.09 361 THR A O 1
ATOM 2907 N N . VAL A 1 362 ? -13.737 -24.212 1.136 1.00 34.44 362 VAL A N 1
ATOM 2908 C CA . VAL A 1 362 ? -13.541 -23.576 2.452 1.00 34.44 362 VAL A CA 1
ATOM 2909 C C . VAL A 1 362 ? -14.788 -22.783 2.875 1.00 34.44 362 VAL A C 1
ATOM 2911 O O . VAL A 1 362 ? -15.242 -22.898 4.014 1.00 34.44 362 VAL A O 1
ATOM 2914 N N . PHE A 1 363 ? -15.441 -22.091 1.935 1.00 32.28 363 PHE A N 1
ATOM 2915 C CA . PHE A 1 363 ? -16.654 -21.305 2.193 1.00 32.28 363 PHE A CA 1
ATOM 2916 C C . PHE A 1 363 ? -17.861 -22.162 2.637 1.00 32.28 363 PHE A C 1
ATOM 2918 O O . PHE A 1 363 ? -18.609 -21.785 3.542 1.00 32.28 363 PHE A O 1
ATOM 2925 N N . LYS A 1 364 ? -18.037 -23.367 2.067 1.00 32.59 364 LYS A N 1
ATOM 2926 C CA . LYS A 1 364 ? -19.136 -24.287 2.439 1.00 32.59 364 LYS A CA 1
ATOM 2927 C C . LYS A 1 364 ? -18.913 -25.000 3.779 1.00 32.59 364 LYS A C 1
ATOM 2929 O O . LYS A 1 364 ? -19.887 -25.338 4.453 1.00 32.59 364 LYS A O 1
ATOM 2934 N N . ILE A 1 365 ? -17.658 -25.216 4.172 1.00 33.47 365 ILE A N 1
ATOM 2935 C CA . ILE A 1 365 ? -17.287 -25.854 5.447 1.00 33.47 365 ILE A CA 1
ATOM 2936 C C . ILE A 1 365 ? -17.497 -24.889 6.615 1.00 33.47 365 ILE A C 1
ATOM 2938 O O . ILE A 1 365 ? -18.105 -25.266 7.619 1.00 33.47 365 ILE A O 1
ATOM 2942 N N . ILE A 1 366 ? -17.113 -23.622 6.440 1.00 35.69 366 ILE A N 1
ATOM 2943 C CA . ILE A 1 366 ? -17.327 -22.553 7.428 1.00 35.69 366 ILE A CA 1
ATOM 2944 C C . ILE A 1 366 ? -18.828 -22.344 7.705 1.00 35.69 366 ILE A C 1
ATOM 2946 O O . ILE A 1 366 ? -19.238 -22.198 8.857 1.00 35.69 366 ILE A O 1
ATOM 2950 N N . MET A 1 367 ? -19.672 -22.428 6.672 1.00 32.28 367 MET A N 1
ATOM 2951 C CA . MET A 1 367 ? -21.133 -22.325 6.804 1.00 32.28 367 MET A CA 1
ATOM 2952 C C . MET A 1 367 ? -21.783 -23.509 7.548 1.00 32.28 367 MET A C 1
ATOM 2954 O O . MET A 1 367 ? -22.815 -23.327 8.194 1.00 32.28 367 MET A O 1
ATOM 2958 N N . ARG A 1 368 ? -21.213 -24.724 7.483 1.00 30.48 368 ARG A N 1
ATOM 2959 C CA . ARG A 1 368 ? -21.775 -25.921 8.147 1.00 30.48 368 ARG A CA 1
ATOM 2960 C C . ARG A 1 368 ? -21.285 -26.113 9.582 1.00 30.48 368 ARG A C 1
ATOM 2962 O O . ARG A 1 368 ? -22.081 -26.525 10.421 1.00 30.48 368 ARG A O 1
ATOM 2969 N N . LEU A 1 369 ? -20.032 -25.765 9.882 1.00 32.50 369 LEU A N 1
ATOM 2970 C CA . LEU A 1 369 ? -19.481 -25.840 11.244 1.00 32.50 369 LEU A CA 1
ATOM 2971 C C . LEU A 1 369 ? -20.135 -24.825 12.201 1.00 32.50 369 LEU A C 1
ATOM 2973 O O . LEU A 1 369 ? -20.275 -25.107 13.387 1.00 32.50 369 LEU A O 1
ATOM 2977 N N . ARG A 1 370 ? -20.643 -23.696 11.682 1.00 36.12 370 ARG A N 1
ATOM 2978 C CA . ARG A 1 370 ? -21.383 -22.686 12.464 1.00 36.12 370 ARG A CA 1
ATOM 2979 C C . ARG A 1 370 ? -22.769 -23.123 12.966 1.00 36.12 370 ARG A C 1
ATOM 2981 O O . ARG A 1 370 ? -23.353 -22.405 13.768 1.00 36.12 370 ARG A O 1
ATOM 2988 N N . ARG A 1 371 ? -23.312 -24.270 12.533 1.00 30.19 371 ARG A N 1
ATOM 2989 C CA . ARG A 1 371 ? -24.654 -24.740 12.944 1.00 30.19 371 ARG A CA 1
ATOM 2990 C C . ARG A 1 371 ? -24.667 -25.834 14.025 1.00 30.19 371 ARG A C 1
ATOM 2992 O O . ARG A 1 371 ? -25.758 -26.223 14.421 1.00 30.19 371 ARG A O 1
ATOM 2999 N N . GLY A 1 372 ? -23.517 -26.343 14.490 1.00 29.12 372 GLY A N 1
ATOM 3000 C CA . GLY A 1 372 ? -23.467 -27.634 15.204 1.00 29.12 372 GLY A CA 1
ATOM 3001 C C . GLY A 1 372 ? -22.767 -27.715 16.566 1.00 29.12 372 GLY A C 1
ATOM 3002 O O . GLY A 1 372 ? -22.566 -28.832 17.024 1.00 29.12 372 GLY A O 1
ATOM 3003 N N . LEU A 1 373 ? -22.374 -26.616 17.217 1.00 27.83 373 LEU A N 1
ATOM 3004 C CA . LEU A 1 373 ? -21.646 -26.681 18.497 1.00 27.83 373 LEU A CA 1
ATOM 3005 C C . LEU A 1 373 ? -22.398 -25.969 19.628 1.00 27.83 373 LEU A C 1
ATOM 3007 O O . LEU A 1 373 ? -22.155 -24.802 19.919 1.00 27.83 373 LEU A O 1
ATOM 3011 N N . VAL A 1 374 ? -23.292 -26.713 20.277 1.00 31.75 374 VAL A N 1
ATOM 3012 C CA . VAL A 1 374 ? -23.684 -26.533 21.681 1.00 31.75 374 VAL A CA 1
ATOM 3013 C C . VAL A 1 374 ? -23.525 -27.910 22.336 1.00 31.75 374 VAL A C 1
ATOM 3015 O O . VAL A 1 374 ? -23.982 -28.896 21.767 1.00 31.75 374 VAL A O 1
ATOM 3018 N N . GLU A 1 375 ? -22.852 -27.932 23.493 1.00 30.39 375 GLU A N 1
ATOM 3019 C CA . GLU A 1 375 ? -22.615 -29.053 24.428 1.00 30.39 375 GLU A CA 1
ATOM 3020 C C . GLU A 1 375 ? -21.517 -30.083 24.100 1.00 30.39 375 GLU A C 1
ATOM 3022 O O . GLU A 1 375 ? -21.722 -30.991 23.310 1.00 30.39 375 GLU A O 1
ATOM 3027 N N . PHE A 1 376 ? -20.391 -30.013 24.832 1.00 22.80 376 PHE A N 1
ATOM 3028 C CA . PHE A 1 376 ? -19.781 -31.175 25.508 1.00 22.80 376 PHE A CA 1
ATOM 3029 C C . PHE A 1 376 ? -18.944 -30.719 26.734 1.00 22.80 376 PHE A C 1
ATOM 3031 O O . PHE A 1 376 ? -18.261 -29.697 26.628 1.00 22.80 376 PHE A O 1
ATOM 3038 N N . PRO A 1 377 ? -18.972 -31.427 27.889 1.00 27.30 377 PRO A N 1
ATOM 3039 C CA . PRO A 1 377 ? -18.277 -31.035 29.120 1.00 27.30 377 PRO A CA 1
ATOM 3040 C C . PRO A 1 377 ? -16.874 -31.652 29.283 1.00 27.30 377 PRO A C 1
ATOM 3042 O O . PRO A 1 377 ? -16.528 -32.664 28.679 1.00 27.30 377 PRO A O 1
ATOM 3045 N N . SER A 1 378 ? -16.108 -31.008 30.164 1.00 33.91 378 SER A N 1
ATOM 3046 C CA . SER A 1 378 ? -14.721 -31.230 30.601 1.00 33.91 378 SER A CA 1
ATOM 3047 C C . SER A 1 378 ? -14.315 -32.667 30.961 1.00 33.91 378 SER A C 1
ATOM 3049 O O . SER A 1 378 ? -15.000 -33.321 31.748 1.00 33.91 378 SER A O 1
ATOM 3051 N N . ILE A 1 379 ? -13.115 -33.080 30.530 1.00 24.34 379 ILE A N 1
ATOM 3052 C CA . ILE A 1 379 ? -12.348 -34.190 31.121 1.00 24.34 379 ILE A CA 1
ATOM 3053 C C . ILE A 1 379 ? -10.945 -33.681 31.490 1.00 24.34 379 ILE A C 1
ATOM 3055 O O . ILE A 1 379 ? -10.288 -33.001 30.704 1.00 24.34 379 ILE A O 1
ATOM 3059 N N . THR A 1 380 ? -10.558 -33.976 32.729 1.00 26.95 380 THR A N 1
ATOM 3060 C CA . THR A 1 380 ? -9.367 -33.547 33.472 1.00 26.95 380 THR A CA 1
ATOM 3061 C C . THR A 1 380 ? -8.074 -34.262 33.062 1.00 26.95 380 THR A C 1
ATOM 3063 O O . THR A 1 380 ? -8.094 -35.378 32.549 1.00 26.95 380 THR A O 1
ATOM 3066 N N . THR A 1 381 ? -6.961 -33.580 33.333 1.00 34.09 381 THR A N 1
ATOM 3067 C CA . THR A 1 381 ? -5.544 -33.919 33.116 1.00 34.09 381 THR A CA 1
ATOM 3068 C C . THR A 1 381 ? -5.055 -35.153 33.883 1.00 34.09 381 THR A C 1
ATOM 3070 O O . THR A 1 381 ? -5.478 -35.339 35.018 1.00 34.09 381 THR A O 1
ATOM 3073 N N . ASP A 1 382 ? -4.117 -35.927 33.308 1.00 24.72 382 ASP A N 1
ATOM 3074 C CA . ASP A 1 382 ? -2.801 -36.196 33.931 1.00 24.72 382 ASP A CA 1
ATOM 3075 C C . ASP A 1 382 ? -1.848 -37.070 33.084 1.00 24.72 382 ASP A C 1
ATOM 3077 O O . ASP A 1 382 ? -2.276 -37.982 32.381 1.00 24.72 382 ASP A O 1
ATOM 3081 N N . THR A 1 383 ? -0.536 -36.810 33.264 1.00 22.91 383 THR A N 1
ATOM 3082 C CA . THR A 1 383 ? 0.694 -37.522 32.803 1.00 22.91 383 THR A CA 1
ATOM 3083 C C . THR A 1 383 ? 1.067 -37.379 31.305 1.00 22.91 383 THR A C 1
ATOM 3085 O O . THR A 1 383 ? 0.280 -37.734 30.444 1.00 22.91 383 THR A O 1
ATOM 3088 N N . PHE A 1 384 ? 2.226 -36.851 30.859 1.00 23.53 384 PHE A N 1
ATOM 3089 C CA . PHE A 1 384 ? 3.623 -36.917 31.341 1.00 23.53 384 PHE A CA 1
ATOM 3090 C C . PHE A 1 384 ? 4.488 -35.672 30.968 1.00 23.53 384 PHE A C 1
ATOM 3092 O O . PHE A 1 384 ? 4.262 -35.019 29.954 1.00 23.53 384 PHE A O 1
ATOM 3099 N N . TYR A 1 385 ? 5.513 -35.384 31.785 1.00 25.69 385 TYR A N 1
ATOM 3100 C CA . TYR A 1 385 ? 6.405 -34.209 31.773 1.00 25.69 385 TYR A CA 1
ATOM 3101 C C . TYR A 1 385 ? 7.468 -34.170 30.652 1.00 25.69 385 TYR A C 1
ATOM 3103 O O . TYR A 1 385 ? 8.244 -35.108 30.503 1.00 25.69 385 TYR A O 1
ATOM 3111 N N . SER A 1 386 ? 7.615 -33.002 30.011 1.00 24.67 386 SER A N 1
ATOM 3112 C CA . SER A 1 386 ? 8.898 -32.300 29.773 1.00 24.67 386 SER A CA 1
ATOM 3113 C C . SER A 1 386 ? 8.593 -30.855 29.344 1.00 24.67 386 SER A C 1
ATOM 3115 O O . SER A 1 386 ? 8.645 -30.480 28.176 1.00 24.67 386 SER A O 1
ATOM 3117 N N . THR A 1 387 ? 8.149 -30.042 30.301 1.00 31.83 387 THR A N 1
ATOM 3118 C CA . THR A 1 387 ? 7.484 -28.751 30.062 1.00 31.83 387 THR A CA 1
ATOM 3119 C C . THR A 1 387 ? 8.242 -27.595 30.708 1.00 31.83 387 THR A C 1
ATOM 3121 O O . THR A 1 387 ? 7.776 -26.984 31.668 1.00 31.83 387 THR A O 1
ATOM 3124 N N . LYS A 1 388 ? 9.429 -27.288 30.180 1.00 27.89 388 LYS A N 1
ATOM 3125 C CA . LYS A 1 388 ? 10.063 -25.983 30.427 1.00 27.89 388 LYS A CA 1
ATOM 3126 C C . LYS A 1 388 ? 10.423 -25.292 29.115 1.00 27.89 388 LYS A C 1
ATOM 3128 O O . LYS A 1 388 ? 9.824 -24.273 28.809 1.00 27.89 388 LYS A O 1
ATOM 3133 N N . ASN A 1 389 ? 11.206 -25.948 28.258 1.00 30.36 389 ASN A N 1
ATOM 3134 C CA . ASN A 1 389 ? 11.553 -25.395 26.941 1.00 30.36 389 ASN A CA 1
ATOM 3135 C C . ASN A 1 389 ? 10.338 -25.288 26.004 1.00 30.36 389 ASN A C 1
ATOM 3137 O O . ASN A 1 389 ? 10.159 -24.269 25.361 1.00 30.36 389 ASN A O 1
ATOM 3141 N N . ALA A 1 390 ? 9.439 -26.279 26.003 1.00 29.88 390 ALA A N 1
ATOM 3142 C CA . ALA A 1 390 ? 8.226 -26.232 25.183 1.00 29.88 390 ALA A CA 1
ATOM 3143 C C . ALA A 1 390 ? 7.214 -25.166 25.642 1.00 29.88 390 ALA A C 1
ATOM 3145 O O . ALA A 1 390 ? 6.457 -24.672 24.820 1.00 29.88 390 ALA A O 1
ATOM 3146 N N . ILE A 1 391 ? 7.197 -24.797 26.931 1.00 31.77 391 ILE A N 1
ATOM 3147 C CA . ILE A 1 391 ? 6.330 -23.720 27.438 1.00 31.77 391 ILE A CA 1
ATOM 3148 C C . ILE A 1 391 ? 6.922 -22.357 27.080 1.00 31.77 391 ILE A C 1
ATOM 3150 O O . ILE A 1 391 ? 6.164 -21.462 26.723 1.00 31.77 391 ILE A O 1
ATOM 3154 N N . ASP A 1 392 ? 8.245 -22.207 27.149 1.00 32.75 392 ASP A N 1
ATOM 3155 C CA . ASP A 1 392 ? 8.927 -20.967 26.775 1.00 32.75 392 ASP A CA 1
ATOM 3156 C C . ASP A 1 392 ? 8.891 -20.746 25.250 1.00 32.75 392 ASP A C 1
ATOM 3158 O O . ASP A 1 392 ? 8.577 -19.642 24.812 1.00 32.75 392 ASP A O 1
ATOM 3162 N N . ASP A 1 393 ? 9.065 -21.799 24.443 1.00 34.62 393 ASP A N 1
ATOM 3163 C CA . ASP A 1 393 ? 8.916 -21.754 22.980 1.00 34.62 393 ASP A CA 1
ATOM 3164 C C . ASP A 1 393 ? 7.455 -21.544 22.556 1.00 34.62 393 ASP A C 1
ATOM 3166 O O . ASP A 1 393 ? 7.181 -20.793 21.622 1.00 34.62 393 ASP A O 1
ATOM 3170 N N . GLN A 1 394 ? 6.492 -22.150 23.261 1.00 30.75 394 GLN A N 1
ATOM 3171 C CA . GLN A 1 394 ? 5.067 -21.924 23.020 1.00 30.75 394 GLN A CA 1
ATOM 3172 C C . GLN A 1 394 ? 4.632 -20.519 23.448 1.00 30.75 394 GLN A C 1
ATOM 3174 O O . GLN A 1 394 ? 3.874 -19.895 22.716 1.00 30.75 394 GLN A O 1
ATOM 3179 N N . LYS A 1 395 ? 5.144 -19.975 24.560 1.00 32.47 395 LYS A N 1
ATOM 3180 C CA . LYS A 1 395 ? 4.933 -18.569 24.941 1.00 32.47 395 LYS A CA 1
ATOM 3181 C C . LYS A 1 395 ? 5.561 -17.611 23.939 1.00 32.47 395 LYS A C 1
ATOM 3183 O O . LYS A 1 395 ? 4.915 -16.635 23.584 1.00 32.47 395 LYS A O 1
ATOM 3188 N N . ALA A 1 396 ? 6.772 -17.892 23.463 1.00 33.44 396 ALA A N 1
ATOM 3189 C CA . ALA A 1 396 ? 7.441 -17.079 22.452 1.00 33.44 396 ALA A CA 1
ATOM 3190 C C . ALA A 1 396 ? 6.685 -17.116 21.111 1.00 33.44 396 ALA A C 1
ATOM 3192 O O . ALA A 1 396 ? 6.495 -16.076 20.483 1.00 33.44 396 ALA A O 1
ATOM 3193 N N . LEU A 1 397 ? 6.165 -18.277 20.696 1.00 33.50 397 LEU A N 1
ATOM 3194 C CA . LEU A 1 397 ? 5.294 -18.420 19.522 1.00 33.50 397 LEU A CA 1
ATOM 3195 C C . LEU A 1 397 ? 3.918 -17.755 19.724 1.00 33.50 397 LEU A C 1
ATOM 3197 O O . LEU A 1 397 ? 3.430 -17.080 18.820 1.00 33.50 397 LEU A O 1
ATOM 3201 N N . GLU A 1 398 ? 3.302 -17.876 20.901 1.00 33.81 398 GLU A N 1
ATOM 3202 C CA . GLU A 1 398 ? 2.038 -17.210 21.252 1.00 33.81 398 GLU A CA 1
ATOM 3203 C C . GLU A 1 398 ? 2.192 -15.681 21.354 1.00 33.81 398 GLU A C 1
ATOM 3205 O O . GLU A 1 398 ? 1.278 -14.953 20.968 1.00 33.81 398 GLU A O 1
ATOM 3210 N N . GLU A 1 399 ? 3.347 -15.175 21.798 1.00 38.56 399 GLU A N 1
ATOM 3211 C CA . GLU A 1 399 ? 3.700 -13.748 21.764 1.00 38.56 399 GLU A CA 1
ATOM 3212 C C . GLU A 1 399 ? 3.963 -13.254 20.336 1.00 38.56 399 GLU A C 1
ATOM 3214 O O . GLU A 1 399 ? 3.555 -12.143 19.992 1.00 38.56 399 GLU A O 1
ATOM 3219 N N . THR A 1 400 ? 4.559 -14.090 19.479 1.00 37.09 400 THR A N 1
ATOM 3220 C CA . THR A 1 400 ? 4.836 -13.762 18.068 1.00 37.09 400 THR A CA 1
ATOM 3221 C C . THR A 1 400 ? 3.552 -13.684 17.223 1.00 37.09 400 THR A C 1
ATOM 3223 O O . THR A 1 400 ? 3.487 -12.893 16.284 1.00 37.09 400 THR A O 1
ATOM 3226 N N . PHE A 1 401 ? 2.496 -14.428 17.582 1.00 40.38 401 PHE A N 1
ATOM 3227 C CA . PHE A 1 401 ? 1.194 -14.441 16.886 1.00 40.38 401 PHE A CA 1
ATOM 3228 C C . PHE A 1 401 ? 0.043 -13.784 17.671 1.00 40.38 401 PHE A C 1
ATOM 3230 O O . PHE A 1 401 ? -1.134 -13.948 17.324 1.00 40.38 401 PHE A O 1
ATOM 3237 N N . LYS A 1 402 ? 0.342 -13.026 18.731 1.00 55.44 402 LYS A N 1
ATOM 3238 C CA . LYS A 1 402 ? -0.686 -12.356 19.534 1.00 55.44 402 LYS A CA 1
ATOM 3239 C C . LYS A 1 402 ? -1.396 -11.290 18.697 1.00 55.44 402 LYS A C 1
ATOM 3241 O O . LYS A 1 402 ? -0.750 -10.387 18.170 1.00 55.44 402 LYS A O 1
ATOM 3246 N N . LYS A 1 403 ? -2.733 -11.360 18.611 1.00 69.38 403 LYS A N 1
ATOM 3247 C CA . LYS A 1 403 ? -3.547 -10.292 18.007 1.00 69.38 403 LYS A CA 1
ATOM 3248 C C . LYS A 1 403 ? -3.235 -8.965 18.707 1.00 69.38 403 LYS A C 1
ATOM 3250 O O . LYS A 1 403 ? -3.557 -8.816 19.885 1.00 69.38 403 LYS A O 1
ATOM 3255 N N . LYS A 1 404 ? -2.622 -8.021 17.994 1.00 85.19 404 LYS A N 1
ATOM 3256 C CA . LYS A 1 404 ? -2.265 -6.699 18.519 1.00 85.19 404 LYS A CA 1
ATOM 3257 C C . LYS A 1 404 ? -3.460 -5.756 18.435 1.00 85.19 404 LYS A C 1
ATOM 3259 O O . LYS A 1 404 ? -4.089 -5.643 17.385 1.00 85.19 404 LYS A O 1
ATOM 3264 N N . LEU A 1 405 ? -3.767 -5.053 19.521 1.00 95.00 405 LEU A N 1
ATOM 3265 C CA . LEU A 1 405 ? -4.682 -3.915 19.486 1.00 95.00 405 LEU A CA 1
ATOM 3266 C C . LEU A 1 405 ? -3.853 -2.643 19.339 1.00 95.00 405 LEU A C 1
ATOM 3268 O O . LEU A 1 405 ? -3.094 -2.283 20.243 1.00 95.00 405 LEU A O 1
ATOM 3272 N N . THR A 1 406 ? -4.007 -1.989 18.193 1.00 96.88 406 THR A N 1
ATOM 3273 C CA . THR A 1 406 ? -3.331 -0.737 17.854 1.00 96.88 406 THR A CA 1
ATOM 3274 C C . THR A 1 406 ? -4.319 0.415 17.951 1.00 96.88 406 THR A C 1
ATOM 3276 O O . THR A 1 406 ? -5.388 0.359 17.347 1.00 96.88 406 THR A O 1
ATOM 3279 N N . LEU A 1 407 ? -3.958 1.464 18.681 1.00 97.94 407 LEU A N 1
ATOM 3280 C CA . LEU A 1 407 ? -4.671 2.737 18.706 1.00 97.94 407 LEU A CA 1
ATOM 3281 C C . LEU A 1 407 ? -3.917 3.766 17.864 1.00 97.94 407 LEU A C 1
ATOM 3283 O O . LEU A 1 407 ? -2.703 3.884 17.998 1.00 97.94 407 LEU A O 1
ATOM 3287 N N . ILE A 1 408 ? -4.631 4.538 17.049 1.00 97.75 408 ILE A N 1
ATOM 3288 C CA . ILE A 1 408 ? -4.107 5.708 16.340 1.00 97.75 408 ILE A CA 1
ATOM 3289 C C . ILE A 1 408 ? -4.944 6.925 16.742 1.00 97.75 408 ILE A C 1
ATOM 3291 O O . ILE A 1 408 ? -6.172 6.891 16.657 1.00 97.75 408 ILE A O 1
ATOM 3295 N N . SER A 1 409 ? -4.292 8.003 17.172 1.00 97.81 409 SER A N 1
ATOM 3296 C CA . SER A 1 409 ? -4.957 9.249 17.558 1.00 97.81 409 SER A CA 1
ATOM 3297 C C . SER A 1 409 ? -4.199 10.464 17.030 1.00 97.81 409 SER A C 1
ATOM 3299 O O . SER A 1 409 ? -2.974 10.536 17.131 1.00 97.81 409 SER A O 1
ATOM 3301 N N . MET A 1 410 ? -4.936 11.424 16.472 1.00 96.44 410 MET A N 1
ATOM 3302 C CA . MET A 1 410 ? -4.426 12.738 16.077 1.00 96.44 410 MET A CA 1
ATOM 3303 C C . MET A 1 410 ? -4.900 13.759 17.106 1.00 96.44 410 MET A C 1
ATOM 3305 O O . MET A 1 410 ? -6.096 13.873 17.359 1.00 96.44 410 MET A O 1
ATOM 3309 N N . VAL A 1 411 ? -3.963 14.496 17.697 1.00 95.31 411 VAL A N 1
ATOM 3310 C CA . VAL A 1 411 ? -4.195 15.305 18.897 1.00 95.31 411 VAL A CA 1
ATOM 3311 C C . VAL A 1 411 ? -3.756 16.746 18.652 1.00 95.31 411 VAL A C 1
ATOM 3313 O O . VAL A 1 411 ? -2.682 16.988 18.103 1.00 95.31 411 VAL A O 1
ATOM 3316 N N . LYS A 1 412 ? -4.572 17.716 19.081 1.00 93.94 412 LYS A N 1
ATOM 3317 C CA . LYS A 1 412 ? -4.254 19.148 19.005 1.00 93.94 412 LYS A CA 1
ATOM 3318 C C . LYS A 1 412 ? -4.728 19.873 20.261 1.00 93.94 412 LYS A C 1
ATOM 3320 O O . LYS A 1 412 ? -5.927 20.014 20.457 1.00 93.94 412 LYS A O 1
ATOM 3325 N N . ASN A 1 413 ? -3.799 20.397 21.058 1.00 93.62 413 ASN A N 1
ATOM 3326 C CA . ASN A 1 413 ? -4.103 21.204 22.249 1.00 93.62 413 ASN A CA 1
ATOM 3327 C C . ASN A 1 413 ? -5.061 20.526 23.253 1.00 93.62 413 ASN A C 1
ATOM 3329 O O . ASN A 1 413 ? -6.061 21.109 23.677 1.00 93.62 413 ASN A O 1
ATOM 3333 N N . GLU A 1 414 ? -4.749 19.286 23.639 1.00 94.75 414 GLU A N 1
ATOM 3334 C CA . GLU A 1 414 ? -5.593 18.448 24.504 1.00 94.75 414 GLU A CA 1
ATOM 3335 C C . GLU A 1 414 ? -5.047 18.292 25.928 1.00 94.75 414 GLU A C 1
ATOM 3337 O O . GLU A 1 414 ? -5.374 17.337 26.640 1.00 94.75 414 GLU A O 1
ATOM 3342 N N . LYS A 1 415 ? -4.241 19.247 26.409 1.00 92.75 415 LYS A N 1
ATOM 3343 C CA . LYS A 1 415 ? -3.624 19.175 27.743 1.00 92.75 415 LYS A CA 1
ATOM 3344 C C . LYS A 1 415 ? -4.604 18.848 28.871 1.00 92.75 415 LYS A C 1
ATOM 3346 O O . LYS A 1 415 ? -4.256 18.145 29.813 1.00 92.75 415 LYS A O 1
ATOM 3351 N N . GLY A 1 416 ? -5.838 19.340 28.776 1.00 91.31 416 GLY A N 1
ATOM 3352 C CA . GLY A 1 416 ? -6.870 19.133 29.792 1.00 91.31 416 GLY A CA 1
ATOM 3353 C C . GLY A 1 416 ? -7.469 17.721 29.862 1.00 91.31 416 GLY A C 1
ATOM 3354 O O . GLY A 1 416 ? -8.341 17.503 30.698 1.00 91.31 416 GLY A O 1
ATOM 3355 N N . ILE A 1 417 ? -7.106 16.789 28.976 1.00 94.44 417 ILE A N 1
ATOM 3356 C CA . ILE A 1 417 ? -7.594 15.390 28.996 1.00 94.44 417 ILE A CA 1
ATOM 3357 C C . ILE A 1 417 ? -6.536 14.359 28.650 1.00 94.44 417 ILE A C 1
ATOM 3359 O O . ILE A 1 417 ? -6.696 13.190 28.990 1.00 94.44 417 ILE A O 1
ATOM 3363 N N . LEU A 1 418 ? -5.450 14.774 28.005 1.00 95.50 418 LEU A N 1
ATOM 3364 C CA . LEU A 1 418 ? -4.498 13.852 27.413 1.00 95.50 418 LEU A CA 1
ATOM 3365 C C . LEU A 1 418 ? -3.844 12.905 28.426 1.00 95.50 418 LEU A C 1
ATOM 3367 O O . LEU A 1 418 ? -3.616 11.752 28.089 1.00 95.50 418 LEU A O 1
ATOM 3371 N N . GLU A 1 419 ? -3.619 13.326 29.676 1.00 94.69 419 GLU A N 1
ATOM 3372 C CA . GLU A 1 419 ? -3.164 12.410 30.739 1.00 94.69 419 GLU A CA 1
ATOM 3373 C C . GLU A 1 419 ? -4.178 11.299 31.028 1.00 94.69 419 GLU A C 1
ATOM 3375 O O . GLU A 1 419 ? -3.818 10.137 31.233 1.00 94.69 419 GLU A O 1
ATOM 3380 N N . THR A 1 420 ? -5.463 11.656 31.060 1.00 95.06 420 THR A N 1
ATOM 3381 C CA . THR A 1 420 ? -6.554 10.710 31.287 1.00 95.06 420 THR A CA 1
ATOM 3382 C C . THR A 1 420 ? -6.701 9.761 30.102 1.00 95.06 420 THR A C 1
ATOM 3384 O O . THR A 1 420 ? -6.777 8.550 30.300 1.00 95.06 420 THR A O 1
ATOM 3387 N N . PHE A 1 421 ? -6.665 10.298 28.880 1.00 97.25 421 PHE A N 1
ATOM 3388 C CA . PHE A 1 421 ? -6.710 9.520 27.644 1.00 97.25 421 PHE A CA 1
ATOM 3389 C C . PHE A 1 421 ? -5.506 8.580 27.508 1.00 97.25 421 PHE A C 1
ATOM 3391 O O . PHE A 1 421 ? -5.682 7.396 27.243 1.00 97.25 421 PHE A O 1
ATOM 3398 N N . ALA A 1 422 ? -4.288 9.060 27.773 1.00 96.56 422 ALA A N 1
ATOM 3399 C CA . ALA A 1 422 ? -3.075 8.247 27.746 1.00 96.56 422 ALA A CA 1
ATOM 3400 C C . ALA A 1 422 ? -3.144 7.090 28.749 1.00 96.56 422 ALA A C 1
ATOM 3402 O O . ALA A 1 422 ? -2.809 5.958 28.407 1.00 96.56 422 ALA A O 1
ATOM 3403 N N . GLY A 1 423 ? -3.623 7.349 29.970 1.00 95.44 423 GLY A N 1
ATOM 3404 C CA . GLY A 1 423 ? -3.800 6.295 30.967 1.00 95.44 423 GLY A CA 1
ATOM 3405 C C . GLY A 1 423 ? -4.861 5.263 30.585 1.00 95.44 423 GLY A C 1
ATOM 3406 O O . GLY A 1 423 ? -4.715 4.082 30.902 1.00 95.44 423 GLY A O 1
ATOM 3407 N N . HIS A 1 424 ? -5.905 5.690 29.873 1.00 96.75 424 HIS A N 1
ATOM 3408 C CA . HIS A 1 424 ? -6.903 4.792 29.302 1.00 96.75 424 HIS A CA 1
ATOM 3409 C C . HIS A 1 424 ? -6.328 3.942 28.163 1.00 96.75 424 HIS A C 1
ATOM 3411 O O . HIS A 1 424 ? -6.450 2.717 28.172 1.00 96.75 424 HIS A O 1
ATOM 3417 N N . ALA A 1 425 ? -5.619 4.579 27.230 1.00 97.06 425 ALA A N 1
ATOM 3418 C CA . ALA A 1 425 ? -4.979 3.915 26.106 1.00 97.06 425 ALA A CA 1
ATOM 3419 C C . ALA A 1 425 ? -3.946 2.871 26.568 1.00 97.06 425 ALA A C 1
ATOM 3421 O O . ALA A 1 425 ? -3.986 1.726 26.124 1.00 97.06 425 ALA A O 1
ATOM 3422 N N . LEU A 1 426 ? -3.073 3.230 27.517 1.00 96.12 426 LEU A N 1
ATOM 3423 C CA . LEU A 1 426 ? -2.078 2.323 28.104 1.00 96.12 426 LEU A CA 1
ATOM 3424 C C . LEU A 1 426 ? -2.712 1.126 28.824 1.00 96.12 426 LEU A C 1
ATOM 3426 O O . LEU A 1 426 ? -2.112 0.057 28.874 1.00 96.12 426 LEU A O 1
ATOM 3430 N N . GLY A 1 427 ? -3.916 1.294 29.377 1.00 94.81 427 GLY A N 1
ATOM 3431 C CA . GLY A 1 427 ? -4.657 0.202 30.002 1.00 94.81 427 GLY A CA 1
ATOM 3432 C C . GLY A 1 427 ? -5.253 -0.785 28.996 1.00 94.81 427 GLY A C 1
ATOM 3433 O O . GLY A 1 427 ? -5.478 -1.942 29.344 1.00 94.81 427 GLY A O 1
ATOM 3434 N N . LEU A 1 428 ? -5.508 -0.353 27.755 1.00 95.56 428 LEU A N 1
ATOM 3435 C CA . LEU A 1 428 ? -6.311 -1.112 26.796 1.00 95.56 428 LEU A CA 1
ATOM 3436 C C . LEU A 1 428 ? -5.615 -1.511 25.504 1.00 95.56 428 LEU A C 1
ATOM 3438 O O . LEU A 1 428 ? -6.177 -2.369 24.832 1.00 95.56 428 LEU A O 1
ATOM 3442 N N . PHE A 1 429 ? -4.468 -0.952 25.121 1.00 96.50 429 PHE A N 1
ATOM 3443 C CA . PHE A 1 429 ? -3.851 -1.191 23.810 1.00 96.50 429 PHE A CA 1
ATOM 3444 C C . PHE A 1 429 ? -2.416 -1.705 23.924 1.00 96.50 429 PHE A C 1
ATOM 3446 O O . PHE A 1 429 ? -1.691 -1.357 24.850 1.00 96.50 429 PHE A O 1
ATOM 3453 N N . ASP A 1 430 ? -2.005 -2.538 22.963 1.00 94.62 430 ASP A N 1
ATOM 3454 C CA . ASP A 1 430 ? -0.638 -3.077 22.908 1.00 94.62 430 ASP A CA 1
ATOM 3455 C C . ASP A 1 430 ? 0.316 -2.114 22.180 1.00 94.62 430 ASP A C 1
ATOM 3457 O O . ASP A 1 430 ? 1.523 -2.137 22.412 1.00 94.62 430 ASP A O 1
ATOM 3461 N N . ARG A 1 431 ? -0.231 -1.278 21.287 1.00 94.69 431 ARG A N 1
ATOM 3462 C CA . ARG A 1 431 ? 0.487 -0.268 20.502 1.00 94.69 431 ARG A CA 1
ATOM 3463 C C . ARG A 1 431 ? -0.359 0.998 20.399 1.00 94.69 431 ARG A C 1
ATOM 3465 O O . ARG A 1 431 ? -1.552 0.917 20.114 1.00 94.69 431 ARG A O 1
ATOM 3472 N N . ILE A 1 432 ? 0.243 2.160 20.618 1.00 97.31 432 ILE A N 1
ATOM 3473 C CA . ILE A 1 432 ? -0.438 3.455 20.668 1.00 97.31 432 ILE A CA 1
ATOM 3474 C C . ILE A 1 432 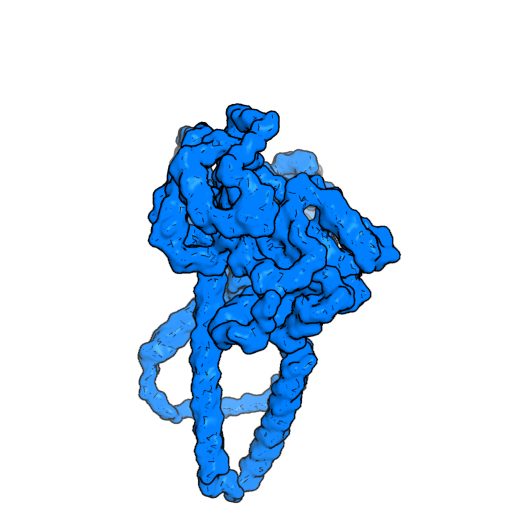? 0.355 4.443 19.816 1.00 97.31 432 ILE A C 1
ATOM 3476 O O . ILE A 1 432 ? 1.484 4.781 20.144 1.00 97.31 432 ILE A O 1
ATOM 3480 N N . ILE A 1 433 ? -0.240 4.926 18.733 1.00 97.25 433 ILE A N 1
ATOM 3481 C CA . ILE A 1 433 ? 0.348 5.914 17.830 1.00 97.25 433 ILE A CA 1
ATOM 3482 C C . ILE A 1 433 ? -0.342 7.251 18.089 1.00 97.25 433 ILE A C 1
ATOM 3484 O O . ILE A 1 433 ? -1.536 7.403 17.825 1.00 97.25 433 ILE A O 1
ATOM 3488 N N . LEU A 1 434 ? 0.410 8.218 18.609 1.00 97.75 434 LEU A N 1
ATOM 3489 C CA . LEU A 1 434 ? -0.068 9.569 18.888 1.00 97.75 434 LEU A CA 1
ATOM 3490 C C . LEU A 1 434 ? 0.600 10.558 17.934 1.00 97.75 434 LEU A C 1
ATOM 3492 O O . LEU A 1 434 ? 1.828 10.674 17.891 1.00 97.75 434 LEU A O 1
ATOM 3496 N N . VAL A 1 435 ? -0.224 11.286 17.187 1.00 97.19 435 VAL A N 1
ATOM 3497 C CA . VAL A 1 435 ? 0.221 12.276 16.208 1.00 97.19 435 VAL A CA 1
ATOM 3498 C C . VAL A 1 435 ? -0.151 13.669 16.689 1.00 97.19 435 VAL A C 1
ATOM 3500 O O . VAL A 1 435 ? -1.331 14.008 16.762 1.00 97.19 435 VAL A O 1
ATOM 3503 N N . ASP A 1 436 ? 0.846 14.489 17.006 1.00 97.50 436 ASP A N 1
ATOM 3504 C CA . ASP A 1 436 ? 0.634 15.890 17.367 1.00 97.50 436 ASP A CA 1
ATOM 3505 C C . ASP A 1 436 ? 0.360 16.747 16.125 1.00 97.50 436 ASP A C 1
ATOM 3507 O O . ASP A 1 436 ? 1.155 16.759 15.187 1.00 97.50 436 ASP A O 1
ATOM 3511 N N . HIS A 1 437 ? -0.733 17.510 16.128 1.00 95.25 437 HIS A N 1
ATOM 3512 C CA . HIS A 1 437 ? -1.122 18.408 15.037 1.00 95.25 437 HIS A CA 1
ATOM 3513 C C . HIS A 1 437 ? -0.818 19.873 15.362 1.00 95.25 437 HIS A C 1
ATOM 3515 O O . HIS A 1 437 ? -1.710 20.729 15.422 1.00 95.25 437 HIS A O 1
ATOM 3521 N N . ARG A 1 438 ? 0.471 20.171 15.552 1.00 93.38 438 ARG A N 1
ATOM 3522 C CA . ARG A 1 438 ? 0.992 21.518 15.840 1.00 93.38 438 ARG A CA 1
ATOM 3523 C C . ARG A 1 438 ? 0.417 22.097 17.134 1.00 93.38 438 ARG A C 1
ATOM 3525 O O . ARG A 1 438 ? -0.105 23.215 17.136 1.00 93.38 438 ARG A O 1
ATOM 3532 N N . SER A 1 439 ? 0.486 21.335 18.224 1.00 94.12 439 SER A N 1
ATOM 3533 C CA . SER A 1 439 ? 0.029 21.840 19.520 1.00 94.12 439 SER A CA 1
ATOM 3534 C C . SER A 1 439 ? 0.945 22.934 20.072 1.00 94.12 439 SER A C 1
ATOM 3536 O O . SER A 1 439 ? 2.143 22.980 19.801 1.00 94.12 439 SER A O 1
ATOM 3538 N N . THR A 1 440 ? 0.365 23.807 20.890 1.00 92.44 440 THR A N 1
ATOM 3539 C CA . THR A 1 440 ? 0.996 24.986 21.497 1.00 92.44 440 THR A CA 1
ATOM 3540 C C . THR A 1 440 ? 0.767 25.076 23.010 1.00 92.44 440 THR A C 1
ATOM 3542 O O . THR A 1 440 ? 1.163 26.057 23.631 1.00 92.44 440 THR A O 1
ATOM 3545 N N . ASP A 1 441 ? 0.094 24.098 23.624 1.00 92.12 441 ASP A N 1
ATOM 3546 C CA . ASP A 1 441 ? -0.296 24.124 25.043 1.00 92.12 441 ASP A CA 1
ATOM 3547 C C . ASP A 1 441 ? 0.559 23.220 25.958 1.00 92.12 441 ASP A C 1
ATOM 3549 O O . ASP A 1 441 ? 0.317 23.155 27.170 1.00 92.12 441 ASP A O 1
ATOM 3553 N N . GLY A 1 442 ? 1.569 22.546 25.401 1.00 92.62 442 GLY A N 1
ATOM 3554 C CA . GLY A 1 442 ? 2.375 21.523 26.075 1.00 92.62 442 GLY A CA 1
ATOM 3555 C C . GLY A 1 442 ? 2.058 20.087 25.639 1.00 92.62 442 GLY A C 1
ATOM 3556 O O . GLY A 1 442 ? 2.732 19.153 26.072 1.00 92.62 442 GLY A O 1
ATOM 3557 N N . THR A 1 443 ? 1.006 19.882 24.835 1.00 94.88 443 THR A N 1
ATOM 3558 C CA . THR A 1 443 ? 0.562 18.553 24.375 1.00 94.88 443 THR A CA 1
ATOM 3559 C C . THR A 1 443 ? 1.671 17.792 23.650 1.00 94.88 443 THR A C 1
ATOM 3561 O O . THR A 1 443 ? 1.912 16.626 23.960 1.00 94.88 443 THR A O 1
ATOM 3564 N N . LYS A 1 444 ? 2.396 18.451 22.740 1.00 94.81 444 LYS A N 1
ATOM 3565 C CA . LYS A 1 444 ? 3.491 17.839 21.980 1.00 94.81 444 LYS A CA 1
ATOM 3566 C C . LYS A 1 444 ? 4.589 17.307 22.900 1.00 94.81 444 LYS A C 1
ATOM 3568 O O . LYS A 1 444 ? 5.033 16.168 22.760 1.00 94.81 444 LYS A O 1
ATOM 3573 N N . GLU A 1 445 ? 5.014 18.130 23.852 1.00 94.19 445 GLU A N 1
ATOM 3574 C CA . GLU A 1 445 ? 6.063 17.803 24.813 1.00 94.19 445 GLU A CA 1
ATOM 3575 C C . GLU A 1 445 ? 5.638 16.634 25.706 1.00 94.19 445 GLU A C 1
ATOM 3577 O O . GLU A 1 445 ? 6.444 15.746 25.987 1.00 94.19 445 GLU A O 1
ATOM 3582 N N . TYR A 1 446 ? 4.359 16.591 26.089 1.00 95.31 446 TYR A N 1
ATOM 3583 C CA . TYR A 1 446 ? 3.791 15.482 26.848 1.00 95.31 446 TYR A CA 1
ATOM 3584 C C . TYR A 1 446 ? 3.792 14.170 26.076 1.00 95.31 446 TYR A C 1
ATOM 3586 O O . TYR A 1 446 ? 4.266 13.165 26.604 1.00 95.31 446 TYR A O 1
ATOM 3594 N N . ILE A 1 447 ? 3.327 14.164 24.824 1.00 95.12 447 ILE A N 1
ATOM 3595 C CA . ILE A 1 447 ? 3.321 12.947 24.002 1.00 95.12 447 ILE A CA 1
ATOM 3596 C C . ILE A 1 447 ? 4.750 12.437 23.796 1.00 95.12 447 ILE A C 1
ATOM 3598 O O . ILE A 1 447 ? 5.000 11.236 23.910 1.00 95.12 447 ILE A O 1
ATOM 3602 N N . LYS A 1 448 ? 5.705 13.343 23.552 1.00 93.06 448 LYS A N 1
ATOM 3603 C CA . LYS A 1 448 ? 7.117 12.979 23.416 1.00 93.06 448 LYS A CA 1
ATOM 3604 C C . LYS A 1 448 ? 7.646 12.311 24.690 1.00 93.06 448 LYS A C 1
ATOM 3606 O O . LYS A 1 448 ? 8.145 11.190 24.611 1.00 93.06 448 LYS A O 1
ATOM 3611 N N . ALA A 1 449 ? 7.456 12.936 25.853 1.00 93.19 449 ALA A N 1
ATOM 3612 C CA . ALA A 1 449 ? 7.864 12.367 27.139 1.00 93.19 449 ALA A CA 1
ATOM 3613 C C . ALA A 1 449 ? 7.176 11.017 27.431 1.00 93.19 449 ALA A C 1
ATOM 3615 O O . ALA A 1 449 ? 7.789 10.104 27.987 1.00 93.19 449 ALA A O 1
ATOM 3616 N N . LEU A 1 450 ? 5.914 10.862 27.020 1.00 93.81 450 LEU A N 1
ATOM 3617 C CA . LEU A 1 450 ? 5.177 9.607 27.130 1.00 93.81 450 LEU A CA 1
ATOM 3618 C C . LEU A 1 450 ? 5.801 8.506 26.255 1.00 93.81 450 LEU A C 1
ATOM 3620 O O . LEU A 1 450 ? 6.003 7.399 26.747 1.00 93.81 450 LEU A O 1
ATOM 3624 N N . SER A 1 451 ? 6.163 8.814 25.004 1.00 93.88 451 SER A N 1
ATOM 3625 C CA . SER A 1 451 ? 6.817 7.869 24.080 1.00 93.88 451 SER A CA 1
ATOM 3626 C C . SER A 1 451 ? 8.214 7.438 24.531 1.00 93.88 451 SER A C 1
ATOM 3628 O O . SER A 1 451 ? 8.608 6.291 24.347 1.00 93.88 451 SER A O 1
ATOM 3630 N N . GLU A 1 452 ? 8.956 8.332 25.189 1.00 92.38 452 GLU A N 1
ATOM 3631 C CA . GLU A 1 452 ? 10.267 8.015 25.767 1.00 92.38 452 GLU A CA 1
ATOM 3632 C C . GLU A 1 452 ? 10.139 7.099 26.992 1.00 92.38 452 GLU A C 1
ATOM 3634 O O . GLU A 1 452 ? 11.026 6.292 27.273 1.00 92.38 452 GLU A O 1
ATOM 3639 N N . ARG A 1 453 ? 9.029 7.212 27.733 1.00 92.56 453 ARG A N 1
ATOM 3640 C CA . ARG A 1 453 ? 8.771 6.402 28.926 1.00 92.56 453 ARG A CA 1
ATOM 3641 C C . ARG A 1 453 ? 8.166 5.037 28.611 1.00 92.56 453 ARG A C 1
ATOM 3643 O O . ARG A 1 453 ? 8.492 4.067 29.293 1.00 92.56 453 ARG A O 1
ATOM 3650 N N . TYR A 1 454 ? 7.252 4.968 27.650 1.00 93.19 454 TYR A N 1
ATOM 3651 C CA . TYR A 1 454 ? 6.458 3.777 27.368 1.00 93.19 454 TYR A CA 1
ATOM 3652 C C . TYR A 1 454 ? 6.764 3.255 25.962 1.00 93.19 454 TYR A C 1
ATOM 3654 O O . TYR A 1 454 ? 6.323 3.869 24.995 1.00 93.19 454 TYR A O 1
ATOM 3662 N N . PRO A 1 455 ? 7.419 2.084 25.821 1.00 91.25 455 PRO A N 1
ATOM 3663 C CA . PRO A 1 455 ? 7.738 1.505 24.511 1.00 91.25 455 PRO A CA 1
ATOM 3664 C C . PRO A 1 455 ? 6.521 1.225 23.620 1.00 91.25 455 PRO A C 1
ATOM 3666 O O . PRO A 1 455 ? 6.658 1.119 22.407 1.00 91.25 455 PRO A O 1
ATOM 3669 N N . ALA A 1 456 ? 5.332 1.091 24.216 1.00 92.31 456 ALA A N 1
ATOM 3670 C CA . ALA A 1 456 ? 4.078 0.910 23.491 1.00 92.31 456 ALA A CA 1
ATOM 3671 C C . ALA A 1 456 ? 3.576 2.197 22.809 1.00 92.31 456 ALA A C 1
ATOM 3673 O O . ALA A 1 456 ? 2.651 2.118 22.005 1.00 92.31 456 ALA A O 1
ATOM 3674 N N . VAL A 1 457 ? 4.135 3.368 23.140 1.00 95.44 457 VAL A N 1
ATOM 3675 C CA . VAL A 1 457 ? 3.698 4.673 22.634 1.00 95.44 457 VAL A CA 1
ATOM 3676 C C . VAL A 1 457 ? 4.681 5.189 21.586 1.00 95.44 457 VAL A C 1
ATOM 3678 O O . VAL A 1 457 ? 5.856 5.413 21.861 1.00 95.44 457 VAL A O 1
ATOM 3681 N N . GLU A 1 458 ? 4.177 5.452 20.388 1.00 95.12 458 GLU A N 1
ATOM 3682 C CA . GLU A 1 458 ? 4.906 6.079 19.294 1.00 95.12 458 GLU A CA 1
ATOM 3683 C C . GLU A 1 458 ? 4.422 7.512 19.087 1.00 95.12 458 GLU A C 1
ATOM 3685 O O . GLU A 1 458 ? 3.223 7.785 19.032 1.00 95.12 458 GLU A O 1
ATOM 3690 N N . PHE A 1 459 ? 5.382 8.423 18.957 1.00 93.56 459 PHE A N 1
ATOM 3691 C CA . PHE A 1 459 ? 5.142 9.839 18.726 1.00 93.56 459 PHE A CA 1
ATOM 3692 C C . PHE A 1 459 ? 5.496 10.233 17.292 1.00 93.56 459 PHE A C 1
ATOM 3694 O O . PHE A 1 459 ? 6.606 9.950 16.832 1.00 93.56 459 PHE A O 1
ATOM 3701 N N . PHE A 1 460 ? 4.580 10.960 16.652 1.00 93.25 460 PHE A N 1
ATOM 3702 C CA . PHE A 1 460 ? 4.782 11.644 15.377 1.00 93.25 460 PHE A CA 1
ATOM 3703 C C . PHE A 1 460 ? 4.304 13.096 15.481 1.00 93.25 460 PHE A C 1
ATOM 3705 O O . PHE A 1 460 ? 3.366 13.399 16.216 1.00 93.25 460 PHE A O 1
ATOM 3712 N N . SER A 1 461 ? 4.921 14.005 14.730 1.00 92.00 461 SER A N 1
ATOM 3713 C CA . SER A 1 461 ? 4.391 15.362 14.521 1.00 92.00 461 SER A CA 1
ATOM 3714 C C . SER A 1 461 ? 3.831 15.483 13.109 1.00 92.00 461 SER A C 1
ATOM 3716 O O . SER A 1 461 ? 4.499 15.078 12.169 1.00 92.00 461 SER A O 1
ATOM 3718 N N . PHE A 1 462 ? 2.649 16.067 12.940 1.00 92.31 462 PHE A N 1
ATOM 3719 C CA . PHE A 1 462 ? 2.081 16.406 11.637 1.00 92.31 462 PHE A CA 1
ATOM 3720 C C . PHE A 1 462 ? 2.124 17.922 11.440 1.00 92.31 462 PHE A C 1
ATOM 3722 O O . PHE A 1 462 ? 1.331 18.661 12.030 1.00 92.31 462 PHE A O 1
ATOM 3729 N N . ASP A 1 463 ? 3.089 18.389 10.647 1.00 88.19 463 ASP A N 1
ATOM 3730 C CA . ASP A 1 463 ? 3.380 19.813 10.452 1.00 88.19 463 ASP A CA 1
ATOM 3731 C C . ASP A 1 463 ? 2.628 20.388 9.246 1.00 88.19 463 ASP A C 1
ATOM 3733 O O . ASP A 1 463 ? 3.207 20.837 8.261 1.00 88.19 463 ASP A O 1
ATOM 3737 N N . GLU A 1 464 ? 1.303 20.348 9.333 1.00 87.88 464 GLU A N 1
ATOM 3738 C CA . GLU A 1 464 ? 0.380 20.880 8.332 1.00 87.88 464 GLU A CA 1
ATOM 3739 C C . GLU A 1 464 ? -0.691 21.707 9.061 1.00 87.88 464 GLU A C 1
ATOM 3741 O O . GLU A 1 464 ? -1.303 21.199 9.999 1.00 87.88 464 GLU A O 1
ATOM 3746 N N . PRO A 1 465 ? -0.921 22.994 8.736 1.00 85.75 465 PRO A N 1
ATOM 3747 C CA . PRO A 1 465 ? -1.959 23.785 9.410 1.00 85.75 465 PRO A CA 1
ATOM 3748 C C . PRO A 1 465 ? -3.389 23.263 9.171 1.00 85.75 465 PRO A C 1
ATOM 3750 O O . PRO A 1 465 ? -4.236 23.375 10.068 1.00 85.75 465 PRO A O 1
ATOM 3753 N N . GLY A 1 466 ? -3.658 22.703 7.987 1.00 86.88 466 GLY A N 1
ATOM 3754 C CA . GLY A 1 466 ? -4.963 22.181 7.592 1.00 86.88 466 GLY A CA 1
ATOM 3755 C C . GLY A 1 466 ? -5.366 20.878 8.292 1.00 86.88 466 GLY A C 1
ATOM 3756 O O . GLY A 1 466 ? -4.528 20.098 8.745 1.00 86.88 466 GLY A O 1
ATOM 3757 N N . TYR A 1 467 ? -6.673 20.617 8.376 1.00 86.19 467 TYR A N 1
ATOM 3758 C CA . TYR A 1 467 ? -7.222 19.416 9.017 1.00 86.19 467 TYR A CA 1
ATOM 3759 C C . TYR A 1 467 ? -7.382 18.226 8.042 1.00 86.19 467 TYR A C 1
ATOM 3761 O O . TYR A 1 467 ? -8.491 17.860 7.648 1.00 86.19 467 TYR A O 1
ATOM 3769 N N . TYR A 1 468 ? -6.263 17.596 7.669 1.00 88.69 468 TYR A N 1
ATOM 3770 C CA . TYR A 1 468 ? -6.198 16.456 6.732 1.00 88.69 468 TYR A CA 1
ATOM 3771 C C . TYR A 1 468 ? -6.210 15.084 7.436 1.00 88.69 468 TYR A C 1
ATOM 3773 O O . TYR A 1 468 ? -5.329 14.245 7.236 1.00 88.69 468 TYR A O 1
ATOM 3781 N N . GLN A 1 469 ? -7.203 14.859 8.305 1.00 90.31 469 GLN A N 1
ATOM 3782 C CA . GLN A 1 469 ? -7.290 13.648 9.133 1.00 90.31 469 GLN A CA 1
ATOM 3783 C C . GLN A 1 469 ? -7.409 12.369 8.289 1.00 90.31 469 GLN A C 1
ATOM 3785 O O . GLN A 1 469 ? -6.676 11.415 8.532 1.00 90.31 469 GLN A O 1
ATOM 3790 N N . SER A 1 470 ? -8.290 12.343 7.285 1.00 89.94 470 SER A N 1
ATOM 3791 C CA . SER A 1 470 ? -8.493 11.174 6.412 1.00 89.94 470 SER A CA 1
ATOM 3792 C C . SER A 1 470 ? -7.194 10.705 5.740 1.00 89.94 470 SER A C 1
ATOM 3794 O O . SER A 1 470 ? -6.848 9.518 5.787 1.00 89.94 470 SER A O 1
ATOM 3796 N N . GLN A 1 471 ? -6.438 11.646 5.170 1.00 87.44 471 GLN A N 1
ATOM 3797 C CA . GLN A 1 471 ? -5.166 11.388 4.501 1.00 87.44 471 GLN A CA 1
ATOM 3798 C C . GLN A 1 471 ? -4.131 10.857 5.494 1.00 87.44 471 GLN A C 1
ATOM 3800 O O . GLN A 1 471 ? -3.500 9.831 5.240 1.00 87.44 471 GLN A O 1
ATOM 3805 N N . LEU A 1 472 ? -4.003 11.515 6.650 1.00 89.69 472 LEU A N 1
ATOM 3806 C CA . LEU A 1 472 ? -3.059 11.136 7.696 1.00 89.69 472 LEU A CA 1
ATOM 3807 C C . LEU A 1 472 ? -3.332 9.726 8.235 1.00 89.69 472 LEU A C 1
ATOM 3809 O O . LEU A 1 472 ? -2.420 8.902 8.293 1.00 89.69 472 LEU A O 1
ATOM 3813 N N . MET A 1 473 ? -4.583 9.422 8.588 1.00 91.62 473 MET A N 1
ATOM 3814 C CA . MET A 1 473 ? -4.964 8.115 9.137 1.00 91.62 473 MET A CA 1
ATOM 3815 C C . MET A 1 473 ? -4.750 6.995 8.123 1.00 91.62 473 MET A C 1
ATOM 3817 O O . MET A 1 473 ? -4.211 5.942 8.464 1.00 91.62 473 MET A O 1
ATOM 3821 N N . THR A 1 474 ? -5.103 7.246 6.860 1.00 89.62 474 THR A N 1
ATOM 3822 C CA . THR A 1 474 ? -4.831 6.314 5.761 1.00 89.62 474 THR A CA 1
ATOM 3823 C C . THR A 1 474 ? -3.333 6.061 5.615 1.00 89.62 474 THR A C 1
ATOM 3825 O O . THR A 1 474 ? -2.908 4.908 5.530 1.00 89.62 474 THR A O 1
ATOM 3828 N N . TRP A 1 475 ? -2.525 7.125 5.616 1.00 87.44 475 TRP A N 1
ATOM 3829 C CA . TRP A 1 475 ? -1.079 7.018 5.463 1.00 87.44 475 TRP A CA 1
ATOM 3830 C C . TRP A 1 475 ? -0.448 6.216 6.604 1.00 87.44 475 TRP A C 1
ATOM 3832 O O . TRP A 1 475 ? 0.335 5.307 6.334 1.00 87.44 475 TRP A O 1
ATOM 3842 N N . ILE A 1 476 ? -0.822 6.483 7.860 1.00 87.00 476 ILE A N 1
ATOM 3843 C CA . ILE A 1 476 ? -0.280 5.769 9.028 1.00 87.00 476 ILE A CA 1
ATOM 3844 C C . ILE A 1 476 ? -0.617 4.286 8.954 1.00 87.00 476 ILE A C 1
ATOM 3846 O O . ILE A 1 476 ? 0.257 3.442 9.134 1.00 87.00 476 ILE A O 1
ATOM 3850 N N . VAL A 1 477 ? -1.866 3.942 8.651 1.00 87.75 477 VAL A N 1
ATOM 3851 C CA . VAL A 1 477 ? -2.252 2.535 8.534 1.00 87.75 477 VAL A CA 1
ATOM 3852 C C . VAL A 1 477 ? -1.439 1.831 7.447 1.00 87.75 477 VAL A C 1
ATOM 3854 O O . VAL A 1 477 ? -0.872 0.769 7.706 1.00 87.75 477 VAL A O 1
ATOM 3857 N N . LYS A 1 478 ? -1.347 2.426 6.251 1.00 82.75 478 LYS A N 1
ATOM 3858 C CA . LYS A 1 478 ? -0.668 1.800 5.108 1.00 82.75 478 LYS A CA 1
ATOM 3859 C C . LYS A 1 478 ? 0.852 1.707 5.285 1.00 82.75 478 LYS A C 1
ATOM 3861 O O . LYS A 1 478 ? 1.443 0.737 4.825 1.00 82.75 478 LYS A O 1
ATOM 3866 N N . ASN A 1 479 ? 1.480 2.672 5.962 1.00 79.56 479 ASN A N 1
ATOM 3867 C CA . ASN A 1 479 ? 2.945 2.780 6.019 1.00 79.56 479 ASN A CA 1
ATOM 3868 C C . ASN A 1 479 ? 3.569 2.398 7.369 1.00 79.56 479 ASN A C 1
ATOM 3870 O O . ASN A 1 479 ? 4.738 2.024 7.395 1.00 79.56 479 ASN A O 1
ATOM 3874 N N . ILE A 1 480 ? 2.829 2.512 8.476 1.00 82.06 480 ILE A N 1
ATOM 3875 C CA . ILE A 1 480 ? 3.349 2.321 9.845 1.00 82.06 480 ILE A CA 1
ATOM 3876 C C . ILE A 1 480 ? 2.753 1.081 10.524 1.00 82.06 480 ILE A C 1
ATOM 3878 O O . ILE A 1 480 ? 3.419 0.441 11.345 1.00 82.06 480 ILE A O 1
ATOM 3882 N N . VAL A 1 481 ? 1.494 0.736 10.231 1.00 79.31 481 VAL A N 1
ATOM 3883 C CA . VAL A 1 481 ? 0.851 -0.463 10.800 1.00 79.31 481 VAL A CA 1
ATOM 3884 C C . VAL A 1 481 ? 1.078 -1.700 9.932 1.00 79.31 481 VAL A C 1
ATOM 3886 O O . VAL A 1 481 ? 1.358 -2.751 10.493 1.00 79.31 481 VAL A O 1
ATOM 3889 N N . HIS A 1 482 ? 1.041 -1.568 8.605 1.00 67.56 482 HIS A N 1
ATOM 3890 C CA . HIS A 1 482 ? 1.105 -2.669 7.630 1.00 67.56 482 HIS A CA 1
ATOM 3891 C C . HIS A 1 482 ? -0.132 -3.589 7.627 1.00 67.56 482 HIS A C 1
ATOM 3893 O O . HIS A 1 482 ? -0.789 -3.812 8.648 1.00 67.56 482 HIS A O 1
ATOM 3899 N N . GLN A 1 483 ? -0.469 -4.113 6.443 1.00 66.44 483 GLN A N 1
ATOM 3900 C CA . GLN A 1 483 ? -1.676 -4.923 6.219 1.00 66.44 483 GLN A CA 1
ATOM 3901 C C . GLN A 1 483 ? -1.610 -6.319 6.854 1.00 66.44 483 GLN A C 1
ATOM 3903 O O . GLN A 1 483 ? -2.642 -6.911 7.161 1.00 66.44 483 GLN A O 1
ATOM 3908 N N . ASP A 1 484 ? -0.408 -6.847 7.070 1.00 60.97 484 ASP A N 1
ATOM 3909 C CA . ASP A 1 484 ? -0.153 -8.146 7.693 1.00 60.97 484 ASP A CA 1
ATOM 3910 C C . ASP A 1 484 ? -0.297 -8.118 9.224 1.00 60.97 484 ASP A C 1
ATOM 3912 O O . ASP A 1 484 ? -0.273 -9.175 9.860 1.00 60.97 484 ASP A O 1
ATOM 3916 N N . THR A 1 485 ? -0.519 -6.939 9.828 1.00 68.31 485 THR A N 1
ATOM 3917 C CA . THR A 1 485 ? -0.800 -6.826 11.264 1.00 68.31 485 THR A CA 1
ATOM 3918 C C . THR A 1 485 ? -2.027 -7.655 11.638 1.00 68.31 485 THR A C 1
ATOM 3920 O O . THR A 1 485 ? -3.170 -7.334 11.306 1.00 68.31 485 THR A O 1
ATOM 3923 N N . LEU A 1 486 ? -1.781 -8.719 12.403 1.00 78.19 486 LEU A N 1
ATOM 3924 C CA . LEU A 1 486 ? -2.814 -9.539 13.016 1.00 78.19 486 LEU A CA 1
ATOM 3925 C C . LEU A 1 486 ? -3.402 -8.801 14.220 1.00 78.19 486 LEU A C 1
ATOM 3927 O O . LEU A 1 486 ? -2.719 -8.597 15.224 1.00 78.19 486 LEU A O 1
ATOM 3931 N N . GLY A 1 487 ? -4.683 -8.446 14.151 1.00 88.19 487 GLY A N 1
ATOM 3932 C CA . GLY A 1 487 ? -5.395 -7.795 15.247 1.00 88.19 487 GLY A CA 1
ATOM 3933 C C . GLY A 1 487 ? -6.251 -6.631 14.773 1.00 88.19 487 GLY A C 1
ATOM 3934 O O . GLY A 1 487 ? -6.713 -6.635 13.640 1.00 88.19 487 GLY A O 1
ATOM 3935 N N . TRP A 1 488 ? -6.497 -5.666 15.654 1.00 94.69 488 TRP A N 1
ATOM 3936 C CA . TRP A 1 488 ? -7.422 -4.563 15.396 1.00 94.69 488 TRP A CA 1
ATOM 3937 C C . TRP A 1 488 ? -6.712 -3.217 15.423 1.00 94.69 488 TRP A C 1
ATOM 3939 O O . TRP A 1 488 ? -5.864 -2.969 16.281 1.00 94.69 488 TRP A O 1
ATOM 3949 N N . VAL A 1 489 ? -7.131 -2.329 14.528 1.00 95.81 489 VAL A N 1
ATOM 3950 C CA . VAL A 1 489 ? -6.768 -0.915 14.507 1.00 95.81 489 VAL A CA 1
ATOM 3951 C C . VAL A 1 489 ? -7.982 -0.095 14.920 1.00 95.81 489 VAL A C 1
ATOM 3953 O O . VAL A 1 489 ? -9.059 -0.224 14.336 1.00 95.81 489 VAL A O 1
ATOM 3956 N N . PHE A 1 490 ? -7.788 0.746 15.928 1.00 97.88 490 PHE A N 1
ATOM 3957 C CA . PHE A 1 490 ? -8.770 1.674 16.467 1.00 97.88 490 PHE A CA 1
ATOM 3958 C C . PHE A 1 490 ? -8.333 3.108 16.189 1.00 97.88 490 PHE A C 1
ATOM 3960 O O . PHE A 1 490 ? -7.152 3.434 16.312 1.00 97.88 490 PHE A O 1
ATOM 3967 N N . PHE A 1 491 ? -9.303 3.967 15.894 1.00 97.19 491 PHE A N 1
ATOM 3968 C CA . PHE A 1 491 ? -9.109 5.410 15.849 1.00 97.19 491 PHE A CA 1
ATOM 3969 C C . PHE A 1 491 ? -9.958 6.056 16.933 1.00 97.19 491 PHE A C 1
ATOM 3971 O O . PHE A 1 491 ? -11.180 5.914 16.891 1.00 97.19 491 PHE A O 1
ATOM 3978 N N . LEU A 1 492 ? -9.322 6.751 17.875 1.00 97.12 492 LEU A N 1
ATOM 3979 C CA . LEU A 1 492 ? -10.021 7.502 18.919 1.00 97.12 492 LEU A CA 1
ATOM 3980 C C . LEU A 1 492 ? -9.474 8.923 18.989 1.00 97.12 492 LEU A C 1
ATOM 3982 O O . LEU A 1 492 ? -8.256 9.126 18.969 1.00 97.12 492 LEU A O 1
ATOM 3986 N N . ASP A 1 493 ? -10.374 9.890 19.097 1.00 95.75 493 ASP A N 1
ATOM 3987 C CA . ASP A 1 493 ? -10.033 11.261 19.464 1.00 95.75 493 ASP A CA 1
ATOM 3988 C C . ASP A 1 493 ? -9.782 11.338 20.988 1.00 95.75 493 ASP A C 1
ATOM 3990 O O . ASP A 1 493 ? -10.183 10.456 21.750 1.00 95.75 493 ASP A O 1
ATOM 3994 N N . ALA A 1 494 ? -9.077 12.370 21.465 1.00 96.00 494 ALA A N 1
ATOM 3995 C CA . ALA A 1 494 ? -8.646 12.445 22.871 1.00 96.00 494 ALA A CA 1
ATOM 3996 C C . ALA A 1 494 ? -9.810 12.549 23.882 1.00 96.00 494 ALA A C 1
ATOM 3998 O O . ALA A 1 494 ? -9.618 12.362 25.086 1.00 96.00 494 ALA A O 1
ATOM 3999 N N . ASP A 1 495 ? -11.013 12.858 23.403 1.00 95.88 495 ASP A N 1
ATOM 4000 C CA . ASP A 1 495 ? -12.266 12.915 24.148 1.00 95.88 495 ASP A CA 1
ATOM 4001 C C . ASP A 1 495 ? -13.168 11.686 23.936 1.00 95.88 495 ASP A C 1
ATOM 4003 O O . ASP A 1 495 ? -14.345 11.712 24.307 1.00 95.88 495 ASP A O 1
ATOM 4007 N N . GLU A 1 496 ? -12.619 10.590 23.408 1.00 97.25 496 GLU A N 1
ATOM 4008 C CA . GLU A 1 496 ? -13.324 9.331 23.169 1.00 97.25 496 GLU A CA 1
ATOM 4009 C C . GLU A 1 496 ? -12.714 8.175 23.966 1.00 97.25 496 GLU A C 1
ATOM 4011 O O . GLU A 1 496 ? -11.515 7.903 23.908 1.00 97.25 496 GLU A O 1
ATOM 4016 N N . PHE A 1 497 ? -13.558 7.470 24.720 1.00 97.56 497 PHE A N 1
ATOM 4017 C CA . PHE A 1 497 ? -13.146 6.396 25.623 1.00 97.56 497 PHE A CA 1
ATOM 4018 C C . PHE A 1 497 ? -13.958 5.134 25.356 1.00 97.56 497 PHE A C 1
ATOM 4020 O O . PHE A 1 497 ? -15.173 5.176 25.136 1.00 97.56 497 PHE A O 1
ATOM 4027 N N . LEU A 1 498 ? -13.295 3.984 25.429 1.00 97.19 498 LEU A N 1
ATOM 4028 C CA . LEU A 1 498 ? -13.968 2.696 25.348 1.00 97.19 498 LEU A CA 1
ATOM 4029 C C . LEU A 1 498 ? -14.686 2.389 26.677 1.00 97.19 498 LEU A C 1
ATOM 4031 O O . LEU A 1 498 ? -14.142 2.670 27.753 1.00 97.19 498 LEU A O 1
ATOM 4035 N N . PRO A 1 499 ? -15.891 1.790 26.646 1.00 95.44 499 PRO A N 1
ATOM 4036 C CA . PRO A 1 499 ? -16.725 1.592 27.831 1.00 95.44 499 PRO A CA 1
ATOM 4037 C C . PRO A 1 499 ? -16.347 0.320 28.610 1.00 95.44 499 PRO A C 1
ATOM 4039 O O . PRO A 1 499 ? -17.227 -0.422 29.035 1.00 95.44 499 PRO A O 1
ATOM 4042 N N . PHE A 1 500 ? -15.052 0.033 28.753 1.00 96.06 500 PHE A N 1
ATOM 4043 C CA . PHE A 1 500 ? -14.554 -1.177 29.414 1.00 96.06 500 PHE A CA 1
ATOM 4044 C C . PHE A 1 500 ? -13.711 -0.811 30.620 1.00 96.06 500 PHE A C 1
ATOM 4046 O O . PHE A 1 500 ? -12.811 0.019 30.506 1.00 96.06 500 PHE A O 1
ATOM 4053 N N . GLU A 1 501 ? -13.958 -1.457 31.755 1.00 93.75 501 GLU A N 1
ATOM 4054 C CA . GLU A 1 501 ? -13.214 -1.202 32.994 1.00 93.75 501 GLU A CA 1
ATOM 4055 C C . GLU A 1 501 ? -11.869 -1.943 33.022 1.00 93.75 501 GLU A C 1
ATOM 4057 O O . GLU A 1 501 ? -10.960 -1.562 33.761 1.00 93.75 501 GLU A O 1
ATOM 4062 N N . SER A 1 502 ? -11.701 -2.970 32.179 1.00 94.44 502 SER A N 1
ATOM 4063 C CA . SER A 1 502 ? -10.453 -3.728 32.077 1.00 94.44 502 SER A CA 1
ATOM 4064 C C . SER A 1 502 ? -10.136 -4.208 30.656 1.00 94.44 502 SER A C 1
ATOM 4066 O O . SER A 1 502 ? -11.017 -4.378 29.805 1.00 94.44 502 SER A O 1
ATOM 4068 N N . ARG A 1 503 ? -8.851 -4.492 30.408 1.00 94.25 503 ARG A N 1
ATOM 4069 C CA . ARG A 1 503 ? -8.353 -5.099 29.164 1.00 94.25 503 ARG A CA 1
ATOM 4070 C C . ARG A 1 503 ? -8.981 -6.466 28.894 1.00 94.25 503 ARG A C 1
ATOM 4072 O O . ARG A 1 503 ? -9.239 -6.817 27.745 1.00 94.25 503 ARG A O 1
ATOM 4079 N N . GLU A 1 504 ? -9.238 -7.251 29.933 1.00 93.62 504 GLU A N 1
ATOM 4080 C CA . GLU A 1 504 ? -9.848 -8.577 29.823 1.00 93.62 504 GLU A CA 1
ATOM 4081 C C . GLU A 1 504 ? -11.300 -8.472 29.363 1.00 93.62 504 GLU A C 1
ATOM 4083 O O . GLU A 1 504 ? -11.731 -9.251 28.514 1.00 93.62 504 GLU A O 1
ATOM 4088 N N . GLU A 1 505 ? -12.056 -7.513 29.904 1.00 95.06 505 GLU A N 1
ATOM 4089 C CA . GLU A 1 505 ? -13.417 -7.233 29.450 1.00 95.06 505 GLU A CA 1
ATOM 4090 C C . GLU A 1 505 ? -13.434 -6.816 27.983 1.00 95.06 505 GLU A C 1
ATOM 4092 O O . GLU A 1 505 ? -14.168 -7.409 27.186 1.00 95.06 505 GLU A O 1
ATOM 4097 N N . PHE A 1 506 ? -12.563 -5.874 27.621 1.00 95.81 506 PHE A N 1
ATOM 4098 C CA . PHE A 1 506 ? -12.425 -5.413 26.250 1.00 95.81 506 PHE A CA 1
ATOM 4099 C C . PHE A 1 506 ? -12.126 -6.576 25.290 1.00 95.81 506 PHE A C 1
ATOM 4101 O O . PHE A 1 506 ? -12.847 -6.775 24.311 1.00 95.81 506 PHE A O 1
ATOM 4108 N N . ASN A 1 507 ? -11.144 -7.423 25.612 1.00 94.00 507 ASN A N 1
ATOM 4109 C CA . ASN A 1 507 ? -10.801 -8.596 24.803 1.00 94.00 507 ASN A CA 1
ATOM 4110 C C . ASN A 1 507 ? -11.955 -9.602 24.682 1.00 94.00 507 ASN A C 1
ATOM 4112 O O . ASN A 1 507 ? -12.195 -10.129 23.594 1.00 94.00 507 ASN A O 1
ATOM 4116 N N . ARG A 1 508 ? -12.697 -9.868 25.769 1.00 92.81 508 ARG A N 1
ATOM 4117 C CA . ARG A 1 508 ? -13.867 -10.767 25.736 1.00 92.81 508 ARG A CA 1
ATOM 4118 C C . ARG A 1 508 ? -14.955 -10.250 24.799 1.00 92.81 508 ARG A C 1
ATOM 4120 O O . ARG A 1 508 ? -15.580 -11.042 24.094 1.00 92.81 508 ARG A O 1
ATOM 4127 N N . VAL A 1 509 ? -15.204 -8.942 24.804 1.00 93.94 509 VAL A N 1
ATOM 4128 C CA . VAL A 1 509 ? -16.189 -8.320 23.912 1.00 93.94 509 VAL A CA 1
ATOM 4129 C C . VAL A 1 509 ? -15.690 -8.346 22.471 1.00 93.94 509 VAL A C 1
ATOM 4131 O O . VAL A 1 509 ? -16.434 -8.761 21.584 1.00 93.94 509 VAL A O 1
ATOM 4134 N N . LEU A 1 510 ? -14.425 -7.994 22.243 1.00 93.31 510 LEU A N 1
ATOM 4135 C CA . LEU A 1 510 ? -13.824 -7.940 20.914 1.00 93.31 510 LEU A CA 1
ATOM 4136 C C . LEU A 1 510 ? -13.746 -9.318 20.237 1.00 93.31 510 LEU A C 1
ATOM 4138 O O . LEU A 1 510 ? -13.935 -9.426 19.027 1.00 93.31 510 LEU A O 1
ATOM 4142 N N . ALA A 1 511 ? -13.567 -10.392 21.015 1.00 90.00 511 ALA A N 1
ATOM 4143 C CA . ALA A 1 511 ? -13.541 -11.764 20.508 1.00 90.00 511 ALA A CA 1
ATOM 4144 C C . ALA A 1 511 ? -14.825 -12.174 19.760 1.00 90.00 511 ALA A C 1
ATOM 4146 O O . ALA A 1 511 ? -14.768 -13.036 18.878 1.00 90.00 511 ALA A O 1
ATOM 4147 N N . LYS A 1 512 ? -15.968 -11.540 20.064 1.00 91.81 512 LYS A N 1
ATOM 4148 C CA . LYS A 1 512 ? -17.247 -11.770 19.368 1.00 91.81 512 LYS A CA 1
ATOM 4149 C C . LYS A 1 512 ? -17.201 -11.337 17.899 1.00 91.81 512 LYS A C 1
ATOM 4151 O O . LYS A 1 512 ? -17.897 -11.926 17.081 1.00 91.81 512 LYS A O 1
ATOM 4156 N N . TYR A 1 513 ? -16.329 -10.386 17.568 1.00 91.25 513 TYR A N 1
ATOM 4157 C CA . TYR A 1 513 ? -16.199 -9.782 16.240 1.00 91.25 513 TYR A CA 1
ATOM 4158 C C . TYR A 1 513 ? -14.993 -10.315 15.456 1.00 91.25 513 TYR A C 1
ATOM 4160 O O . TYR A 1 513 ? -14.613 -9.763 14.433 1.00 91.25 513 TYR A O 1
ATOM 4168 N N . ASN A 1 514 ? -14.360 -11.406 15.902 1.00 84.19 514 ASN A N 1
ATOM 4169 C CA . ASN A 1 514 ? -13.129 -11.925 15.289 1.00 84.19 514 ASN A CA 1
ATOM 4170 C C . ASN A 1 514 ? -13.244 -12.241 13.787 1.00 84.19 514 ASN A C 1
ATOM 4172 O O . ASN A 1 514 ? -12.226 -12.243 13.098 1.00 84.19 514 ASN A O 1
ATOM 4176 N N . ALA A 1 515 ? -14.450 -12.533 13.295 1.00 81.56 515 ALA A N 1
ATOM 4177 C CA . ALA A 1 515 ? -14.717 -12.817 11.885 1.00 81.56 515 ALA A CA 1
ATOM 4178 C C . ALA A 1 515 ? -15.121 -11.573 11.072 1.00 81.56 515 ALA A C 1
ATOM 4180 O O . ALA A 1 515 ? -15.367 -11.689 9.872 1.00 81.56 515 ALA A O 1
ATOM 4181 N N . SER A 1 516 ? -15.227 -10.419 11.722 1.00 87.50 516 SER A N 1
ATOM 4182 C CA . SER A 1 516 ? -15.766 -9.179 11.174 1.00 87.50 516 SER A CA 1
ATOM 4183 C C . SER A 1 516 ? -14.599 -8.286 10.745 1.00 87.50 516 SER A C 1
ATOM 4185 O O . SER A 1 516 ? -13.764 -7.948 11.586 1.00 87.50 516 SER A O 1
ATOM 4187 N N . PRO A 1 517 ? -14.489 -7.902 9.460 1.00 90.06 517 PRO A N 1
ATOM 4188 C CA . PRO A 1 517 ? -13.378 -7.068 9.005 1.00 90.06 517 PRO A CA 1
ATOM 4189 C C . PRO A 1 517 ? -13.416 -5.656 9.595 1.00 90.06 517 PRO A C 1
ATOM 4191 O O . PRO A 1 517 ? -12.369 -5.098 9.906 1.00 90.06 517 PRO A O 1
ATOM 4194 N N . VAL A 1 518 ? -14.617 -5.096 9.776 1.00 94.06 518 VAL A N 1
ATOM 4195 C CA . VAL A 1 518 ? -14.847 -3.748 10.310 1.00 94.06 518 VAL A CA 1
ATOM 4196 C C . VAL A 1 518 ? -16.002 -3.789 11.307 1.00 94.06 518 VAL A C 1
ATOM 4198 O O . VAL A 1 518 ? -17.036 -4.405 11.032 1.00 94.06 518 VAL A O 1
ATOM 4201 N N . ILE A 1 519 ? -15.846 -3.104 12.440 1.00 96.31 519 ILE A N 1
ATOM 4202 C CA . ILE A 1 519 ? -16.926 -2.821 13.387 1.00 96.31 519 ILE A CA 1
ATOM 4203 C C . ILE A 1 519 ? -17.195 -1.323 13.472 1.00 96.31 519 ILE A C 1
ATOM 4205 O O . ILE A 1 519 ? -16.266 -0.519 13.404 1.00 96.31 519 ILE A O 1
ATOM 4209 N N . SER A 1 520 ? -18.459 -0.955 13.666 1.00 96.19 520 SER A N 1
ATOM 4210 C CA . SER A 1 520 ? -18.854 0.409 14.015 1.00 96.19 520 SER A CA 1
ATOM 4211 C C . SER A 1 520 ? -19.027 0.573 15.522 1.00 96.19 520 SER A C 1
ATOM 4213 O O . SER A 1 520 ? -19.525 -0.313 16.219 1.00 96.19 520 SER A O 1
ATOM 4215 N N . MET A 1 521 ? -18.620 1.735 16.018 1.00 97.12 521 MET A N 1
ATOM 4216 C CA . MET A 1 521 ? -18.652 2.131 17.416 1.00 97.12 521 MET A CA 1
ATOM 4217 C C . MET A 1 521 ? -19.422 3.450 17.536 1.00 97.12 521 MET A C 1
ATOM 4219 O O . MET A 1 521 ? -18.842 4.521 17.340 1.00 97.12 521 MET A O 1
ATOM 4223 N N . PRO A 1 522 ? -20.747 3.404 17.752 1.00 95.12 522 PRO A N 1
ATOM 4224 C CA . PRO A 1 522 ? -21.568 4.608 17.764 1.00 95.12 522 PRO A CA 1
ATOM 4225 C C . PRO A 1 522 ? -21.255 5.489 18.975 1.00 95.12 522 PRO A C 1
ATOM 4227 O O . PRO A 1 522 ? -20.989 4.983 20.070 1.00 95.12 522 PRO A O 1
ATOM 4230 N N . TRP A 1 523 ? -21.314 6.809 18.789 1.00 95.12 523 TRP A N 1
ATOM 4231 C CA . TRP A 1 523 ? -21.115 7.738 19.896 1.00 95.12 523 TRP A CA 1
ATOM 4232 C C . TRP A 1 523 ? -22.251 7.643 20.909 1.00 95.12 523 TRP A C 1
ATOM 4234 O O . TRP A 1 523 ? -23.438 7.727 20.576 1.00 95.12 523 TRP A O 1
ATOM 4244 N N . LEU A 1 524 ? -21.860 7.536 22.174 1.00 95.19 524 LEU A N 1
ATOM 4245 C CA . LEU A 1 524 ? -22.698 7.848 23.315 1.00 95.19 524 LEU A CA 1
ATOM 4246 C C . LEU A 1 524 ? -22.226 9.190 23.883 1.00 95.19 524 LEU A C 1
ATOM 4248 O O . LEU A 1 524 ? -21.289 9.240 24.679 1.00 95.19 524 LEU A O 1
ATOM 4252 N N . ASN A 1 525 ? -22.863 10.275 23.435 1.00 95.44 525 ASN A N 1
ATOM 4253 C CA . ASN A 1 525 ? -22.571 11.629 23.906 1.00 95.44 525 ASN A CA 1
ATOM 4254 C C . ASN A 1 525 ? -22.971 11.755 25.383 1.00 95.44 525 ASN A C 1
ATOM 4256 O O . ASN A 1 525 ? -24.145 11.591 25.730 1.00 95.44 525 ASN A O 1
ATOM 4260 N N . LEU A 1 526 ? -21.999 12.044 26.247 1.00 96.12 526 LEU A N 1
ATOM 4261 C CA . LEU A 1 526 ? -22.206 12.148 27.689 1.00 96.12 526 LEU A CA 1
ATOM 4262 C C . LEU A 1 526 ? -22.246 13.610 28.133 1.00 96.12 526 LEU A C 1
ATOM 4264 O O . LEU A 1 526 ? -21.300 14.361 27.906 1.00 96.12 526 LEU A O 1
ATOM 4268 N N . VAL A 1 527 ? -23.333 14.011 28.799 1.00 96.44 527 VAL A N 1
ATOM 4269 C CA . VAL A 1 527 ? -23.501 15.374 29.333 1.00 96.44 527 VAL A CA 1
ATOM 4270 C C . VAL A 1 527 ? -22.944 15.424 30.760 1.00 96.44 527 VAL A C 1
ATOM 4272 O O . VAL A 1 527 ? -23.503 14.751 31.628 1.00 96.44 527 VAL A O 1
ATOM 4275 N N . PRO A 1 528 ? -21.873 16.186 31.052 1.00 95.44 528 PRO A N 1
ATOM 4276 C CA . PRO A 1 528 ? -21.334 16.283 32.406 1.00 95.44 528 PRO A CA 1
ATOM 4277 C C . PRO A 1 528 ? -22.355 16.879 33.376 1.00 95.44 528 PRO A C 1
ATOM 4279 O O . PRO A 1 528 ? -22.982 17.893 33.072 1.00 95.44 528 PRO A O 1
ATOM 4282 N N . LEU A 1 529 ? -22.486 16.287 34.567 1.00 94.19 529 LEU A N 1
ATOM 4283 C CA . LEU A 1 529 ? -23.196 16.941 35.675 1.00 94.19 529 LEU A CA 1
ATOM 4284 C C . LEU A 1 529 ? -22.354 18.054 36.318 1.00 94.19 529 LEU A C 1
ATOM 4286 O O . LEU A 1 529 ? -22.899 18.934 36.975 1.00 94.19 529 LEU A O 1
ATOM 4290 N N . ASP A 1 530 ? -21.037 18.003 36.124 1.00 92.62 530 ASP A N 1
ATOM 4291 C CA . ASP A 1 530 ? -20.082 19.041 36.497 1.00 92.62 530 ASP A CA 1
ATOM 4292 C C . ASP A 1 530 ? -19.333 19.498 35.240 1.00 92.62 530 ASP A C 1
ATOM 4294 O O . ASP A 1 530 ? -18.504 18.768 34.696 1.00 92.62 530 ASP A O 1
ATOM 4298 N N . MET A 1 531 ? -19.637 20.714 34.778 1.00 92.25 531 MET A N 1
ATOM 4299 C CA . MET A 1 531 ? -19.029 21.325 33.590 1.00 92.25 531 MET A CA 1
ATOM 4300 C C . MET A 1 531 ? -17.853 22.260 33.932 1.00 92.25 531 MET A C 1
ATOM 4302 O O . MET A 1 531 ? -17.495 23.155 33.153 1.00 92.25 531 MET A O 1
ATOM 4306 N N . HIS A 1 532 ? -17.252 22.092 35.113 1.00 89.94 532 HIS A N 1
ATOM 4307 C CA . HIS A 1 532 ? -16.150 22.922 35.598 1.00 89.94 532 HIS A CA 1
ATOM 4308 C C . HIS A 1 532 ? -14.865 22.131 35.834 1.00 89.94 532 HIS A C 1
ATOM 4310 O O . HIS A 1 532 ? -13.801 22.605 35.436 1.00 89.94 532 HIS A O 1
ATOM 4316 N N . SER A 1 533 ? -14.936 20.938 36.435 1.00 89.56 533 SER A N 1
ATOM 4317 C CA . SER A 1 533 ? -13.725 20.153 36.738 1.00 89.56 533 SER A CA 1
ATOM 4318 C C . SER A 1 533 ? -13.010 19.626 35.496 1.00 89.56 533 SER A C 1
ATOM 4320 O O . SER A 1 533 ? -11.790 19.471 35.503 1.00 89.56 533 SER A O 1
ATOM 4322 N N . GLY A 1 534 ? -13.760 19.320 34.433 1.00 89.56 534 GLY A N 1
ATOM 4323 C CA . GLY A 1 534 ? -13.236 18.659 33.238 1.00 89.56 534 GLY A CA 1
ATOM 4324 C C . GLY A 1 534 ? -12.852 17.188 33.445 1.00 89.56 534 GLY A C 1
ATOM 4325 O O . GLY A 1 534 ? -12.305 16.577 32.521 1.00 89.56 534 GLY A O 1
ATOM 4326 N N . ALA A 1 535 ? -13.138 16.629 34.626 1.00 89.38 535 ALA A N 1
ATOM 4327 C CA . ALA A 1 535 ? -12.840 15.251 34.981 1.00 89.38 535 ALA A CA 1
ATOM 4328 C C . ALA A 1 535 ? -13.720 14.274 34.191 1.00 89.38 535 ALA A C 1
ATOM 4330 O O . ALA A 1 535 ? -14.918 14.491 34.022 1.00 89.38 535 ALA A O 1
ATOM 4331 N N . VAL A 1 536 ? -13.113 13.180 33.729 1.00 92.44 536 VAL A N 1
ATOM 4332 C CA . VAL A 1 536 ? -13.798 12.131 32.961 1.00 92.44 536 VAL A CA 1
ATOM 4333 C C . VAL A 1 536 ? -13.962 10.877 33.811 1.00 92.44 536 VAL A C 1
ATOM 4335 O O . VAL A 1 536 ? -15.074 10.535 34.206 1.00 92.44 536 VAL A O 1
ATOM 4338 N N . ILE A 1 537 ? -12.852 10.221 34.157 1.00 90.88 537 ILE A N 1
ATOM 4339 C CA . ILE A 1 537 ? -12.868 9.005 34.977 1.00 90.88 537 ILE A CA 1
ATOM 4340 C C . ILE A 1 537 ? -13.332 9.334 36.399 1.00 90.88 537 ILE A C 1
ATOM 4342 O O . ILE A 1 537 ? -12.838 10.269 37.027 1.00 90.88 537 ILE A O 1
ATOM 4346 N N . GLY A 1 538 ? -14.304 8.570 36.895 1.00 89.50 538 GLY A N 1
ATOM 4347 C CA . GLY A 1 538 ? -14.984 8.789 38.170 1.00 89.50 538 GLY A CA 1
ATOM 4348 C C . GLY A 1 538 ? -16.036 9.904 38.146 1.00 89.50 538 GLY A C 1
ATOM 4349 O O . GLY A 1 538 ? -16.788 10.035 39.114 1.00 89.50 538 GLY A O 1
ATOM 4350 N N . GLY A 1 539 ? -16.128 10.676 37.057 1.00 92.75 539 GLY A N 1
ATOM 4351 C CA . GLY A 1 539 ? -17.120 11.733 36.877 1.00 92.75 539 GLY A CA 1
ATOM 4352 C C . GLY A 1 539 ? -18.531 11.184 36.655 1.00 92.75 539 GLY A C 1
ATOM 4353 O O . GLY A 1 539 ? -18.718 10.036 36.243 1.00 92.75 539 GLY A O 1
ATOM 4354 N N . LYS A 1 540 ? -19.541 12.018 36.929 1.00 95.38 540 LYS A N 1
ATOM 4355 C CA . LYS A 1 540 ? -20.955 11.688 36.706 1.00 95.38 540 LYS A CA 1
ATOM 4356 C C . LYS A 1 540 ? -21.500 12.440 35.502 1.00 95.38 540 LYS A C 1
ATOM 4358 O O . LYS A 1 540 ? -21.337 13.655 35.393 1.00 95.38 540 LYS A O 1
ATOM 4363 N N . PHE A 1 541 ? -22.199 11.712 34.646 1.00 96.88 541 PHE A N 1
ATOM 4364 C CA . PHE A 1 541 ? -22.723 12.210 33.384 1.00 96.88 541 PHE A CA 1
ATOM 4365 C C . PHE A 1 541 ? -24.165 11.752 33.191 1.00 96.88 541 PHE A C 1
ATOM 4367 O O . PHE A 1 541 ? -24.575 10.734 33.746 1.00 96.88 541 PHE A O 1
ATOM 4374 N N . LEU A 1 542 ? -24.927 12.474 32.376 1.00 96.62 542 LEU A N 1
ATOM 4375 C CA . LEU A 1 542 ? -26.156 11.956 31.794 1.00 96.62 542 LEU A CA 1
ATOM 4376 C C . LEU A 1 542 ? -25.842 11.223 30.491 1.00 96.62 542 LEU A C 1
ATOM 4378 O O . LEU A 1 542 ? -25.137 11.753 29.629 1.00 96.62 542 LEU A O 1
ATOM 4382 N N . LYS A 1 543 ? -26.429 10.037 30.334 1.00 94.75 543 LYS A N 1
ATOM 4383 C CA . LYS A 1 543 ? -26.441 9.267 29.089 1.00 94.75 543 LYS A CA 1
ATOM 4384 C C . LYS A 1 543 ? -27.865 9.124 28.558 1.00 94.75 543 LYS A C 1
ATOM 4386 O O . LYS A 1 543 ? -28.803 8.989 29.344 1.00 94.75 543 LYS A O 1
ATOM 4391 N N . SER A 1 544 ? -28.002 9.092 27.237 1.00 91.50 544 SER A N 1
ATOM 4392 C CA . SER A 1 544 ? -29.223 8.633 26.569 1.00 91.50 544 SER A CA 1
ATOM 4393 C C . SER A 1 544 ? -29.189 7.112 26.390 1.00 91.50 544 SER A C 1
ATOM 4395 O O . SER A 1 544 ? -28.117 6.505 26.389 1.00 91.50 544 SER A O 1
ATOM 4397 N N . ASP A 1 545 ? -30.352 6.491 26.215 1.00 85.56 545 ASP A N 1
ATOM 4398 C CA . ASP A 1 545 ? -30.444 5.100 25.750 1.00 85.56 545 ASP A CA 1
ATOM 4399 C C . ASP A 1 545 ? -30.375 4.998 24.213 1.00 85.56 545 ASP A C 1
ATOM 4401 O O . ASP A 1 545 ? -30.238 3.908 23.658 1.00 85.56 545 ASP A O 1
ATOM 4405 N N . SER A 1 546 ? -30.427 6.141 23.520 1.00 84.56 546 SER A N 1
ATOM 4406 C CA . SER A 1 546 ? -30.187 6.250 22.080 1.00 84.56 546 SER A CA 1
ATOM 4407 C C . SER A 1 546 ? -28.748 6.676 21.791 1.00 84.56 546 SER A C 1
ATOM 4409 O O . SER A 1 546 ? -28.157 7.458 22.536 1.00 84.56 546 SER A O 1
ATOM 4411 N N . TYR A 1 547 ? -28.198 6.187 20.682 1.00 85.06 547 TYR A N 1
ATOM 4412 C CA . TYR A 1 547 ? -26.873 6.577 20.198 1.00 85.06 547 TYR A CA 1
ATOM 4413 C C . TYR A 1 547 ? -26.975 7.661 19.123 1.00 85.06 547 TYR A C 1
ATOM 4415 O O . TYR A 1 547 ? -27.998 7.751 18.441 1.00 85.06 547 TYR A O 1
ATOM 4423 N N . ALA A 1 548 ? -25.915 8.454 18.954 1.00 82.00 548 ALA A N 1
ATOM 4424 C CA . ALA A 1 548 ? -25.833 9.412 17.851 1.00 82.00 548 ALA A CA 1
ATOM 4425 C C . ALA A 1 548 ? -25.757 8.688 16.491 1.00 82.00 548 ALA A C 1
ATOM 4427 O O . ALA A 1 548 ? -25.375 7.514 16.434 1.00 82.00 548 ALA A O 1
ATOM 4428 N N . ALA A 1 549 ? -26.096 9.374 15.390 1.00 80.19 549 ALA A N 1
ATOM 4429 C CA . ALA A 1 549 ? -25.967 8.780 14.055 1.00 80.19 549 ALA A CA 1
ATOM 4430 C C . ALA A 1 549 ? -24.495 8.602 13.650 1.00 80.19 549 ALA A C 1
ATOM 4432 O O . ALA A 1 549 ? -24.156 7.682 12.903 1.00 80.19 549 ALA A O 1
ATOM 4433 N N . HIS A 1 550 ? -23.616 9.458 14.174 1.00 85.69 550 HIS A N 1
ATOM 4434 C CA . HIS A 1 550 ? -22.176 9.351 13.992 1.00 85.69 550 HIS A CA 1
ATOM 4435 C C . HIS A 1 550 ? -21.561 8.210 14.815 1.00 85.69 550 HIS A C 1
ATOM 4437 O O . HIS A 1 550 ? -21.942 7.929 15.956 1.00 85.69 550 HIS A O 1
ATOM 4443 N N . CYS A 1 551 ? -20.578 7.548 14.213 1.00 90.75 551 CYS A N 1
ATOM 4444 C CA . CYS A 1 551 ? -19.846 6.439 14.805 1.00 90.75 551 CYS A CA 1
ATOM 4445 C C . CYS A 1 551 ? -18.383 6.488 14.381 1.00 90.75 551 CYS A C 1
ATOM 4447 O O . CYS A 1 551 ? -18.076 6.970 13.295 1.00 90.75 551 CYS A O 1
ATOM 4449 N N . LYS A 1 552 ? -17.495 5.939 15.205 1.00 94.88 552 LYS A N 1
ATOM 4450 C CA . LYS A 1 552 ? -16.137 5.576 14.789 1.00 94.88 552 LYS A CA 1
ATOM 4451 C C . LYS A 1 552 ? -16.129 4.155 14.245 1.00 94.88 552 LYS A C 1
ATOM 4453 O O . LYS A 1 552 ? -17.061 3.387 14.485 1.00 94.88 552 LYS A O 1
ATOM 4458 N N . ILE A 1 553 ? -15.060 3.780 13.559 1.00 95.88 553 ILE A N 1
ATOM 4459 C CA . ILE A 1 553 ? -14.817 2.388 13.179 1.00 95.88 553 ILE A CA 1
ATOM 4460 C C . ILE A 1 553 ? -13.532 1.842 13.796 1.00 95.88 553 ILE A C 1
ATOM 4462 O O . ILE A 1 553 ? -12.581 2.576 14.065 1.00 95.88 553 ILE A O 1
ATOM 4466 N N . ALA A 1 554 ? -13.507 0.528 13.980 1.00 96.44 554 ALA A N 1
ATOM 4467 C CA . ALA A 1 554 ? -12.288 -0.243 14.176 1.00 96.44 554 ALA A CA 1
ATOM 4468 C C . ALA A 1 554 ? -12.267 -1.380 13.156 1.00 96.44 554 ALA A C 1
ATOM 4470 O O . ALA A 1 554 ? -13.321 -1.892 12.776 1.00 96.44 554 ALA A O 1
ATOM 4471 N N . PHE A 1 555 ? -11.090 -1.773 12.687 1.00 94.44 555 PHE A N 1
ATOM 4472 C CA . PHE A 1 555 ? -10.984 -2.781 11.632 1.00 94.44 555 PHE A CA 1
ATOM 4473 C C . PHE A 1 555 ? -9.776 -3.692 11.822 1.00 94.44 555 PHE A C 1
ATOM 4475 O O . PHE A 1 555 ? -8.841 -3.354 12.545 1.00 94.44 555 PHE A O 1
ATOM 4482 N N . GLN A 1 556 ? -9.815 -4.854 11.176 1.00 91.12 556 GLN A N 1
ATOM 4483 C CA . GLN A 1 556 ? -8.729 -5.830 11.153 1.00 91.12 556 GLN A CA 1
ATOM 4484 C C . GLN A 1 556 ? -8.011 -5.738 9.798 1.00 91.12 556 GLN A C 1
ATOM 4486 O O . GLN A 1 556 ? -8.565 -6.239 8.816 1.00 91.12 556 GLN A O 1
ATOM 4491 N N . PRO A 1 557 ? -6.818 -5.107 9.704 1.00 85.94 557 PRO A N 1
ATOM 4492 C CA . PRO A 1 557 ? -6.131 -4.877 8.427 1.00 85.94 557 PRO A CA 1
ATOM 4493 C C . PRO A 1 557 ? -5.968 -6.153 7.596 1.00 85.94 557 PRO A C 1
ATOM 4495 O O . PRO A 1 557 ? -6.266 -6.162 6.407 1.00 85.94 557 PRO A O 1
ATOM 4498 N N . ASN A 1 558 ? -5.633 -7.261 8.257 1.00 81.94 558 ASN A N 1
ATOM 4499 C CA . ASN A 1 558 ? -5.409 -8.566 7.640 1.00 81.94 558 ASN A CA 1
ATOM 4500 C C . ASN A 1 558 ? -6.667 -9.225 7.036 1.00 81.94 558 ASN A C 1
ATOM 4502 O O . ASN A 1 558 ? -6.560 -10.268 6.392 1.00 81.94 558 ASN A O 1
ATOM 4506 N N . LEU A 1 559 ? -7.862 -8.676 7.285 1.00 82.75 559 LEU A N 1
ATOM 4507 C CA . LEU A 1 559 ? -9.130 -9.152 6.719 1.00 82.75 559 LEU A CA 1
ATOM 4508 C C . LEU A 1 559 ? -9.688 -8.226 5.626 1.00 82.75 559 LEU A C 1
ATOM 4510 O O . LEU A 1 559 ? -10.740 -8.534 5.061 1.00 82.75 559 LEU A O 1
ATOM 4514 N N . ILE A 1 560 ? -9.019 -7.107 5.333 1.00 78.19 560 ILE A N 1
ATOM 4515 C CA . ILE A 1 560 ? -9.420 -6.164 4.287 1.00 78.19 560 ILE A CA 1
ATOM 4516 C C . ILE A 1 560 ? -8.640 -6.494 3.001 1.00 78.19 560 ILE A C 1
ATOM 4518 O O . ILE A 1 560 ? -7.412 -6.489 3.022 1.00 78.19 560 ILE A O 1
ATOM 4522 N N . PRO A 1 561 ? -9.309 -6.817 1.880 1.00 58.44 561 PRO A N 1
ATOM 4523 C CA . PRO A 1 561 ? -8.628 -7.092 0.615 1.00 58.44 561 PRO A CA 1
ATOM 4524 C C . PRO A 1 561 ? -8.155 -5.803 -0.096 1.00 58.44 561 PRO A C 1
ATOM 4526 O O . PRO A 1 561 ? -8.932 -4.860 -0.206 1.00 58.44 561 PRO A O 1
ATOM 4529 N N . ILE A 1 562 ? -6.939 -5.844 -0.671 1.00 57.25 562 ILE A N 1
ATOM 4530 C CA . ILE A 1 562 ? -6.285 -4.852 -1.568 1.00 57.25 562 ILE A CA 1
ATOM 4531 C C . ILE A 1 562 ? -5.867 -3.505 -0.921 1.00 57.25 562 ILE A C 1
ATOM 4533 O O . ILE A 1 562 ? -6.512 -2.983 -0.020 1.00 57.25 562 ILE A O 1
ATOM 4537 N N . ASP A 1 563 ? -4.773 -2.919 -1.435 1.00 62.62 563 ASP A N 1
ATOM 4538 C CA . ASP A 1 563 ? -4.187 -1.603 -1.094 1.00 62.62 563 ASP A CA 1
ATOM 4539 C C . ASP A 1 563 ? -5.065 -0.362 -1.404 1.00 62.62 563 ASP A C 1
ATOM 4541 O O . ASP A 1 563 ? -4.603 0.774 -1.265 1.00 62.62 563 ASP A O 1
ATOM 4545 N N . ASP A 1 564 ? -6.335 -0.533 -1.776 1.00 68.62 564 ASP A N 1
ATOM 4546 C CA . ASP A 1 564 ? -7.217 0.503 -2.350 1.00 68.62 564 ASP A CA 1
ATOM 4547 C C . ASP A 1 564 ? -8.354 0.919 -1.397 1.00 68.62 564 ASP A C 1
ATOM 4549 O O . ASP A 1 564 ? -9.531 0.968 -1.757 1.00 68.62 564 ASP A O 1
ATOM 4553 N N . TYR A 1 565 ? -8.014 1.167 -0.128 1.00 83.25 565 TYR A N 1
ATOM 4554 C CA . TYR A 1 565 ? -8.931 1.802 0.820 1.00 83.25 565 TYR A CA 1
ATOM 4555 C C . TYR A 1 565 ? -8.387 3.115 1.381 1.00 83.25 565 TYR A C 1
ATOM 4557 O O . TYR A 1 565 ? -7.173 3.298 1.510 1.00 83.25 565 TYR A O 1
ATOM 4565 N N . ILE A 1 566 ? -9.295 4.004 1.786 1.00 88.31 566 ILE A N 1
ATOM 4566 C CA . ILE A 1 566 ? -8.996 5.176 2.619 1.00 88.31 566 ILE A CA 1
ATOM 4567 C C . ILE A 1 566 ? -9.844 5.151 3.887 1.00 88.31 566 ILE A C 1
ATOM 4569 O O . ILE A 1 566 ? -10.968 4.643 3.907 1.00 88.31 566 ILE A O 1
ATOM 4573 N N . VAL A 1 567 ? -9.307 5.727 4.956 1.00 90.25 567 VAL A N 1
ATOM 4574 C CA . VAL A 1 567 ? -10.055 6.018 6.180 1.00 90.25 567 VAL A CA 1
ATOM 4575 C C . VAL A 1 567 ? -10.811 7.322 5.952 1.00 90.25 567 VAL A C 1
ATOM 4577 O O . VAL A 1 567 ? -10.187 8.350 5.704 1.00 90.25 567 VAL A O 1
ATOM 4580 N N . ALA A 1 568 ? -12.142 7.300 6.003 1.00 90.06 568 ALA A N 1
ATOM 4581 C CA . ALA A 1 568 ? -12.969 8.485 5.779 1.00 90.06 568 ALA A CA 1
ATOM 4582 C C . ALA A 1 568 ? -12.711 9.579 6.829 1.00 90.06 568 ALA A C 1
ATOM 4584 O O . ALA A 1 568 ? -12.352 9.287 7.972 1.00 90.06 568 ALA A O 1
ATOM 4585 N N . GLN A 1 569 ? -12.970 10.840 6.467 1.00 87.88 569 GLN A N 1
ATOM 4586 C CA . GLN A 1 569 ? -12.906 11.968 7.400 1.00 87.88 569 GLN A CA 1
ATOM 4587 C C . GLN A 1 569 ? -13.764 11.704 8.648 1.00 87.88 569 GLN A C 1
ATOM 4589 O O . GLN A 1 569 ? -14.895 11.224 8.544 1.00 87.88 569 GLN A O 1
ATOM 4594 N N . GLY A 1 570 ? -13.223 12.007 9.830 1.00 87.25 570 GLY A N 1
ATOM 4595 C CA . GLY A 1 570 ? -13.858 11.695 11.110 1.00 87.25 570 GLY A CA 1
ATOM 4596 C C . GLY A 1 570 ? -13.651 10.251 11.575 1.00 87.25 570 GLY A C 1
ATOM 4597 O O . GLY A 1 570 ? -14.087 9.913 12.668 1.00 87.25 570 GLY A O 1
ATOM 4598 N N . ASN A 1 571 ? -12.964 9.400 10.804 1.00 92.56 571 ASN A N 1
ATOM 4599 C CA . ASN A 1 571 ? -12.755 7.972 11.086 1.00 92.56 571 ASN A CA 1
ATOM 4600 C C . ASN A 1 571 ? -14.069 7.171 11.170 1.00 92.56 571 ASN A C 1
ATOM 4602 O O . ASN A 1 571 ? -14.196 6.249 11.976 1.00 92.56 571 ASN A O 1
ATOM 4606 N N . HIS A 1 572 ? -15.060 7.541 10.351 1.00 89.88 572 HIS A N 1
ATOM 4607 C CA . HIS A 1 572 ? -16.410 6.960 10.386 1.00 89.88 572 HIS A CA 1
ATOM 4608 C C . HIS A 1 572 ? -16.600 5.740 9.473 1.00 89.88 572 HIS A C 1
ATOM 4610 O O . HIS A 1 572 ? -17.578 5.011 9.614 1.00 89.88 572 HIS A O 1
ATOM 4616 N N . ALA A 1 573 ? -15.708 5.529 8.505 1.00 91.69 573 ALA A N 1
ATOM 4617 C CA . ALA A 1 573 ? -15.831 4.463 7.516 1.00 91.69 573 ALA A CA 1
ATOM 4618 C C . ALA A 1 573 ? -14.479 4.130 6.877 1.00 91.69 573 ALA A C 1
ATOM 4620 O O . ALA A 1 573 ? -13.590 4.978 6.811 1.00 91.69 573 ALA A O 1
ATOM 4621 N N . LEU A 1 574 ? -14.362 2.910 6.349 1.00 90.31 574 LEU A N 1
ATOM 4622 C CA . LEU A 1 574 ? -13.386 2.591 5.310 1.00 90.31 574 LEU A CA 1
ATOM 4623 C C . LEU A 1 574 ? -14.077 2.716 3.958 1.00 90.31 574 LEU A C 1
ATOM 4625 O O . LEU A 1 574 ? -15.158 2.149 3.769 1.00 90.31 574 LEU A O 1
ATOM 4629 N N . LEU A 1 575 ? -13.459 3.459 3.046 1.00 87.75 575 LEU A N 1
ATOM 4630 C CA . LEU A 1 575 ? -13.958 3.685 1.697 1.00 87.75 575 LEU A CA 1
ATOM 4631 C C . LEU A 1 575 ? -13.079 2.953 0.686 1.00 87.75 575 LEU A C 1
ATOM 4633 O O . LEU A 1 575 ? -11.859 3.011 0.800 1.00 87.75 575 LEU A O 1
ATOM 4637 N N . VAL A 1 576 ? -13.699 2.283 -0.281 1.00 83.19 576 VAL A N 1
ATOM 4638 C CA . VAL A 1 576 ? -13.069 1.428 -1.299 1.00 83.19 576 VAL A CA 1
ATOM 4639 C C . VAL A 1 576 ? -13.662 1.683 -2.686 1.00 83.19 576 VAL A C 1
ATOM 4641 O O . VAL A 1 576 ? -14.695 2.349 -2.825 1.00 83.19 576 VAL A O 1
ATOM 4644 N N . GLY A 1 577 ? -13.031 1.096 -3.705 1.00 70.12 577 GLY A N 1
ATOM 4645 C CA . GLY A 1 577 ? -13.484 1.131 -5.093 1.00 70.12 577 GLY A CA 1
ATOM 4646 C C . GLY A 1 577 ? -13.083 2.419 -5.809 1.00 70.12 577 GLY A C 1
ATOM 4647 O O . GLY A 1 577 ? -12.477 3.311 -5.220 1.00 70.12 577 GLY A O 1
ATOM 4648 N N . ALA A 1 578 ? -13.452 2.537 -7.088 1.00 66.19 578 ALA A N 1
ATOM 4649 C CA . ALA A 1 578 ? -13.095 3.695 -7.905 1.00 66.19 578 ALA A CA 1
ATOM 4650 C C . ALA A 1 578 ? -13.490 5.014 -7.208 1.00 66.19 578 ALA A C 1
ATOM 4652 O O . ALA A 1 578 ? -14.651 5.218 -6.827 1.00 66.19 578 ALA A O 1
ATOM 4653 N N . ASN A 1 579 ? -12.500 5.892 -7.032 1.00 68.38 579 ASN A N 1
ATOM 4654 C CA . ASN A 1 579 ? -12.600 7.177 -6.332 1.00 68.38 579 ASN A CA 1
ATOM 4655 C C . ASN A 1 579 ? -13.038 7.086 -4.856 1.00 68.38 579 ASN A C 1
ATOM 4657 O O . ASN A 1 579 ? -13.527 8.074 -4.313 1.00 68.38 579 ASN A O 1
ATOM 4661 N N . HIS A 1 580 ? -12.881 5.930 -4.201 1.00 78.81 580 HIS A N 1
ATOM 4662 C CA . HIS A 1 580 ? -13.248 5.710 -2.796 1.00 78.81 580 HIS A CA 1
ATOM 4663 C C . HIS A 1 580 ? -14.710 6.073 -2.485 1.00 78.81 580 HIS A C 1
ATOM 4665 O O . HIS A 1 580 ? -15.029 6.692 -1.470 1.00 78.81 580 HIS A O 1
ATOM 4671 N N . SER A 1 581 ? -15.617 5.712 -3.391 1.00 75.81 581 SER A N 1
ATOM 4672 C CA . SER A 1 581 ? -17.033 6.091 -3.316 1.00 75.81 581 SER A CA 1
ATOM 4673 C C . SER A 1 581 ? -17.898 5.123 -2.500 1.00 75.81 581 SER A C 1
ATOM 4675 O O . SER A 1 581 ? -19.031 5.458 -2.155 1.00 75.81 581 SER A O 1
ATOM 4677 N N . GLN A 1 582 ? -17.388 3.933 -2.164 1.00 80.25 582 GLN A N 1
ATOM 4678 C CA . GLN A 1 582 ? -18.158 2.890 -1.489 1.00 80.25 582 GLN A CA 1
ATOM 4679 C C . GLN A 1 582 ? -17.638 2.620 -0.078 1.00 80.25 582 GLN A C 1
ATOM 4681 O O . GLN A 1 582 ? -16.464 2.327 0.109 1.00 80.25 582 GLN A O 1
ATOM 4686 N N . SER A 1 583 ? -18.523 2.629 0.921 1.00 86.38 583 SER A N 1
ATOM 4687 C CA . SER A 1 583 ? -18.170 2.204 2.279 1.00 86.38 583 SER A CA 1
ATOM 4688 C C . SER A 1 583 ? -18.181 0.678 2.414 1.00 86.38 583 SER A C 1
ATOM 4690 O O . SER A 1 583 ? -19.109 0.013 1.942 1.00 86.38 583 SER A O 1
ATOM 4692 N N . LEU A 1 584 ? -17.164 0.117 3.076 1.00 84.62 584 LEU A N 1
ATOM 4693 C CA . LEU A 1 584 ? -17.153 -1.301 3.430 1.00 84.62 584 LEU A CA 1
ATOM 4694 C C . LEU A 1 584 ? -18.270 -1.636 4.435 1.00 84.62 584 LEU A C 1
ATOM 4696 O O . LEU A 1 584 ? -18.532 -0.842 5.340 1.00 84.62 584 LEU A O 1
ATOM 4700 N N . PRO A 1 585 ? -18.903 -2.821 4.329 1.00 85.31 585 PRO A N 1
ATOM 4701 C CA . PRO A 1 585 ? -19.896 -3.258 5.302 1.00 85.31 585 PRO A CA 1
ATOM 4702 C C . PRO A 1 585 ? -19.318 -3.307 6.720 1.00 85.31 585 PRO A C 1
ATOM 4704 O O . PRO A 1 585 ? -18.256 -3.889 6.945 1.00 85.31 585 PRO A O 1
ATOM 4707 N N . VAL A 1 586 ? -20.052 -2.736 7.675 1.00 90.12 586 VAL A N 1
ATOM 4708 C CA . VAL A 1 586 ? -19.667 -2.692 9.090 1.00 90.12 586 VAL A CA 1
ATOM 4709 C C . VAL A 1 586 ? -20.588 -3.570 9.929 1.00 90.12 586 VAL A C 1
ATOM 4711 O O . VAL A 1 586 ? -21.810 -3.548 9.765 1.00 90.12 586 VAL A O 1
ATOM 4714 N N . GLU A 1 587 ? -20.013 -4.335 10.854 1.00 93.12 587 GLU A N 1
ATOM 4715 C CA . GLU A 1 587 ? -20.783 -4.997 11.905 1.00 93.12 587 GLU A CA 1
ATOM 4716 C C . GLU A 1 587 ? -20.974 -4.037 13.081 1.00 93.12 587 GLU A C 1
ATOM 4718 O O . GLU A 1 587 ? -20.045 -3.347 13.496 1.00 93.12 587 GLU A O 1
ATOM 4723 N N . ARG A 1 588 ? -22.187 -3.959 13.632 1.00 94.00 588 ARG A N 1
ATOM 4724 C CA . ARG A 1 588 ? -22.442 -3.078 14.773 1.00 94.00 588 ARG A CA 1
ATOM 4725 C C . ARG A 1 588 ? -21.727 -3.621 16.008 1.00 94.00 588 ARG A C 1
ATOM 4727 O O . ARG A 1 588 ? -22.104 -4.670 16.520 1.00 94.00 588 ARG A O 1
ATOM 4734 N N . GLY A 1 589 ? -20.716 -2.890 16.464 1.00 94.75 589 GLY A N 1
ATOM 4735 C CA . GLY A 1 589 ? -19.922 -3.216 17.637 1.00 94.75 589 GLY A CA 1
ATOM 4736 C C . GLY A 1 589 ? -20.558 -2.705 18.929 1.00 94.75 589 GLY A C 1
ATOM 4737 O O . GLY A 1 589 ? -21.749 -2.876 19.191 1.00 94.75 589 GLY A O 1
ATOM 4738 N N . PHE A 1 590 ? -19.739 -2.068 19.757 1.00 95.12 590 PHE A N 1
ATOM 4739 C CA . PHE A 1 590 ? -20.117 -1.478 21.043 1.00 95.12 590 PHE A CA 1
ATOM 4740 C C . PHE A 1 590 ? -20.024 0.054 20.977 1.00 95.12 590 PHE A C 1
ATOM 4742 O O . PHE A 1 590 ? -19.259 0.575 20.167 1.00 95.12 590 PHE A O 1
ATOM 4749 N N . PRO A 1 591 ? -20.790 0.795 21.796 1.00 94.88 591 PRO A N 1
ATOM 4750 C CA . PRO A 1 591 ? -20.700 2.250 21.812 1.00 94.88 591 PRO A CA 1
ATOM 4751 C C . PRO A 1 591 ? -19.365 2.730 22.383 1.00 94.88 591 PRO A C 1
ATOM 4753 O O . PRO A 1 591 ? -18.687 1.993 23.094 1.00 94.88 591 PRO A O 1
ATOM 4756 N N . ILE A 1 592 ? -19.031 3.990 22.128 1.00 96.44 592 ILE A N 1
ATOM 4757 C CA . ILE A 1 592 ? -17.916 4.687 22.782 1.00 96.44 592 ILE A CA 1
ATOM 4758 C C . ILE A 1 592 ? -18.436 5.867 23.593 1.00 96.44 592 ILE A C 1
ATOM 4760 O O . ILE A 1 592 ? -19.381 6.545 23.187 1.00 96.44 592 ILE A O 1
ATOM 4764 N N . TYR A 1 593 ? -17.832 6.100 24.754 1.00 97.06 593 TYR A N 1
ATOM 4765 C CA . TYR A 1 593 ? -18.107 7.283 25.558 1.00 97.06 593 TYR A CA 1
ATOM 4766 C C . TYR A 1 593 ? -17.443 8.484 24.901 1.00 97.06 593 TYR A C 1
ATOM 4768 O O . TYR A 1 593 ? -16.223 8.517 24.763 1.00 97.06 593 TYR A O 1
ATOM 4776 N N . HIS A 1 594 ? -18.253 9.457 24.498 1.00 96.75 594 HIS A N 1
ATOM 4777 C CA . HIS A 1 594 ? -17.784 10.664 23.834 1.00 96.75 594 HIS A CA 1
ATOM 4778 C C . HIS A 1 594 ? -18.031 11.875 24.737 1.00 96.75 594 HIS A C 1
ATOM 4780 O O . HIS A 1 594 ? -19.159 12.112 25.188 1.00 96.75 594 HIS A O 1
ATOM 4786 N N . PHE A 1 595 ? -16.967 12.638 24.993 1.00 96.06 595 PHE A N 1
ATOM 4787 C CA . PHE A 1 595 ? -16.948 13.808 25.874 1.00 96.06 595 PHE A CA 1
ATOM 4788 C C . PHE A 1 595 ? -16.670 15.099 25.090 1.00 96.06 595 PHE A C 1
ATOM 4790 O O . PHE A 1 595 ? -15.708 15.811 25.401 1.00 96.06 595 PHE A O 1
ATOM 4797 N N . PRO A 1 596 ? -17.513 15.450 24.098 1.00 93.62 596 PRO A N 1
ATOM 4798 C CA . PRO A 1 596 ? -17.211 16.532 23.165 1.00 93.62 596 PRO A CA 1
ATOM 4799 C C . PRO A 1 596 ? -17.041 17.888 23.854 1.00 93.62 596 PRO A C 1
ATOM 4801 O O . PRO A 1 596 ? -16.309 18.755 23.364 1.00 93.62 596 PRO A O 1
ATOM 4804 N N . ILE A 1 597 ? -17.742 18.073 24.978 1.00 95.56 597 ILE A N 1
ATOM 4805 C CA . ILE A 1 597 ? -17.763 19.291 25.779 1.00 95.56 597 ILE A CA 1
ATOM 4806 C C . ILE A 1 597 ? -17.684 18.903 27.256 1.00 95.56 597 ILE A C 1
ATOM 4808 O O . ILE A 1 597 ? -18.556 18.208 27.775 1.00 95.56 597 ILE A O 1
ATOM 4812 N N . ARG A 1 598 ? -16.634 19.372 27.933 1.00 94.75 598 ARG A N 1
ATOM 4813 C CA . ARG A 1 598 ? -16.388 19.119 29.363 1.00 94.75 598 ARG A CA 1
ATOM 4814 C C . ARG A 1 598 ? -16.366 20.395 30.185 1.00 94.75 598 ARG A C 1
ATOM 4816 O O . ARG A 1 598 ? -16.851 20.406 31.307 1.00 94.75 598 ARG A O 1
ATOM 4823 N N . THR A 1 599 ? -15.797 21.468 29.635 1.00 94.62 599 THR A N 1
ATOM 4824 C CA . THR A 1 599 ? -15.765 22.784 30.281 1.00 94.62 599 THR A CA 1
ATOM 4825 C C . THR A 1 599 ? -15.920 23.898 29.256 1.00 94.62 599 THR A C 1
ATOM 4827 O O . THR A 1 599 ? -15.607 23.729 28.077 1.00 94.62 599 THR A O 1
ATOM 4830 N N . LYS A 1 600 ? -16.330 25.087 29.715 1.00 93.56 600 LYS A N 1
ATOM 4831 C CA . LYS A 1 600 ? -16.436 26.287 28.863 1.00 93.56 600 LYS A CA 1
ATOM 4832 C C . LYS A 1 600 ? -15.121 26.633 28.170 1.00 93.56 600 LYS A C 1
ATOM 4834 O O . LYS A 1 600 ? -15.119 27.025 27.006 1.00 93.56 600 LYS A O 1
ATOM 4839 N N . GLN A 1 601 ? -14.007 26.516 28.893 1.00 91.12 601 GLN A N 1
ATOM 4840 C CA . GLN A 1 601 ? -12.691 26.827 28.344 1.00 91.12 601 GLN A CA 1
ATOM 4841 C C . GLN A 1 601 ? -12.273 25.799 27.293 1.00 91.12 601 GLN A C 1
ATOM 4843 O O . GLN A 1 601 ? -11.797 26.182 26.227 1.00 91.12 601 GLN A O 1
ATOM 4848 N N . GLN A 1 602 ? -12.495 24.511 27.570 1.00 94.31 602 GLN A N 1
ATOM 4849 C CA . GLN A 1 602 ? -12.210 23.450 26.611 1.00 94.31 602 GLN A CA 1
ATOM 4850 C C . GLN A 1 602 ? -13.045 23.618 25.338 1.00 94.31 602 GLN A C 1
ATOM 4852 O O . GLN A 1 602 ? -12.483 23.537 24.250 1.00 94.31 602 GLN A O 1
ATOM 4857 N N . LEU A 1 603 ? -14.338 23.941 25.451 1.00 94.62 603 LEU A N 1
ATOM 4858 C CA . LEU A 1 603 ? -15.184 24.187 24.284 1.00 94.62 603 LEU A CA 1
ATOM 4859 C C . LEU A 1 603 ? -14.655 25.329 23.416 1.00 94.62 603 LEU A C 1
ATOM 4861 O O . LEU A 1 603 ? -14.526 25.170 22.207 1.00 94.62 603 LEU A O 1
ATOM 4865 N N . ARG A 1 604 ? -14.319 26.474 24.026 1.00 92.56 604 ARG A N 1
ATOM 4866 C CA . ARG A 1 604 ? -13.768 27.624 23.292 1.00 92.56 604 ARG A CA 1
ATOM 4867 C C . ARG A 1 604 ? -12.508 27.253 22.526 1.00 92.56 604 ARG A C 1
ATOM 4869 O O . ARG A 1 604 ? -12.419 27.564 21.344 1.00 92.56 604 ARG A O 1
ATOM 4876 N N . ASN A 1 605 ? -11.577 26.558 23.175 1.00 91.12 605 ASN A N 1
ATOM 4877 C CA . ASN A 1 605 ? -10.336 26.131 22.535 1.00 91.12 605 ASN A CA 1
ATOM 4878 C C . ASN A 1 605 ? -10.610 25.144 21.389 1.00 91.12 605 ASN A C 1
ATOM 4880 O O . ASN A 1 605 ? -10.082 25.329 20.294 1.00 91.12 605 ASN A O 1
ATOM 4884 N N . LYS A 1 606 ? -11.475 24.142 21.616 1.00 92.62 606 LYS A N 1
ATOM 4885 C CA . LYS A 1 606 ? -11.843 23.130 20.612 1.00 92.62 606 LYS A CA 1
ATOM 4886 C C . LYS A 1 606 ? -12.439 23.776 19.362 1.00 92.62 606 LYS A C 1
ATOM 4888 O O . LYS A 1 606 ? -11.996 23.491 18.254 1.00 92.62 606 LYS A O 1
ATOM 4893 N N . ILE A 1 607 ? -13.405 24.676 19.539 1.00 93.38 607 ILE A N 1
ATOM 4894 C CA . ILE A 1 607 ? -14.075 25.351 18.423 1.00 93.38 607 ILE A CA 1
ATOM 4895 C C . ILE A 1 607 ? -13.128 26.310 17.706 1.00 93.38 607 ILE A C 1
ATOM 4897 O O . ILE A 1 607 ? -13.062 26.278 16.481 1.00 93.38 607 ILE A O 1
ATOM 4901 N N . PHE A 1 608 ? -12.348 27.104 18.442 1.00 89.44 608 PHE A N 1
ATOM 4902 C CA . PHE A 1 608 ? -11.383 28.026 17.848 1.00 89.44 608 PHE A CA 1
ATOM 4903 C C . PHE A 1 608 ? -10.362 27.290 16.967 1.00 89.44 608 PHE A C 1
ATOM 4905 O O . PHE A 1 608 ? -10.262 27.573 15.774 1.00 89.44 608 PHE A O 1
ATOM 4912 N N . HIS A 1 609 ? -9.663 26.293 17.519 1.00 89.06 609 HIS A N 1
ATOM 4913 C CA . HIS A 1 609 ? -8.637 25.556 16.779 1.00 89.06 609 HIS A CA 1
ATOM 4914 C C . HIS A 1 609 ? -9.219 24.684 15.666 1.00 89.06 609 HIS A C 1
ATOM 4916 O O . HIS A 1 609 ? -8.618 24.578 14.599 1.00 89.06 609 HIS A O 1
ATOM 4922 N N . GLY A 1 610 ? -10.389 24.081 15.891 1.00 88.44 610 GLY A N 1
ATOM 4923 C CA . GLY A 1 610 ? -11.069 23.278 14.884 1.00 88.44 610 GLY A CA 1
ATOM 4924 C C . GLY A 1 610 ? -11.485 24.104 13.665 1.00 88.44 610 GLY A C 1
ATOM 4925 O O . GLY A 1 610 ? -11.198 23.727 12.527 1.00 88.44 610 GLY A O 1
ATOM 4926 N N . VAL A 1 611 ? -12.107 25.265 13.896 1.00 88.31 611 VAL A N 1
ATOM 4927 C CA . VAL A 1 611 ? -12.490 26.201 12.829 1.00 88.31 611 VAL A CA 1
ATOM 4928 C C . VAL A 1 611 ? -11.254 26.760 12.123 1.00 88.31 611 VAL A C 1
ATOM 4930 O O . VAL A 1 611 ? -11.239 26.807 10.892 1.00 88.31 611 VAL A O 1
ATOM 4933 N N . GLU A 1 612 ? -10.206 27.155 12.856 1.00 88.06 612 GLU A N 1
ATOM 4934 C CA . GLU A 1 612 ? -8.957 27.627 12.243 1.00 88.06 612 GLU A CA 1
ATOM 4935 C C . GLU A 1 612 ? -8.312 26.565 11.349 1.00 88.06 612 GLU A C 1
ATOM 4937 O O . GLU A 1 612 ? -8.013 26.863 10.194 1.00 88.06 612 GLU A O 1
ATOM 4942 N N . SER A 1 613 ? -8.167 25.321 11.813 1.00 87.25 613 SER A N 1
ATOM 4943 C CA . SER A 1 613 ? -7.552 24.262 11.005 1.00 87.25 613 SER A CA 1
ATOM 4944 C C . SER A 1 613 ? -8.358 23.924 9.746 1.00 87.25 613 SER A C 1
ATOM 4946 O O . SER A 1 613 ? -7.763 23.669 8.701 1.00 87.25 613 SER A O 1
ATOM 4948 N N . TYR A 1 614 ? -9.693 23.987 9.774 1.00 87.00 614 TYR A N 1
ATOM 4949 C CA . TYR A 1 614 ? -10.486 23.855 8.544 1.00 87.00 614 TYR A CA 1
ATOM 4950 C C . TYR A 1 614 ? -10.369 25.076 7.625 1.00 87.00 614 TYR A C 1
ATOM 4952 O O . TYR A 1 614 ? -10.331 24.919 6.404 1.00 87.00 614 TYR A O 1
ATOM 4960 N N . ARG A 1 615 ? -10.280 26.296 8.171 1.00 86.56 615 ARG A N 1
ATOM 4961 C CA . ARG A 1 615 ? -10.030 27.509 7.370 1.00 86.56 615 ARG A CA 1
ATOM 4962 C C . ARG A 1 615 ? -8.670 27.454 6.679 1.00 86.56 615 ARG A C 1
ATOM 4964 O O . ARG A 1 615 ? -8.576 27.844 5.517 1.00 86.56 615 ARG A O 1
ATOM 4971 N N . SER A 1 616 ? -7.645 26.924 7.345 1.00 88.00 616 SER A N 1
ATOM 4972 C CA . SER A 1 616 ? -6.302 26.758 6.779 1.00 88.00 616 SER A CA 1
ATOM 4973 C C . SER A 1 616 ? -6.241 25.806 5.582 1.00 88.00 616 SER A C 1
ATOM 4975 O O . SER A 1 616 ? -5.304 25.903 4.799 1.00 88.00 616 SER A O 1
ATOM 4977 N N . MET A 1 617 ? -7.240 24.937 5.382 1.00 84.81 617 MET A N 1
ATOM 4978 C CA . MET A 1 617 ? -7.325 24.098 4.177 1.00 84.81 617 MET A CA 1
ATOM 4979 C C . MET A 1 617 ? -7.692 24.901 2.916 1.00 84.81 617 MET A C 1
ATOM 4981 O O . MET A 1 617 ? -7.486 24.426 1.800 1.00 84.81 617 MET A O 1
ATOM 4985 N N . GLY A 1 618 ? -8.244 26.113 3.059 1.00 86.31 618 GLY A N 1
ATOM 4986 C CA . GLY A 1 618 ? -8.603 26.975 1.933 1.00 86.31 618 GLY A CA 1
ATOM 4987 C C . GLY A 1 618 ? -9.515 26.272 0.921 1.00 86.31 618 GLY A C 1
ATOM 4988 O O . GLY A 1 618 ? -10.594 25.795 1.270 1.00 86.31 618 GLY A O 1
ATOM 4989 N N . LYS A 1 619 ? -9.072 26.195 -0.340 1.00 81.38 619 LYS A N 1
ATOM 4990 C CA . LYS A 1 619 ? -9.818 25.549 -1.437 1.00 81.38 619 LYS A CA 1
ATOM 4991 C C . LYS A 1 619 ? -9.920 24.025 -1.303 1.00 81.38 619 LYS A C 1
ATOM 4993 O O . LYS A 1 619 ? -10.778 23.438 -1.948 1.00 81.38 619 LYS A O 1
ATOM 4998 N N . ASN A 1 620 ? -9.090 23.404 -0.465 1.00 78.94 620 ASN A N 1
ATOM 4999 C CA . ASN A 1 620 ? -9.086 21.956 -0.252 1.00 78.94 620 ASN A CA 1
ATOM 5000 C C . ASN A 1 620 ? -10.132 21.515 0.785 1.00 78.94 620 ASN A C 1
ATOM 5002 O O . ASN A 1 620 ? -10.274 20.327 1.058 1.00 78.94 620 ASN A O 1
ATOM 5006 N N . ARG A 1 621 ? -10.864 22.443 1.416 1.00 82.94 621 ARG A N 1
ATOM 5007 C CA . ARG A 1 621 ? -11.956 22.080 2.324 1.00 82.94 621 ARG A CA 1
ATOM 5008 C C . ARG A 1 621 ? -13.154 21.578 1.513 1.00 82.94 621 ARG A C 1
ATOM 5010 O O . ARG A 1 621 ? -13.793 22.359 0.815 1.00 82.94 621 ARG A O 1
ATOM 5017 N N . VAL A 1 622 ? -13.491 20.296 1.663 1.00 80.19 622 VAL A N 1
ATOM 5018 C CA . VAL A 1 622 ? -14.740 19.721 1.132 1.00 80.19 622 VAL A CA 1
ATOM 5019 C C . VAL A 1 622 ? -15.943 20.384 1.804 1.00 80.19 622 VAL A C 1
ATOM 5021 O O . VAL A 1 622 ? -15.964 20.570 3.026 1.00 80.19 622 VAL A O 1
ATOM 5024 N N . GLU A 1 623 ? -16.954 20.736 1.010 1.00 75.69 623 GLU A N 1
ATOM 5025 C CA . GLU A 1 623 ? -18.188 21.342 1.507 1.00 75.69 623 GLU A CA 1
ATOM 5026 C C . GLU A 1 623 ? -18.871 20.434 2.546 1.00 75.69 623 GLU A C 1
ATOM 5028 O O . GLU A 1 623 ? -18.978 19.222 2.378 1.00 75.69 623 GLU A O 1
ATOM 5033 N N . GLY A 1 624 ? -19.297 21.019 3.668 1.00 77.12 624 GLY A N 1
ATOM 5034 C CA . GLY A 1 624 ? -19.929 20.295 4.776 1.00 77.12 624 GLY A CA 1
ATOM 5035 C C . GLY A 1 624 ? -18.966 19.715 5.823 1.00 77.12 624 GLY A C 1
ATOM 5036 O O . GLY A 1 624 ? -19.368 19.545 6.976 1.00 77.12 624 GLY A O 1
ATOM 5037 N N . PHE A 1 625 ? -17.683 19.485 5.514 1.00 81.25 625 PHE A N 1
ATOM 5038 C CA . PHE A 1 625 ? -16.726 19.006 6.523 1.00 81.25 625 PHE A CA 1
ATOM 5039 C C . PHE A 1 625 ? -16.448 20.081 7.580 1.00 81.25 625 PHE A C 1
ATOM 5041 O O . PHE A 1 625 ? -16.178 21.239 7.258 1.00 81.25 625 PHE A O 1
ATOM 5048 N N . GLY A 1 626 ? -16.549 19.705 8.859 1.00 81.19 626 GLY A N 1
ATOM 5049 C CA . GLY A 1 626 ? -16.407 20.625 9.994 1.00 81.19 626 GLY A CA 1
ATOM 5050 C C . GLY A 1 626 ? -17.567 21.615 10.177 1.00 81.19 626 GLY A C 1
ATOM 5051 O O . GLY A 1 626 ? -17.458 22.514 11.007 1.00 81.19 626 GLY A O 1
ATOM 5052 N N . ALA A 1 627 ? -18.676 21.478 9.435 1.00 83.94 627 ALA A N 1
ATOM 5053 C CA . ALA A 1 627 ? -19.798 22.425 9.491 1.00 83.94 627 ALA A CA 1
ATOM 5054 C C . ALA A 1 627 ? -20.407 22.571 10.898 1.00 83.94 627 ALA A C 1
ATOM 5056 O O . ALA A 1 627 ? -20.809 23.668 11.279 1.00 83.94 627 ALA A O 1
ATOM 5057 N N . HIS A 1 628 ? -20.411 21.498 11.695 1.00 85.06 628 HIS A N 1
ATOM 5058 C CA . HIS A 1 628 ? -20.900 21.532 13.074 1.00 85.06 628 HIS A CA 1
ATOM 5059 C C . HIS A 1 628 ? -20.054 22.450 13.979 1.00 85.06 628 HIS A C 1
ATOM 5061 O O . HIS A 1 628 ? -20.604 23.126 14.843 1.00 85.06 628 HIS A O 1
ATOM 5067 N N . TRP A 1 629 ? -18.733 22.554 13.772 1.00 89.12 629 TRP A N 1
ATOM 5068 C CA . TRP A 1 629 ? -17.902 23.511 14.518 1.00 89.12 629 TRP A CA 1
ATOM 5069 C C . TRP A 1 629 ? -18.179 24.958 14.105 1.00 89.12 629 TRP A C 1
ATOM 5071 O O . TRP A 1 629 ? -18.225 25.830 14.970 1.00 89.12 629 TRP A O 1
ATOM 5081 N N . ASP A 1 630 ? -18.439 25.217 12.819 1.00 87.31 630 ASP A N 1
ATOM 5082 C CA . ASP A 1 630 ? -18.868 26.543 12.355 1.00 87.31 630 ASP A CA 1
ATOM 5083 C C . ASP A 1 630 ? -20.241 26.931 12.932 1.00 87.31 630 ASP A C 1
ATOM 5085 O O . ASP A 1 630 ? -20.468 28.092 13.284 1.00 87.31 630 ASP A O 1
ATOM 5089 N N . GLU A 1 631 ? -21.167 25.974 13.032 1.00 88.94 631 GLU A N 1
ATOM 5090 C CA . GLU A 1 631 ? -22.481 26.167 13.648 1.00 88.94 631 GLU A CA 1
ATOM 5091 C C . GLU A 1 631 ? -22.358 26.480 15.143 1.00 88.94 631 GLU A C 1
ATOM 5093 O O . GLU A 1 631 ? -22.870 27.509 15.594 1.00 88.94 631 GLU A O 1
ATOM 5098 N N . ILE A 1 632 ? -21.608 25.665 15.893 1.00 90.31 632 ILE A N 1
ATOM 5099 C CA . ILE A 1 632 ? -21.353 25.900 17.319 1.00 90.31 632 ILE A CA 1
ATOM 5100 C C . ILE A 1 632 ? -20.667 27.257 17.524 1.00 90.31 632 ILE A C 1
ATOM 5102 O O . ILE A 1 632 ? -21.093 28.012 18.398 1.00 90.31 632 ILE A O 1
ATOM 5106 N N . ASN A 1 633 ? -19.682 27.625 16.693 1.00 90.62 633 ASN A N 1
ATOM 5107 C CA . ASN A 1 633 ? -19.024 28.932 16.771 1.00 90.62 633 ASN A CA 1
ATOM 5108 C C . ASN A 1 633 ? -20.030 30.084 16.615 1.00 90.62 633 ASN A C 1
ATOM 5110 O O . ASN A 1 633 ? -20.063 30.995 17.436 1.00 90.62 633 ASN A O 1
ATOM 5114 N N . LYS A 1 634 ? -20.918 30.015 15.612 1.00 89.62 634 LYS A N 1
ATOM 5115 C CA . LYS A 1 634 ? -21.970 31.028 15.402 1.00 89.62 634 LYS A CA 1
ATOM 5116 C C . LYS A 1 634 ? -22.948 31.108 16.574 1.00 89.62 634 LYS A C 1
ATOM 5118 O O . LYS A 1 634 ? -23.427 32.196 16.891 1.00 89.62 634 LYS A O 1
ATOM 5123 N N . ILE A 1 635 ? -23.286 29.974 17.189 1.00 88.38 635 ILE A N 1
ATOM 5124 C CA . ILE A 1 635 ? -24.161 29.941 18.367 1.00 88.38 635 ILE A CA 1
ATOM 5125 C C . ILE A 1 635 ? -23.447 30.584 19.562 1.00 88.38 635 ILE A C 1
ATOM 5127 O O . ILE A 1 635 ? -24.056 31.406 20.244 1.00 88.38 635 ILE A O 1
ATOM 5131 N N . MET A 1 636 ? -22.168 30.271 19.782 1.00 89.44 636 MET A N 1
ATOM 5132 C CA . MET A 1 636 ? -21.346 30.854 20.848 1.00 89.44 636 MET A CA 1
ATOM 5133 C C . MET A 1 636 ? -21.130 32.363 20.683 1.00 89.44 636 MET A C 1
ATOM 5135 O O . MET A 1 636 ? -21.137 33.079 21.676 1.00 89.44 636 MET A O 1
ATOM 5139 N N . ASP A 1 637 ? -20.991 32.862 19.453 1.00 86.50 637 ASP A N 1
ATOM 5140 C CA . ASP A 1 637 ? -20.836 34.301 19.185 1.00 86.50 637 ASP A CA 1
ATOM 5141 C C . ASP A 1 637 ? -22.118 35.095 19.490 1.00 86.50 637 ASP A C 1
ATOM 5143 O O . ASP A 1 637 ? -22.071 36.276 19.831 1.00 86.50 637 ASP A O 1
ATOM 5147 N N . ARG A 1 638 ? -23.286 34.452 19.358 1.00 86.94 638 ARG A N 1
ATOM 5148 C CA . ARG A 1 638 ? -24.607 35.085 19.528 1.00 86.94 638 ARG A CA 1
ATOM 5149 C C . ARG A 1 638 ? -25.196 34.923 20.926 1.00 86.94 638 ARG A C 1
ATOM 5151 O O . ARG A 1 638 ? -26.161 35.611 21.246 1.00 86.94 638 ARG A O 1
ATOM 5158 N N . ASN A 1 639 ? -24.669 34.005 21.734 1.00 82.62 639 ASN A N 1
ATOM 5159 C CA . ASN A 1 639 ? -25.241 33.632 23.025 1.00 82.62 639 ASN A CA 1
ATOM 5160 C C . ASN A 1 639 ? -24.157 33.568 24.105 1.00 82.62 639 ASN A C 1
ATOM 5162 O O . ASN A 1 639 ? -23.036 33.136 23.860 1.00 82.62 639 ASN A O 1
ATOM 5166 N N . GLY A 1 640 ? -24.506 33.923 25.342 1.00 82.62 640 GLY A N 1
ATOM 5167 C CA . GLY A 1 640 ? -23.640 33.629 26.483 1.00 82.62 640 GLY A CA 1
ATOM 5168 C C . GLY A 1 640 ? -23.490 32.117 26.667 1.00 82.62 640 GLY A C 1
ATOM 5169 O O . GLY A 1 640 ? -24.475 31.383 26.609 1.00 82.62 640 GLY A O 1
ATOM 5170 N N . LEU A 1 641 ? -22.266 31.641 26.907 1.00 89.12 641 LEU A N 1
ATOM 5171 C CA . LEU A 1 641 ? -22.021 30.215 27.116 1.00 89.12 641 LEU A CA 1
ATOM 5172 C C . LEU A 1 641 ? -22.462 29.787 28.527 1.00 89.12 641 LEU A C 1
ATOM 5174 O O . LEU A 1 641 ? -21.701 29.905 29.497 1.00 89.12 641 LEU A O 1
ATOM 5178 N N . THR A 1 642 ? -23.705 29.317 28.640 1.00 92.12 642 THR A N 1
ATOM 5179 C CA . THR A 1 642 ? -24.269 28.716 29.860 1.00 92.12 642 THR A CA 1
ATOM 5180 C C . THR A 1 642 ? -24.134 27.194 29.845 1.00 92.12 642 THR A C 1
ATOM 5182 O O . THR A 1 642 ? -23.792 26.599 28.820 1.00 92.12 642 THR A O 1
ATOM 5185 N N . ASP A 1 643 ? -24.375 26.563 30.989 1.00 92.75 643 ASP A N 1
ATOM 5186 C CA . ASP A 1 643 ? -24.229 25.114 31.142 1.00 92.75 643 ASP A CA 1
ATOM 5187 C C . ASP A 1 643 ? -25.362 24.376 30.416 1.00 92.75 643 ASP A C 1
ATOM 5189 O O . ASP A 1 643 ? -25.146 23.345 29.786 1.00 92.75 643 ASP A O 1
ATOM 5193 N N . GLU A 1 644 ? -26.553 24.968 30.380 1.00 93.56 644 GLU A N 1
ATOM 5194 C CA . GLU A 1 644 ? -27.709 24.445 29.658 1.00 93.56 644 GLU A CA 1
ATOM 5195 C C . GLU A 1 644 ? -27.535 24.551 28.135 1.00 93.56 644 GLU A C 1
ATOM 5197 O O . GLU A 1 644 ? -27.976 23.676 27.388 1.00 93.56 644 GLU A O 1
ATOM 5202 N N . LEU A 1 645 ? -26.867 25.606 27.652 1.00 93.69 645 LEU A N 1
ATOM 5203 C CA . LEU A 1 645 ? -26.501 25.713 26.240 1.00 93.69 645 LEU A CA 1
ATOM 5204 C C . LEU A 1 645 ? -25.454 24.656 25.866 1.00 93.69 645 LEU A C 1
ATOM 5206 O O . LEU A 1 645 ? -25.596 23.994 24.839 1.00 93.69 645 LEU A O 1
ATOM 5210 N N . MET A 1 646 ? -24.437 24.453 26.712 1.00 94.56 646 MET A N 1
ATOM 5211 C CA . MET A 1 646 ? -23.460 23.376 26.517 1.00 94.56 646 MET A CA 1
ATOM 5212 C C . MET A 1 646 ? -24.132 22.000 26.527 1.00 94.56 646 MET A C 1
ATOM 5214 O O . MET A 1 646 ? -23.842 21.185 25.658 1.00 94.56 646 MET A O 1
ATOM 5218 N N . ALA A 1 647 ? -25.073 21.747 27.440 1.00 94.50 647 ALA A N 1
ATOM 5219 C CA . ALA A 1 647 ? -25.836 20.501 27.470 1.00 94.50 647 ALA A CA 1
ATOM 5220 C C . ALA A 1 647 ? -26.589 20.256 26.154 1.00 94.50 647 ALA A C 1
ATOM 5222 O O . ALA A 1 647 ? -26.512 19.160 25.600 1.00 94.50 647 ALA A O 1
ATOM 5223 N N . GLY A 1 648 ? -27.262 21.273 25.607 1.00 92.75 648 GLY A N 1
ATOM 5224 C CA . GLY A 1 648 ? -27.961 21.138 24.327 1.00 92.75 648 GLY A CA 1
ATOM 5225 C C . GLY A 1 648 ? -27.021 20.941 23.132 1.00 92.75 648 GLY A C 1
ATOM 5226 O O . GLY A 1 648 ? -27.331 20.148 22.237 1.00 92.75 648 GLY A O 1
ATOM 5227 N N . MET A 1 649 ? -25.839 21.572 23.152 1.00 93.50 649 MET A N 1
ATOM 5228 C CA . MET A 1 649 ? -24.764 21.319 22.182 1.00 93.50 649 MET A CA 1
ATOM 5229 C C . MET A 1 649 ? -24.249 19.876 22.249 1.00 93.50 649 MET A C 1
ATOM 5231 O O . MET A 1 649 ? -24.017 19.280 21.205 1.00 93.50 649 MET A O 1
ATOM 5235 N N . ILE A 1 650 ? -24.094 19.296 23.444 1.00 93.62 650 ILE A N 1
ATOM 5236 C CA . ILE A 1 650 ? -23.656 17.897 23.616 1.00 93.62 650 ILE A CA 1
ATOM 5237 C C . ILE A 1 650 ? -24.716 16.925 23.096 1.00 93.62 650 ILE A C 1
ATOM 5239 O O . ILE A 1 650 ? -24.399 15.980 22.376 1.00 93.62 650 ILE A O 1
ATOM 5243 N N . VAL A 1 651 ? -25.982 17.155 23.452 1.00 91.56 651 VAL A N 1
ATOM 5244 C CA . VAL A 1 651 ? -27.104 16.301 23.035 1.00 91.56 651 VAL A CA 1
ATOM 5245 C C . VAL A 1 651 ? -27.215 16.244 21.513 1.00 91.56 651 VAL A C 1
ATOM 5247 O O . VAL A 1 651 ? -27.450 15.173 20.961 1.00 91.56 651 VAL A O 1
ATOM 5250 N N . SER A 1 652 ? -26.983 17.374 20.846 1.00 89.44 652 SER A N 1
ATOM 5251 C CA . SER A 1 652 ? -27.044 17.488 19.385 1.00 89.44 652 SER A CA 1
ATOM 5252 C C . SER A 1 652 ? -25.673 17.337 18.716 1.00 89.44 652 SER A C 1
ATOM 5254 O O . SER A 1 652 ? -25.533 17.668 17.545 1.00 89.44 652 SER A O 1
ATOM 5256 N N . TYR A 1 653 ? -24.634 16.899 19.434 1.00 89.69 653 TYR A N 1
ATOM 5257 C CA . TYR A 1 653 ? -23.271 16.950 18.907 1.00 89.69 653 TYR A CA 1
ATOM 5258 C C . TYR A 1 653 ? -23.091 15.992 17.725 1.00 89.69 653 TYR A C 1
ATOM 5260 O O . TYR A 1 653 ? -23.296 14.785 17.860 1.00 89.69 653 TYR A O 1
ATOM 5268 N N . GLY A 1 654 ? -22.673 16.548 16.586 1.00 81.31 654 GLY A N 1
ATOM 5269 C CA . GLY A 1 654 ? -22.566 15.842 15.306 1.00 81.31 654 GLY A CA 1
ATOM 5270 C C . GLY A 1 654 ? -23.823 15.947 14.436 1.00 81.31 654 GLY A C 1
ATOM 5271 O O . GLY A 1 654 ? -23.740 15.713 13.240 1.00 81.31 654 GLY A O 1
ATOM 5272 N N . GLU A 1 655 ? -24.954 16.377 14.989 1.00 84.56 655 GLU A N 1
ATOM 5273 C CA . GLU A 1 655 ? -26.202 16.588 14.255 1.00 84.56 655 GLU A CA 1
ATOM 5274 C C . GLU A 1 655 ? -26.457 18.088 14.028 1.00 84.56 655 GLU A C 1
ATOM 5276 O O . GLU A 1 655 ? -25.990 18.919 14.813 1.00 84.56 655 GLU A O 1
ATOM 5281 N N . PRO A 1 656 ? -27.232 18.471 12.997 1.00 83.38 656 PRO A N 1
ATOM 5282 C CA . PRO A 1 656 ? -27.672 19.854 12.834 1.00 83.38 656 PRO A CA 1
ATOM 5283 C C . PRO A 1 656 ? -28.428 20.348 14.074 1.00 83.38 656 PRO A C 1
ATOM 5285 O O . PRO A 1 656 ? -29.440 19.755 14.472 1.00 83.38 656 PRO A O 1
ATOM 5288 N N . MET A 1 657 ? -27.977 21.453 14.671 1.00 82.69 657 MET A N 1
ATOM 5289 C CA . MET A 1 657 ? -28.601 21.979 15.884 1.00 82.69 657 MET A CA 1
ATOM 5290 C C . MET A 1 657 ? -29.924 22.681 15.559 1.00 82.69 657 MET A C 1
ATOM 5292 O O . MET A 1 657 ? -30.007 23.555 14.697 1.00 82.69 657 MET A O 1
ATOM 5296 N N . LYS A 1 658 ? -30.990 22.341 16.292 1.00 81.69 658 LYS A N 1
ATOM 5297 C CA . LYS A 1 658 ? -32.307 22.980 16.139 1.00 81.69 658 LYS A CA 1
ATOM 5298 C C . LYS A 1 658 ? -32.668 23.789 17.386 1.00 81.69 658 LYS A C 1
ATOM 5300 O O . LYS A 1 658 ? -32.491 23.285 18.493 1.00 81.69 658 LYS A O 1
ATOM 5305 N N . PRO A 1 659 ? -33.204 25.016 17.242 1.00 80.06 659 PRO A N 1
ATOM 5306 C CA . PRO A 1 659 ? -33.780 25.744 18.366 1.00 80.06 659 PRO A CA 1
ATOM 5307 C C . PRO A 1 659 ? -34.949 24.972 19.016 1.00 80.06 659 PRO A C 1
ATOM 5309 O O . PRO A 1 659 ? -35.731 24.357 18.286 1.00 80.06 659 PRO A O 1
ATOM 5312 N N . PRO A 1 660 ? -35.138 25.065 20.348 1.00 84.38 660 PRO A N 1
ATOM 5313 C CA . PRO A 1 660 ? -34.280 25.766 21.306 1.00 84.38 660 PRO A CA 1
ATOM 5314 C C . PRO A 1 660 ? -32.967 25.008 21.570 1.00 84.38 660 PRO A C 1
ATOM 5316 O O . PRO A 1 660 ? -32.969 23.808 21.811 1.00 84.38 660 PRO A O 1
ATOM 5319 N N . TYR A 1 661 ? -31.840 25.730 21.570 1.00 86.62 661 TYR A N 1
ATOM 5320 C CA . TYR A 1 661 ? -30.502 25.137 21.749 1.00 86.62 661 TYR A CA 1
ATOM 5321 C C . TYR A 1 661 ? -30.166 24.769 23.197 1.00 86.62 661 TYR A C 1
ATOM 5323 O O . TYR A 1 661 ? -29.154 24.132 23.454 1.00 86.62 661 TYR A O 1
ATOM 5331 N N . ILE A 1 662 ? -30.966 25.241 24.146 1.00 89.62 662 ILE A N 1
ATOM 5332 C CA . ILE A 1 662 ? -30.733 25.109 25.580 1.00 89.62 662 ILE A CA 1
ATOM 5333 C C . ILE A 1 662 ? -31.436 23.844 26.069 1.00 89.62 662 ILE A C 1
ATOM 5335 O O . ILE A 1 662 ? -32.614 23.648 25.776 1.00 89.62 662 ILE A O 1
ATOM 5339 N N . LYS A 1 663 ? -30.733 23.019 26.848 1.00 91.00 663 LYS A N 1
ATOM 5340 C CA . LYS A 1 663 ? -31.290 21.825 27.491 1.00 91.00 663 LYS A CA 1
ATOM 5341 C C . LYS A 1 663 ? -30.955 21.797 28.975 1.00 91.00 663 LYS A C 1
ATOM 5343 O O . LYS A 1 663 ? -29.795 21.851 29.366 1.00 91.00 663 LYS A O 1
ATOM 5348 N N . ASN A 1 664 ? -31.981 21.681 29.813 1.00 90.88 664 ASN A N 1
ATOM 5349 C CA . ASN A 1 664 ? -31.805 21.584 31.260 1.00 90.88 664 ASN A CA 1
ATOM 5350 C C . ASN A 1 664 ? -31.563 20.129 31.677 1.00 90.88 664 ASN A C 1
ATOM 5352 O O . ASN A 1 664 ? -32.252 19.230 31.201 1.00 90.88 664 ASN A O 1
ATOM 5356 N N . ILE A 1 665 ? -30.682 19.892 32.651 1.00 90.44 665 ILE A N 1
ATOM 5357 C CA . ILE A 1 665 ? -30.419 18.546 33.201 1.00 90.44 665 ILE A CA 1
ATOM 5358 C C . ILE A 1 665 ? -31.721 17.874 33.672 1.00 90.44 665 ILE A C 1
ATOM 5360 O O . ILE A 1 665 ? -32.012 16.743 33.289 1.00 90.44 665 ILE A O 1
ATOM 5364 N N . SER A 1 666 ? -32.557 18.586 34.435 1.00 89.81 666 SER A N 1
ATOM 5365 C CA . SER A 1 666 ? -33.840 18.059 34.930 1.00 89.81 666 SER A CA 1
ATOM 5366 C C . SER A 1 666 ? -34.841 17.738 33.815 1.00 89.81 666 SER A C 1
ATOM 5368 O O . SER A 1 666 ? -35.724 16.907 34.002 1.00 89.81 666 SER A O 1
ATOM 5370 N N . GLU A 1 667 ? -34.744 18.418 32.672 1.00 91.50 667 GLU A N 1
ATOM 5371 C CA . GLU A 1 667 ? -35.568 18.144 31.492 1.00 91.50 667 GLU A CA 1
ATOM 5372 C C . GLU A 1 667 ? -35.068 16.900 30.768 1.00 91.50 667 GLU A C 1
ATOM 5374 O O . GLU A 1 667 ? -35.861 15.996 30.533 1.00 91.50 667 GLU A O 1
ATOM 5379 N N . LEU A 1 668 ? -33.756 16.795 30.539 1.00 93.19 668 LEU A N 1
ATOM 5380 C CA . LEU A 1 668 ? -33.136 15.612 29.942 1.00 93.19 668 LEU A CA 1
ATOM 5381 C C . LEU A 1 668 ? -33.462 14.343 30.738 1.00 93.19 668 LEU A C 1
ATOM 5383 O O . LEU A 1 668 ? -33.800 13.316 30.157 1.00 93.19 668 LEU A O 1
ATOM 5387 N N . MET A 1 669 ? -33.449 14.411 32.072 1.00 92.06 669 MET A N 1
ATOM 5388 C CA . MET A 1 669 ? -33.855 13.277 32.912 1.00 92.06 669 MET A CA 1
ATOM 5389 C C . MET A 1 669 ? -35.324 12.875 32.702 1.00 92.06 669 MET A C 1
ATOM 5391 O O . MET A 1 669 ? -35.638 11.687 32.710 1.00 92.06 669 MET A O 1
ATOM 5395 N N . ARG A 1 670 ? -36.233 13.836 32.471 1.00 92.69 670 ARG A N 1
ATOM 5396 C CA . ARG A 1 670 ? -37.634 13.537 32.105 1.00 92.69 670 ARG A CA 1
ATOM 5397 C C . ARG A 1 670 ? -37.759 12.976 30.689 1.00 92.69 670 ARG A C 1
ATOM 5399 O O . ARG A 1 670 ? -38.667 12.193 30.439 1.00 92.69 670 ARG A O 1
ATOM 5406 N N . GLU A 1 671 ? -36.850 13.350 29.793 1.00 90.25 671 GLU A N 1
ATOM 5407 C CA . GLU A 1 671 ? -36.732 12.822 28.426 1.00 90.25 671 GLU A CA 1
ATOM 5408 C C . GLU A 1 671 ? -36.052 11.435 28.374 1.00 90.25 671 GLU A C 1
ATOM 5410 O O . GLU A 1 671 ? -35.841 10.894 27.292 1.00 90.25 671 GLU A O 1
ATOM 5415 N N . GLY A 1 672 ? -35.739 10.833 29.530 1.00 91.44 672 GLY A N 1
ATOM 5416 C CA . GLY A 1 672 ? -35.223 9.464 29.634 1.00 91.44 672 GLY A CA 1
ATOM 5417 C C . GLY A 1 672 ? -33.707 9.356 29.798 1.00 91.44 672 GLY A C 1
ATOM 5418 O O . GLY A 1 672 ? -33.175 8.247 29.795 1.00 91.44 672 GLY A O 1
ATOM 5419 N N . TYR A 1 673 ? -32.992 10.470 29.976 1.00 95.50 673 TYR A N 1
ATOM 5420 C CA . TYR A 1 673 ? -31.568 10.408 30.296 1.00 95.50 673 TYR A CA 1
ATOM 5421 C C . TYR A 1 673 ? -31.347 9.851 31.705 1.00 95.50 673 TYR A C 1
ATOM 5423 O O . TYR A 1 673 ? -32.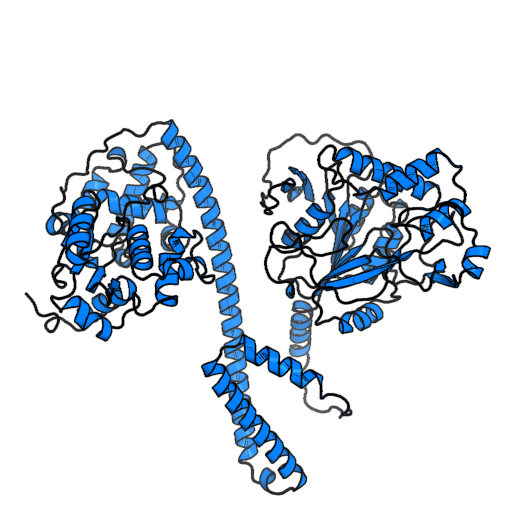035 10.209 32.663 1.00 95.50 673 TYR A O 1
ATOM 5431 N N . SER A 1 674 ? -30.327 9.009 31.843 1.00 95.50 674 SER A N 1
ATOM 5432 C CA . SER A 1 674 ? -29.951 8.367 33.105 1.00 95.50 674 SER A CA 1
ATOM 5433 C C . SER A 1 674 ? -28.554 8.792 33.541 1.00 95.50 674 SER A C 1
ATOM 5435 O O . SER A 1 674 ? -27.692 9.080 32.711 1.00 95.50 674 SER A O 1
ATOM 5437 N N . VAL A 1 675 ? -28.323 8.847 34.855 1.00 96.38 675 VAL A N 1
ATOM 5438 C CA . VAL A 1 675 ? -26.999 9.163 35.402 1.00 96.38 675 VAL A CA 1
ATOM 5439 C C . VAL A 1 675 ? -26.105 7.931 35.307 1.00 96.38 675 VAL A C 1
ATOM 5441 O O . VAL A 1 675 ? -26.475 6.853 35.768 1.00 96.38 675 VAL A O 1
ATOM 5444 N N . ILE A 1 676 ? -24.908 8.113 34.762 1.00 95.19 676 ILE A N 1
ATOM 5445 C CA . ILE A 1 676 ? -23.828 7.132 34.754 1.00 95.19 676 ILE A CA 1
ATOM 5446 C C . ILE A 1 676 ? -22.602 7.719 35.452 1.00 95.19 676 ILE A C 1
ATOM 5448 O O . ILE A 1 676 ? -22.286 8.900 35.294 1.00 95.19 676 ILE A O 1
ATOM 5452 N N . GLN A 1 677 ? -21.910 6.893 36.232 1.00 94.62 677 GLN A N 1
ATOM 5453 C CA . GLN A 1 677 ? -20.560 7.195 36.690 1.00 94.62 677 GLN A CA 1
ATOM 5454 C C . GLN A 1 677 ? -19.577 6.514 35.741 1.00 94.62 677 GLN A C 1
ATOM 5456 O O . GLN A 1 677 ? -19.669 5.308 35.522 1.00 94.62 677 GLN A O 1
ATOM 5461 N N . VAL A 1 678 ? -18.676 7.288 35.141 1.00 92.50 678 VAL A N 1
ATOM 5462 C CA . VAL A 1 678 ? -17.746 6.760 34.140 1.00 92.50 678 VAL A CA 1
ATOM 5463 C C . VAL A 1 678 ? -16.600 6.058 34.851 1.00 92.50 678 VAL A C 1
ATOM 5465 O O . VAL A 1 678 ? -15.667 6.693 35.340 1.00 92.50 678 VAL A O 1
ATOM 5468 N N . ASN A 1 679 ? -16.665 4.734 34.871 1.00 86.75 679 ASN A N 1
ATOM 5469 C CA . ASN A 1 679 ? -15.552 3.870 35.219 1.00 86.75 679 ASN A CA 1
ATOM 5470 C C . ASN A 1 679 ? -15.061 3.247 33.915 1.00 86.75 679 ASN A C 1
ATOM 5472 O O . ASN A 1 679 ? -15.816 2.601 33.194 1.00 86.75 679 ASN A O 1
ATOM 5476 N N . SER A 1 680 ? -13.815 3.518 33.562 1.00 85.62 680 SER A N 1
ATOM 5477 C CA . SER A 1 680 ? -13.173 2.927 32.395 1.00 85.62 680 SER A CA 1
ATOM 5478 C C . SER A 1 680 ? -11.749 2.559 32.775 1.00 85.62 680 SER A C 1
ATOM 5480 O O . SER A 1 680 ? -11.198 3.114 33.732 1.00 85.62 680 SER A O 1
ATOM 5482 N N . CYS A 1 681 ? -11.174 1.601 32.054 1.00 89.12 681 CYS A N 1
ATOM 5483 C CA . CYS A 1 681 ? -9.828 1.122 32.288 1.00 89.12 681 CYS A CA 1
ATOM 5484 C C . CYS A 1 681 ? -8.889 2.320 32.282 1.00 89.12 681 CYS A C 1
ATOM 5486 O O . CYS A 1 681 ? -8.867 3.091 31.324 1.00 89.12 681 CYS A O 1
ATOM 5488 N N . TYR A 1 682 ? -8.164 2.506 33.377 1.00 89.12 682 TYR A N 1
ATOM 5489 C CA . TYR A 1 682 ? -7.293 3.648 33.558 1.00 89.12 682 TYR A CA 1
ATOM 5490 C C . TYR A 1 682 ? -6.075 3.228 34.364 1.00 89.12 682 TYR A C 1
ATOM 5492 O O . TYR A 1 682 ? -6.182 2.791 35.509 1.00 89.12 682 TYR A O 1
ATOM 5500 N N . SER A 1 683 ? -4.906 3.396 33.758 1.00 84.25 683 SER A N 1
ATOM 5501 C CA . SER A 1 683 ? -3.619 3.254 34.423 1.00 84.25 683 SER A CA 1
ATOM 5502 C C . SER A 1 683 ? -2.964 4.622 34.481 1.00 84.25 683 SER A C 1
ATOM 5504 O O . SER A 1 683 ? -2.585 5.156 33.444 1.00 84.25 683 SER A O 1
ATOM 5506 N N . LYS A 1 684 ? -2.844 5.214 35.676 1.00 84.56 684 LYS A N 1
ATOM 5507 C CA . LYS A 1 684 ? -2.246 6.547 35.824 1.00 84.56 684 LYS A CA 1
ATOM 5508 C C . LYS A 1 684 ? -0.837 6.559 35.213 1.00 84.56 684 LYS A C 1
ATOM 5510 O O . LYS A 1 684 ? 0.026 5.837 35.724 1.00 84.56 684 LYS A O 1
ATOM 5515 N N . PRO A 1 685 ? -0.577 7.367 34.168 1.00 84.25 685 PRO A N 1
ATOM 5516 C CA . PRO A 1 685 ? 0.759 7.458 33.602 1.00 84.25 685 PRO A CA 1
ATOM 5517 C C . PRO A 1 685 ? 1.739 8.010 34.639 1.00 84.25 685 PRO A C 1
ATOM 5519 O O . PRO A 1 685 ? 1.405 8.902 35.419 1.00 84.25 685 PRO A O 1
ATOM 5522 N N . SER A 1 686 ? 2.972 7.506 34.633 1.00 83.81 686 SER A N 1
ATOM 5523 C CA . SER A 1 686 ? 4.056 8.031 35.469 1.00 83.81 686 SER A CA 1
ATOM 5524 C C . SER A 1 686 ? 4.609 9.361 34.949 1.00 83.81 686 SER A C 1
ATOM 5526 O O . SER A 1 686 ? 5.458 9.954 35.600 1.00 83.81 686 SER A O 1
ATOM 5528 N N . VAL A 1 687 ? 4.189 9.783 33.753 1.00 85.44 687 VAL A N 1
ATOM 5529 C CA . VAL A 1 687 ? 4.524 11.073 33.142 1.00 85.44 687 VAL A CA 1
ATOM 5530 C C . VAL A 1 687 ? 3.360 12.029 33.382 1.00 85.44 687 VAL A C 1
ATOM 5532 O O . VAL A 1 687 ? 2.220 11.705 33.040 1.00 85.44 687 VAL A O 1
ATOM 5535 N N . ASN A 1 688 ? 3.649 13.203 33.942 1.00 85.19 688 ASN A N 1
ATOM 5536 C CA . ASN A 1 688 ? 2.680 14.273 34.168 1.00 85.19 688 ASN A CA 1
ATOM 5537 C C . ASN A 1 688 ? 3.126 15.567 33.469 1.00 85.19 688 ASN A C 1
ATOM 5539 O O . ASN A 1 688 ? 4.321 15.840 33.370 1.00 85.19 688 ASN A O 1
ATOM 5543 N N . PHE A 1 689 ? 2.179 16.402 33.040 1.00 85.12 689 PHE A N 1
ATOM 5544 C CA . PHE A 1 689 ? 2.438 17.729 32.473 1.00 85.12 689 PHE A CA 1
ATOM 5545 C C . PHE A 1 689 ? 3.260 18.641 33.392 1.00 85.12 689 PHE A C 1
ATOM 5547 O O . PHE A 1 689 ? 3.946 19.535 32.899 1.00 85.12 689 PHE A O 1
ATOM 5554 N N . ASN A 1 690 ? 3.185 18.448 34.710 1.00 79.88 690 ASN A N 1
ATOM 5555 C CA . ASN A 1 690 ? 3.937 19.239 35.684 1.00 79.88 690 ASN A CA 1
ATOM 5556 C C . ASN A 1 690 ? 5.429 18.877 35.739 1.00 79.88 690 ASN A C 1
ATOM 5558 O O . ASN A 1 690 ? 6.229 19.721 36.135 1.00 79.88 690 ASN A O 1
ATOM 5562 N N . ASP A 1 691 ? 5.802 17.667 35.313 1.00 73.19 691 ASP A N 1
ATOM 5563 C CA . ASP A 1 691 ? 7.185 17.171 35.359 1.00 73.19 691 ASP A CA 1
ATOM 5564 C C . ASP A 1 691 ? 7.974 17.504 34.081 1.00 73.19 691 ASP A C 1
ATOM 5566 O O . ASP A 1 691 ? 9.175 17.247 33.989 1.00 73.19 691 ASP A O 1
ATOM 5570 N N . ILE A 1 692 ? 7.306 18.081 33.079 1.00 76.44 692 ILE A N 1
ATOM 5571 C CA . ILE A 1 692 ? 7.902 18.420 31.790 1.00 76.44 692 ILE A CA 1
ATOM 5572 C C . ILE A 1 692 ? 8.548 19.805 31.904 1.00 76.44 692 ILE A C 1
ATOM 5574 O O . ILE A 1 692 ? 7.841 20.788 32.160 1.00 76.44 692 ILE A O 1
ATOM 5578 N N . PRO A 1 693 ? 9.876 19.925 31.714 1.00 59.56 693 PRO A N 1
ATOM 5579 C CA . PRO A 1 693 ? 10.556 21.203 31.835 1.00 59.56 693 PRO A CA 1
ATOM 5580 C C . PRO A 1 693 ? 9.974 22.209 30.841 1.00 59.56 693 PRO A C 1
ATOM 5582 O O . PRO A 1 693 ? 10.053 22.037 29.626 1.00 59.56 693 PRO A O 1
ATOM 5585 N N . ARG A 1 694 ? 9.403 23.297 31.367 1.00 53.12 694 ARG A N 1
ATOM 5586 C CA . ARG A 1 694 ? 9.045 24.468 30.564 1.00 53.12 694 ARG A CA 1
ATOM 5587 C C . ARG A 1 694 ? 10.340 25.164 30.171 1.00 53.12 694 ARG A C 1
ATOM 5589 O O . ARG A 1 694 ? 10.846 25.934 30.975 1.00 53.12 694 ARG A O 1
ATOM 5596 N N . ASN A 1 695 ? 10.888 24.920 28.983 1.00 43.78 695 ASN A N 1
ATOM 5597 C CA . ASN A 1 695 ? 11.962 25.776 28.486 1.00 43.78 695 ASN A CA 1
ATOM 5598 C C . ASN A 1 695 ? 11.916 26.028 26.974 1.00 43.78 695 ASN A C 1
ATOM 5600 O O . ASN A 1 695 ? 12.109 25.126 26.170 1.00 43.78 695 ASN A O 1
ATOM 5604 N N . GLN A 1 696 ? 11.707 27.322 26.701 1.00 34.50 696 GLN A N 1
ATOM 5605 C CA . GLN A 1 696 ? 12.410 28.215 25.775 1.00 34.50 696 GLN A CA 1
ATOM 5606 C C . GLN A 1 696 ? 12.400 27.911 24.270 1.00 34.50 696 GLN A C 1
ATOM 5608 O O . GLN A 1 696 ? 12.955 26.930 23.797 1.00 34.50 696 GLN A O 1
ATOM 5613 N N . GLU A 1 697 ? 11.789 28.870 23.564 1.00 33.16 697 GLU A N 1
ATOM 5614 C CA . GLU A 1 697 ? 11.994 29.314 22.182 1.00 33.16 697 GLU A CA 1
ATOM 5615 C C . GLU A 1 697 ? 12.835 28.423 21.260 1.00 33.16 697 GLU A C 1
ATOM 5617 O O . GLU A 1 697 ? 14.033 28.202 21.437 1.00 33.16 697 GLU A O 1
ATOM 5622 N N . SER A 1 698 ? 12.162 28.016 20.184 1.00 32.44 698 SER A N 1
ATOM 5623 C CA . SER A 1 698 ? 12.692 27.394 18.979 1.00 32.44 698 SER A CA 1
ATOM 5624 C C . SER A 1 698 ? 14.062 27.943 18.568 1.00 32.44 698 SER A C 1
ATOM 5626 O O . SER A 1 698 ? 14.171 29.061 18.057 1.00 32.44 698 SER A O 1
ATOM 5628 N N . ARG A 1 699 ? 15.104 27.115 18.681 1.00 28.72 699 ARG A N 1
ATOM 5629 C CA . ARG A 1 699 ? 16.270 27.254 17.808 1.00 28.72 699 ARG A CA 1
ATOM 5630 C C . ARG A 1 699 ? 15.864 26.812 16.407 1.00 28.72 699 ARG A C 1
ATOM 5632 O O . ARG A 1 699 ? 15.432 25.685 16.192 1.00 28.72 699 ARG A O 1
ATOM 5639 N N . THR A 1 700 ? 15.977 27.744 15.474 1.00 34.88 700 THR A N 1
ATOM 5640 C CA . THR A 1 700 ? 15.935 27.520 14.034 1.00 34.88 700 THR A CA 1
ATOM 5641 C C . THR A 1 700 ? 17.090 26.605 13.634 1.00 34.88 700 THR A C 1
ATOM 5643 O O . THR A 1 700 ? 18.218 27.059 13.450 1.00 34.88 700 THR A O 1
ATOM 5646 N N . ASP A 1 701 ? 16.822 25.306 13.501 1.00 30.09 701 ASP A N 1
ATOM 5647 C CA . ASP A 1 701 ? 17.792 24.378 12.927 1.00 30.09 701 ASP A CA 1
ATOM 5648 C C . ASP A 1 701 ? 17.842 24.556 11.406 1.00 30.09 701 ASP A C 1
ATOM 5650 O O . ASP A 1 701 ? 16.883 24.326 10.666 1.00 30.09 701 ASP A O 1
ATOM 5654 N N . SER A 1 702 ? 19.006 25.019 10.959 1.00 27.34 702 SER A N 1
ATOM 5655 C CA . SER A 1 702 ? 19.402 25.232 9.574 1.00 27.34 702 SER A CA 1
ATOM 5656 C C . SER A 1 702 ? 19.185 23.994 8.699 1.00 27.34 702 SER A C 1
ATOM 5658 O O . SER A 1 702 ? 19.655 22.900 9.018 1.00 27.34 702 SER A O 1
ATOM 5660 N N . LEU A 1 703 ? 18.540 24.216 7.553 1.00 32.12 703 LEU A N 1
ATOM 5661 C CA . LEU A 1 703 ? 18.316 23.271 6.462 1.00 32.12 703 LEU A CA 1
ATOM 5662 C C . LEU A 1 703 ? 19.614 22.564 6.028 1.00 32.12 703 LEU A C 1
ATOM 5664 O O . LEU A 1 703 ? 20.475 23.155 5.376 1.00 32.12 703 LEU A O 1
ATOM 5668 N N . LYS A 1 704 ? 19.705 21.263 6.311 1.00 26.23 704 LYS A N 1
ATOM 5669 C CA . LYS A 1 704 ? 20.451 20.300 5.494 1.00 26.23 704 LYS A CA 1
ATOM 5670 C C . LYS A 1 704 ? 19.419 19.419 4.800 1.00 26.23 704 LYS A C 1
ATOM 5672 O O . LYS A 1 704 ? 18.605 18.793 5.469 1.00 26.23 704 LYS A O 1
ATOM 5677 N N . GLN A 1 705 ? 19.424 19.406 3.467 1.00 34.00 705 GLN A N 1
ATOM 5678 C CA . GLN A 1 705 ? 18.607 18.483 2.677 1.00 34.00 705 GLN A CA 1
ATOM 5679 C C . GLN A 1 705 ? 19.032 17.044 3.006 1.00 34.00 705 GLN A C 1
ATOM 5681 O O . GLN A 1 705 ? 20.139 16.624 2.669 1.00 34.00 705 GLN A O 1
ATOM 5686 N N . GLN A 1 706 ? 18.162 16.314 3.701 1.00 31.14 706 GLN A N 1
ATOM 5687 C CA . GLN A 1 706 ? 18.316 14.906 4.065 1.00 31.14 706 GLN A CA 1
ATOM 5688 C C . GLN A 1 706 ? 17.080 14.117 3.616 1.00 31.14 706 GLN A C 1
ATOM 5690 O O . GLN A 1 706 ? 16.031 14.687 3.331 1.00 31.14 706 GLN A O 1
ATOM 5695 N N . ARG A 1 707 ? 17.275 12.806 3.435 1.00 30.22 707 ARG A N 1
ATOM 5696 C CA . ARG A 1 707 ? 16.398 11.895 2.688 1.00 30.22 707 ARG A CA 1
ATOM 5697 C C . ARG A 1 707 ? 15.000 11.793 3.301 1.00 30.22 707 ARG A C 1
ATOM 5699 O O . ARG A 1 707 ? 14.816 11.129 4.312 1.00 30.22 707 ARG A O 1
ATOM 5706 N N . VAL A 1 708 ? 14.025 12.350 2.598 1.00 33.62 708 VAL A N 1
ATOM 5707 C CA . VAL A 1 708 ? 12.599 12.079 2.786 1.00 33.62 708 VAL A CA 1
ATOM 5708 C C . VAL A 1 708 ? 12.273 10.734 2.125 1.00 33.62 708 VAL A C 1
ATOM 5710 O O . VAL A 1 708 ? 12.713 10.469 1.003 1.00 33.62 708 VAL A O 1
ATOM 5713 N N . LYS A 1 709 ? 11.550 9.845 2.818 1.00 37.72 709 LYS A N 1
ATOM 5714 C CA . LYS A 1 709 ? 10.980 8.646 2.183 1.00 37.72 709 LYS A CA 1
ATOM 5715 C C . LYS A 1 709 ? 9.721 9.070 1.429 1.00 37.72 709 LYS A C 1
ATOM 5717 O O . LYS A 1 709 ? 8.673 9.304 2.023 1.00 37.72 709 LYS A O 1
ATOM 5722 N N . ASP A 1 710 ? 9.857 9.173 0.115 1.00 35.03 710 ASP A N 1
ATOM 5723 C CA . ASP A 1 710 ? 8.792 9.550 -0.807 1.00 35.03 710 ASP A CA 1
ATOM 5724 C C . ASP A 1 710 ? 7.904 8.337 -1.126 1.00 35.03 710 ASP A C 1
ATOM 5726 O O . ASP A 1 710 ? 8.298 7.460 -1.895 1.00 35.03 710 ASP A O 1
ATOM 5730 N N . VAL A 1 711 ? 6.683 8.287 -0.580 1.00 38.12 711 VAL A N 1
ATOM 5731 C CA . VAL A 1 711 ? 5.679 7.261 -0.925 1.00 38.12 711 VAL A CA 1
ATOM 5732 C C . VAL A 1 711 ? 4.488 7.937 -1.593 1.00 38.12 711 VAL A C 1
ATOM 5734 O O . VAL A 1 711 ? 3.945 8.913 -1.085 1.00 38.12 711 VAL A O 1
ATOM 5737 N N . ASP A 1 712 ? 4.164 7.502 -2.808 1.00 36.81 712 ASP A N 1
ATOM 5738 C CA . ASP A 1 712 ? 3.007 7.981 -3.566 1.00 36.81 712 ASP A CA 1
ATOM 5739 C C . ASP A 1 712 ? 1.806 7.097 -3.205 1.00 36.81 712 ASP A C 1
ATOM 5741 O O . ASP A 1 712 ? 1.694 5.956 -3.650 1.00 36.81 712 ASP A O 1
ATOM 5745 N N . VAL A 1 713 ? 0.965 7.573 -2.289 1.00 35.84 713 VAL A N 1
ATOM 5746 C CA . VAL A 1 713 ? -0.336 6.958 -1.996 1.00 35.84 713 VAL A CA 1
ATOM 5747 C C . VAL A 1 713 ? -1.287 7.544 -3.023 1.00 35.84 713 VAL A C 1
ATOM 5749 O O . VAL A 1 713 ? -1.636 8.703 -2.851 1.00 35.84 713 VAL A O 1
ATOM 5752 N N . GLY A 1 714 ? -1.644 6.782 -4.067 1.00 36.09 714 GLY A N 1
ATOM 5753 C CA . GLY A 1 714 ? -2.435 7.178 -5.250 1.00 36.09 714 GLY A CA 1
ATOM 5754 C C . GLY A 1 714 ? -3.742 7.936 -4.975 1.00 36.09 714 GLY A C 1
ATOM 5755 O O . GLY A 1 714 ? -4.842 7.452 -5.221 1.00 36.09 714 GLY A O 1
ATOM 5756 N N . LEU A 1 715 ? -3.612 9.154 -4.469 1.00 44.59 715 LEU A N 1
ATOM 5757 C CA . LEU A 1 715 ? -4.649 10.109 -4.134 1.00 44.59 715 LEU A CA 1
ATOM 5758 C C . LEU A 1 715 ? -4.534 11.206 -5.181 1.00 44.59 715 LEU A C 1
ATOM 5760 O O . LEU A 1 715 ? -4.036 12.293 -4.899 1.00 44.59 715 LEU A O 1
ATOM 5764 N N . ASN A 1 716 ? -4.966 10.898 -6.404 1.00 38.59 716 ASN A N 1
ATOM 5765 C CA . ASN A 1 716 ? -4.759 11.728 -7.596 1.00 38.59 716 ASN A CA 1
ATOM 5766 C C . ASN A 1 716 ? -5.352 13.157 -7.508 1.00 38.59 716 ASN A C 1
ATOM 5768 O O . ASN A 1 716 ? -5.252 13.906 -8.473 1.00 38.59 716 ASN A O 1
ATOM 5772 N N . GLU A 1 717 ? -5.930 13.564 -6.371 1.00 44.41 717 GLU A N 1
ATOM 5773 C CA . GLU A 1 717 ? -6.533 14.885 -6.164 1.00 44.41 717 GLU A CA 1
ATOM 5774 C C . GLU A 1 717 ? -6.258 15.546 -4.784 1.00 44.41 717 GLU A C 1
ATOM 5776 O O . GLU A 1 717 ? -6.746 16.651 -4.564 1.00 44.41 717 GLU A O 1
ATOM 5781 N N . TRP A 1 718 ? -5.486 14.951 -3.847 1.00 49.41 718 TRP A N 1
ATOM 5782 C CA . TRP A 1 718 ? -5.515 15.384 -2.421 1.00 49.41 718 TRP A CA 1
ATOM 5783 C C . TRP A 1 718 ? -4.168 15.617 -1.696 1.00 49.41 718 TRP A C 1
ATOM 5785 O O . TRP A 1 718 ? -4.158 15.723 -0.468 1.00 49.41 718 TRP A O 1
ATOM 5795 N N . GLY A 1 719 ? -3.057 15.772 -2.424 1.00 54.12 719 GLY A N 1
ATOM 5796 C CA . GLY A 1 719 ? -1.731 16.062 -1.846 1.00 54.12 719 GLY A CA 1
ATOM 5797 C C . GLY A 1 719 ? -1.019 14.823 -1.286 1.00 54.12 719 GLY A C 1
ATOM 5798 O O . GLY A 1 719 ? -1.650 13.828 -0.925 1.00 54.12 719 GLY A O 1
ATOM 5799 N N . ARG A 1 720 ? 0.317 14.853 -1.246 1.00 64.75 720 ARG A N 1
ATOM 5800 C CA . ARG A 1 720 ? 1.160 13.689 -0.918 1.00 64.75 720 ARG A CA 1
ATOM 5801 C C . ARG A 1 720 ? 1.709 13.809 0.501 1.00 64.75 720 ARG A C 1
ATOM 5803 O O . ARG A 1 720 ? 2.401 14.772 0.794 1.00 64.75 720 ARG A O 1
ATOM 5810 N N . ILE A 1 721 ? 1.468 12.835 1.384 1.00 72.31 721 ILE A N 1
ATOM 5811 C CA . ILE A 1 721 ? 2.102 12.844 2.717 1.00 72.31 721 ILE A CA 1
ATOM 5812 C C . ILE A 1 721 ? 3.522 12.276 2.629 1.00 72.31 721 ILE A C 1
ATOM 5814 O O . ILE A 1 721 ? 3.722 11.141 2.192 1.00 72.31 721 ILE A O 1
ATOM 5818 N N . THR A 1 722 ? 4.498 13.058 3.081 1.00 71.69 722 THR A N 1
ATOM 5819 C CA . THR A 1 722 ? 5.903 12.664 3.205 1.00 71.69 722 THR A CA 1
ATOM 5820 C C . THR A 1 722 ? 6.317 12.533 4.669 1.00 71.69 722 THR A C 1
ATOM 5822 O O . THR A 1 722 ? 5.714 13.137 5.557 1.00 71.69 722 THR A O 1
ATOM 5825 N N . TYR A 1 723 ? 7.338 11.713 4.930 1.00 75.56 723 TYR A N 1
ATOM 5826 C CA . TYR A 1 723 ? 7.819 11.412 6.279 1.00 75.56 723 TYR A CA 1
ATOM 5827 C C . TYR A 1 723 ? 9.334 11.619 6.394 1.00 75.56 723 TYR A C 1
ATOM 5829 O O . TYR A 1 723 ? 10.117 11.023 5.644 1.00 75.56 723 TYR A O 1
ATOM 5837 N N . ASP A 1 724 ? 9.726 12.463 7.348 1.00 74.00 724 ASP A N 1
ATOM 5838 C CA . ASP A 1 724 ? 11.100 12.664 7.811 1.00 74.00 724 ASP A CA 1
ATOM 5839 C C . ASP A 1 724 ? 11.357 11.713 8.991 1.00 74.00 724 ASP A C 1
ATOM 5841 O O . ASP A 1 724 ? 10.882 11.938 10.109 1.00 74.00 724 ASP A O 1
ATOM 5845 N N . ASP A 1 725 ? 12.083 10.626 8.712 1.00 68.50 725 ASP A N 1
ATOM 5846 C CA . ASP A 1 725 ? 12.360 9.541 9.665 1.00 68.50 725 ASP A CA 1
ATOM 5847 C C . ASP A 1 725 ? 13.228 10.017 10.842 1.00 68.50 725 ASP A C 1
ATOM 5849 O O . ASP A 1 725 ? 12.990 9.641 11.990 1.00 68.50 725 ASP A O 1
ATOM 5853 N N . ASP A 1 726 ? 14.185 10.914 10.576 1.00 65.56 726 ASP A N 1
ATOM 5854 C CA . ASP A 1 726 ? 15.120 11.428 11.583 1.00 65.56 726 ASP A CA 1
ATOM 5855 C C . ASP A 1 726 ? 14.402 12.326 12.600 1.00 65.56 726 ASP A C 1
ATOM 5857 O O . ASP A 1 726 ? 14.725 12.323 13.792 1.00 65.56 726 ASP A O 1
ATOM 5861 N N . LYS A 1 727 ? 13.402 13.091 12.145 1.00 69.38 727 LYS A N 1
ATOM 5862 C CA . LYS A 1 727 ? 12.644 14.019 13.001 1.00 69.38 727 LYS A CA 1
ATOM 5863 C C . LYS A 1 727 ? 11.308 13.467 13.489 1.00 69.38 727 LYS A C 1
ATOM 5865 O O . LYS A 1 727 ? 10.677 14.096 14.340 1.00 69.38 727 LYS A O 1
ATOM 5870 N N . ARG A 1 728 ? 10.869 12.325 12.956 1.00 76.75 728 ARG A N 1
ATOM 5871 C CA . ARG A 1 728 ? 9.511 11.784 13.113 1.00 76.75 728 ARG A CA 1
ATOM 5872 C C . ARG A 1 728 ? 8.419 12.800 12.749 1.00 76.75 728 ARG A C 1
ATOM 5874 O O . ARG A 1 728 ? 7.425 12.950 13.469 1.00 76.75 728 ARG A O 1
ATOM 5881 N N . VAL A 1 729 ? 8.619 13.528 11.649 1.00 76.94 729 VAL A N 1
ATOM 5882 C CA . VAL A 1 729 ? 7.692 14.571 11.176 1.00 76.94 729 VAL A CA 1
ATOM 5883 C C . VAL A 1 729 ? 7.027 14.140 9.875 1.00 76.94 729 VAL A C 1
ATOM 5885 O O . VAL A 1 729 ? 7.679 13.651 8.957 1.00 76.94 729 VAL A O 1
ATOM 5888 N N . LEU A 1 730 ? 5.715 14.332 9.814 1.00 82.31 730 LEU A N 1
ATOM 5889 C CA . LEU A 1 730 ? 4.860 14.113 8.661 1.00 82.31 730 LEU A CA 1
ATOM 5890 C C . LEU A 1 730 ? 4.510 15.468 8.046 1.00 82.31 730 LEU A C 1
ATOM 5892 O O . LEU A 1 730 ? 4.063 16.373 8.756 1.00 82.31 730 LEU A O 1
ATOM 5896 N N . HIS A 1 731 ? 4.685 15.590 6.735 1.00 78.75 731 HIS A N 1
ATOM 5897 C CA . HIS A 1 731 ? 4.365 16.790 5.964 1.00 78.75 731 HIS A CA 1
ATOM 5898 C C . HIS A 1 731 ? 3.354 16.454 4.874 1.00 78.75 731 HIS A C 1
ATOM 5900 O O . HIS A 1 731 ? 3.430 15.384 4.277 1.00 78.75 731 HIS A O 1
ATOM 5906 N N . LEU A 1 732 ? 2.428 17.369 4.592 1.00 77.50 732 LEU A N 1
ATOM 5907 C CA . LEU A 1 732 ? 1.601 17.302 3.391 1.00 77.50 732 LEU A CA 1
ATOM 5908 C C . LEU A 1 732 ? 2.289 18.123 2.287 1.00 77.50 732 LEU A C 1
ATOM 5910 O O . LEU A 1 732 ? 2.617 19.288 2.503 1.00 77.50 732 LEU A O 1
ATOM 5914 N N . CYS A 1 733 ? 2.561 17.497 1.143 1.00 64.25 733 CYS A N 1
ATOM 591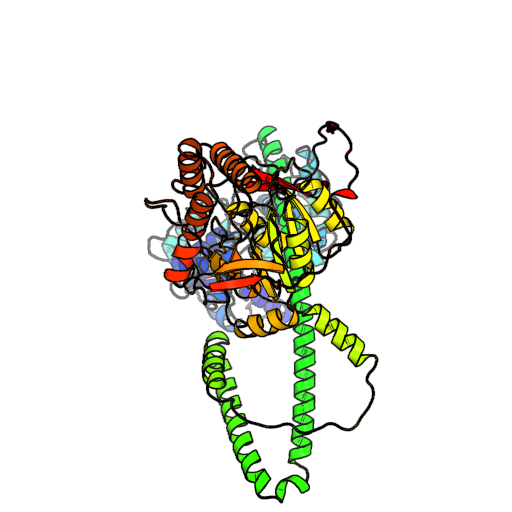5 C CA . CYS A 1 733 ? 3.239 18.075 -0.018 1.00 64.25 733 CYS A CA 1
ATOM 5916 C C . CYS A 1 733 ? 2.282 18.345 -1.176 1.00 64.25 733 CYS A C 1
ATOM 5918 O O . CYS A 1 733 ? 1.381 17.501 -1.421 1.00 64.25 733 CYS A O 1
#

Solvent-accessible surface area (backbone atoms only — not comparable to full-ato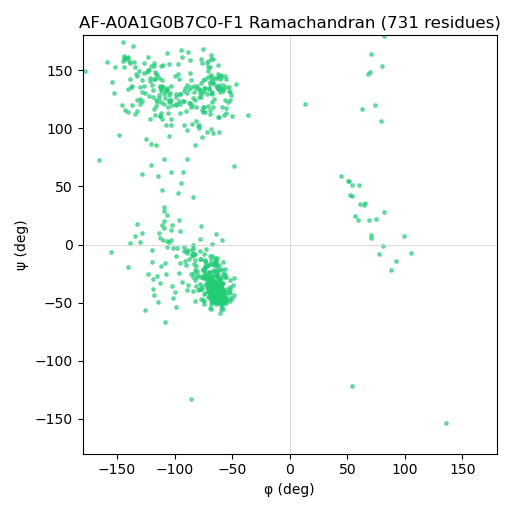m values): 41825 Å² total; per-residue (Å²): 135,72,59,88,84,76,60,62,74,64,65,50,52,54,48,47,56,48,42,16,67,38,26,40,43,36,82,91,65,29,36,28,38,48,64,39,64,72,40,61,39,64,43,46,52,51,40,54,30,49,80,72,67,45,47,68,63,54,73,67,54,83,85,44,91,52,92,42,85,81,49,28,65,79,66,37,44,48,75,76,37,49,81,34,20,58,38,50,71,79,68,44,51,55,58,63,68,42,86,78,30,50,22,32,36,48,39,56,60,65,71,63,26,45,51,51,31,43,45,62,28,42,70,29,34,30,52,77,74,19,57,89,43,67,85,41,67,65,63,70,61,82,73,86,52,64,65,46,54,14,52,38,50,33,54,50,53,53,49,55,70,72,40,64,79,62,53,75,44,66,57,73,36,44,61,46,77,72,62,32,68,87,72,44,76,60,72,41,77,34,48,55,93,48,54,67,60,49,49,49,54,51,36,67,70,59,72,51,98,66,79,55,56,68,69,84,74,76,81,90,65,64,83,67,73,81,47,46,78,41,55,44,75,67,39,47,53,49,49,45,64,71,34,43,60,37,28,64,78,71,70,45,75,79,64,84,65,84,44,98,62,83,87,48,73,66,59,50,53,54,35,49,52,50,40,53,54,45,32,54,52,26,52,50,50,39,52,51,51,52,55,50,52,50,52,52,48,54,52,50,53,52,49,55,52,50,52,53,51,52,52,50,52,52,51,53,50,52,56,52,72,71,36,83,78,70,81,73,54,76,79,53,52,57,53,50,53,51,50,52,50,50,52,51,49,51,51,50,47,54,57,45,48,76,71,67,47,74,74,65,57,56,56,57,50,59,64,55,63,75,75,70,85,78,90,86,84,90,82,86,90,84,90,86,90,80,78,56,67,59,53,53,52,47,47,53,51,51,62,74,67,48,67,41,37,34,39,40,31,68,45,60,59,44,63,83,38,42,62,61,38,49,8,27,45,69,42,62,39,65,31,37,40,42,30,29,48,72,41,84,72,55,34,48,61,45,48,48,54,43,26,76,71,33,89,45,34,45,59,38,36,35,72,48,73,36,72,57,58,24,61,50,54,31,48,44,45,66,74,73,59,39,54,80,39,55,36,38,43,36,58,47,50,70,50,47,43,66,80,32,63,38,47,66,55,43,51,61,58,52,60,77,46,73,89,48,41,28,30,34,25,32,30,36,54,37,37,52,75,58,52,72,82,44,64,57,77,75,27,50,24,37,34,60,91,65,65,50,94,57,34,31,34,36,33,23,46,62,62,57,83,73,95,62,61,39,36,34,69,85,42,49,41,47,19,28,62,84,88,49,73,40,69,63,81,63,45,84,60,57,60,26,43,29,44,90,51,39,24,71,67,55,39,53,52,52,38,52,53,54,45,48,21,48,56,58,33,55,90,72,50,60,88,72,68,68,45,64,41,54,50,51,47,56,50,52,76,76,39,84,92,43,71,34,41,50,38,26,48,42,77,35,59,93,50,89,80,59,86,77,52,62,34,49,70,76,52,44,45,75,74,59,32,40,82,43,68,39,67,45,26,64,41,85,58,95,67,54,79,86,76,54,83,89,74,81,79,85,77,82,78,78,91,70,99,68,83,60,58,84,55,86,71,94,48,93,85,71,63,41,63,36,40,36,75,92,77,37,33,34,35,74,86

pLDDT: mean 77.65, std 20.45, range [22.8, 97.94]

Nearest PDB structures (foldseek):
  7msp-assembly2_B  TM=4.151E-01  e=1.561E-07  Bacillus subtilis subsp. subtilis str. 168
  7msn-assembly1_B  TM=4.627E-01  e=3.178E-07  Bacillus subtilis subsp. subtilis str. 168
  7d46-assembly1_I  TM=4.521E-01  e=2.913E-01  Homo sapiens
  9c77-assembly1_D  TM=4.338E-01  e=1.276E+00  Bacteroidales bacterium

Mean predicted aligned error: 19.73 Å

Secondary structure (DSSP, 8-state):
---GGGS-HHHHHHHHHHHHHHEEEETTTTEEEEPPTTSSHHHHHHHHHHHTT-HHHHHT------SSTTTGGGTSHHHH-TTTSS--HHHHHHHHH-TTSEEEEEE--HHHHHHHHHIIIIITT-HHHHGGGTTSGGGTSPP-SHHHHHHHHHHHHHHHHH-GGGGGSTTTS-HHHHH-TTTS--SEEEETT-HHHHHHHHHHHH-S-PPPTTTTTTS---SS---GGG--HHHHHHHHHHTHHHHHHHT--SSPPPPSSPPPHHHHHHHHHHHHHHHHHHHHHHHHHHHHHHHHHHHHHHHHHHHHHHHHHHHHHHHHHTSGGGGS-HHHHHHHHHHHHHHHHHHHHHHHHHHH-HHHHHHHHHHHHTTS---------------SHHHHHHHHHHHHT--EEEEEEEESS-TTTHHHHHHHHHHH-SEEEEEE-S--SSHHHHHHHHHHH-TTEEEEEE--SS--HHHHHHHHIIIII-TT--EEEEE--TTEE-S-SSHHHHHHHHGGGTT-SEEEEEEEE-EES-SSS---TT-EEEE-SSPPS-EEEEE-GGGS-SS-EEEPGGG--EEESGGG-EEPP-EE---EEE-S-S-HHHHHHHHHHHHHHHHHTGGG--TTTTHHHHHHHHHHHHS---HHHHHHHHHTTTS---S-----HHHHHHTT-EEEE--------S--GGGS----------------B------TTS--EEEETTTTEEEE-